Protein 4ZRA (pdb70)

CATH classification: 2.50.20.20

InterPro domains:
  IPR009830 LppX/LprAFG lipoprotein family [PF07161] (40-230)
  IPR009830 LppX/LprAFG lipoprotein family [cd16334] (34-227)
  IPR029046 Lipoprotein localisation LolA/LolB/LppX [SSF89392] (37-231)

Radius of gyration: 22.39 Å; Cα contacts (8 Å, |Δi|>4): 958; chains: 2; bounding box: 60×54×62 Å

Solvent-accessible surface area: 18904 Å² total; per-residue (Å²): 98,128,67,48,96,3,127,67,15,12,92,68,0,16,54,44,4,108,83,25,106,2,0,39,12,52,30,34,18,62,50,148,4,86,80,51,52,31,73,49,36,40,5,17,5,15,20,134,108,39,5,3,17,22,58,15,52,31,35,99,78,82,57,73,54,80,3,74,22,21,6,103,116,45,44,30,68,10,13,60,83,128,142,112,120,42,95,83,19,71,2,75,117,115,78,56,24,20,43,14,8,51,56,104,36,0,9,1,25,4,2,66,55,15,54,102,32,119,19,75,12,54,19,12,1,76,71,70,69,0,0,71,0,32,9,86,0,39,23,126,1,0,46,68,18,19,69,33,4,106,16,133,123,68,8,71,9,29,1,12,0,16,46,100,67,83,43,14,6,1,0,10,46,18,51,98,32,113,54,37,11,17,23,22,6,3,14,98,64,49,40,185,15,116,105,58,205,157,44,129,68,46,97,3,130,73,13,10,97,62,0,15,55,28,4,106,79,21,99,2,0,35,1,52,7,28,47,74,32,106,4,78,54,36,49,20,71,50,9,33,1,56,2,41,22,26,43,23,28,2,64,19,77,17,69,50,27,105,80,88,63,67,45,108,6,73,8,38,3,123,26,29,45,16,67,13,12,92,78,127,138,117,122,43,97,76,20,73,1,87,115,104,48,29,3,3,54,1,8,58,54,83,39,0,4,1,28,4,2,66,55,16,52,99,31,121,19,76,12,56,49,90,22,117,68,76,94,0,0,70,0,32,9,89,0,39,21,126,1,0,46,66,12,10,78,34,3,99,23,117,130,69,10,74,6,26,1,22,0,20,47,98,67,82,46,13,3,1,17,9,38,14,42,98,38,121,60,36,8,14,36,16,18,2,18,121,58,57,48,238

B-factor: mean 34.48, std 14.49, range [13.67, 93.44]

Foldseek 3Di:
DDDDFVPVLLVLQLVVLLPFFKWWKKKAWWDDQPPFFWGIWTWIFGPPPTKIWTWTWGDDPNDTFIWIWIQDPQWIWICSDPPDIDTPGGVVVPPRVCQQSNSCQHVSVQSVQWPPWDFDDWDDFPNAIWTKIKTWGAPVSCCSHPVSLNDPGTWIKIWTFGRDDSRHTQKMKTDSDDRTIMMMGIDPTPDQPPDD/DFDDDDFQPVLLVLQLVVLLPFFKWKKKKAADDHFPQQQWGIWIWIFGVPVTKMWTWTWGDDPNDIAIKIWIQHPQWIWIPSDPPDIDTPGGCVVRHDVNCLSVSCQHVSLQSVQWPPWGFDGWDAQVRAIWTKIKTWGAQRSCCRHPVSLNGPGTWIKIWTFGRDDSGHTQKIWTASDDNDIMMMGIGDGPPD

Secondary structure (DSSP, 8-state):
-PPPPHHHHHHHHHHHHHT--EEEEEEEEES--TT--EEEEEEEEETTTTEEEEEEEEEETTEEEEEEEEEETTEEEEEEETTEEEEEEEGGGT--GGGGG-TTTSHHHHHHTEEEEEEEEEEEETTEEEEEEEEEE-HHHHHHH-GGG--SS-EEEEEEEESSTT--EEEEEEEEETTEEEEEEEESTTPPP---/--SPPPPHHHHHHHHHHHHHT--EEEEEEE--S--SS--EEEEEEEEETTTTEEEEEEEEEETTEEEEEEEEEETTEEEEEEETTEEEEEEEGGGT--GGGGG-TTTSHHHHHHTEEEEEEEEEEEETTEEEEEEEEEE-HHHHHHH-GGG--SS-EEEEEEEESSTT--EEEEEEEEETTEEEEEEEE-TT--

Structure (mmCIF, N/CA/C/O backbone):
data_4ZRA
#
_entry.id   4ZRA
#
_cell.length_a   95.677
_cell.length_b   71.593
_cell.length_c   61.894
_cell.angle_alpha   90.000
_cell.angle_beta   106.550
_cell.angle_gamma   90.000
#
_symmetry.space_group_name_H-M   'C 1 2 1'
#
loop_
_entity.id
_entity.type
_entity.pdbx_description
1 polymer 'Lipoprotein LprG'
2 non-polymer Tripalmitoylglycerol
3 water water
#
loop_
_atom_site.group_PDB
_atom_site.id
_atom_site.type_symbol
_atom_site.label_atom_id
_atom_site.label_alt_id
_atom_site.label_comp_id
_atom_site.label_asym_id
_atom_site.label_entity_id
_atom_site.label_seq_id
_atom_site.pdbx_PDB_ins_code
_atom_site.Cartn_x
_atom_site.Cartn_y
_atom_site.Cartn_z
_atom_site.occupancy
_atom_site.B_iso_or_equiv
_atom_site.auth_seq_id
_atom_site.auth_comp_id
_atom_site.auth_asym_id
_atom_site.auth_atom_id
_atom_site.pdbx_PDB_model_num
ATOM 1 N N . GLY A 1 8 ? -46.540 10.196 -3.569 1.00 61.65 36 GLY A N 1
ATOM 2 C CA . GLY A 1 8 ? -46.744 10.108 -5.060 1.00 56.34 36 GLY A CA 1
ATOM 3 C C . GLY A 1 8 ? -46.022 8.967 -5.751 1.00 50.27 36 GLY A C 1
ATOM 4 O O . GLY A 1 8 ? -45.392 8.129 -5.101 1.00 55.15 36 GLY A O 1
ATOM 5 N N . PRO A 1 9 ? -46.099 8.914 -7.087 1.00 42.89 37 PRO A N 1
ATOM 6 C CA . PRO A 1 9 ? -45.529 7.781 -7.803 1.00 36.96 37 PRO A CA 1
ATOM 7 C C . PRO A 1 9 ? -44.005 7.640 -7.534 1.00 31.48 37 PRO A C 1
ATOM 8 O O . PRO A 1 9 ? -43.290 8.611 -7.258 1.00 29.22 37 PRO A O 1
ATOM 12 N N . LEU A 1 10 ? -43.542 6.424 -7.648 1.00 33.77 38 LEU A N 1
ATOM 13 C CA . LEU A 1 10 ? -42.145 6.140 -7.550 1.00 30.23 38 LEU A CA 1
ATOM 14 C C . LEU A 1 10 ? -41.480 6.172 -8.921 1.00 32.20 38 LEU A C 1
ATOM 15 O O . LEU A 1 10 ? -42.056 5.672 -9.907 1.00 30.49 38 LEU A O 1
ATOM 20 N N . PRO A 1 11 ? -40.230 6.700 -8.996 1.00 27.53 39 PRO A N 1
ATOM 21 C CA . PRO A 1 11 ? -39.495 6.486 -10.230 1.00 26.47 39 PRO A CA 1
ATOM 22 C C . PRO A 1 11 ? -39.263 5.029 -10.506 1.00 24.17 39 PRO A C 1
ATOM 23 O O . PRO A 1 11 ? -39.417 4.174 -9.622 1.00 27.26 39 PRO A O 1
ATOM 27 N N . ASP A 1 12 ? -38.901 4.778 -11.757 1.00 26.22 40 ASP A N 1
ATOM 28 C CA . ASP A 1 12 ? -38.416 3.525 -12.251 1.00 24.65 40 ASP A CA 1
ATOM 29 C C . ASP A 1 12 ? -37.036 3.321 -11.594 1.00 26.16 40 ASP A C 1
ATOM 30 O O . ASP A 1 12 ? -36.145 4.168 -11.690 1.00 25.16 40 ASP A O 1
ATOM 35 N N . ALA A 1 13 ? -36.888 2.190 -10.932 1.00 26.63 41 ALA A N 1
ATOM 36 C CA . ALA A 1 13 ? -35.583 1.847 -10.287 1.00 24.80 41 ALA A CA 1
ATOM 37 C C . ALA A 1 13 ? -34.432 1.728 -11.296 1.00 27.30 41 ALA A C 1
ATOM 38 O O . ALA A 1 13 ? -33.285 1.958 -10.956 1.00 26.54 41 ALA A O 1
ATOM 40 N N . LYS A 1 14 ? -34.681 1.249 -12.506 1.00 25.03 42 LYS A N 1
ATOM 41 C CA . LYS A 1 14 ? -33.554 0.802 -13.331 1.00 33.91 42 LYS A CA 1
ATOM 42 C C . LYS A 1 14 ? -32.633 1.971 -13.728 1.00 29.71 42 LYS A C 1
ATOM 43 O O . LYS A 1 14 ? -31.411 1.889 -13.580 1.00 30.74 42 LYS A O 1
ATOM 49 N N . PRO A 1 15 ? -33.193 3.085 -14.139 1.00 30.54 43 PRO A N 1
ATOM 50 C CA . PRO A 1 15 ? -32.333 4.218 -14.467 1.00 30.35 43 PRO A CA 1
ATOM 51 C C . PRO A 1 15 ? -31.642 4.803 -13.283 1.00 29.05 43 PRO A C 1
ATOM 52 O O . PRO A 1 15 ? -30.538 5.388 -13.395 1.00 29.53 43 PRO A O 1
ATOM 56 N N . LEU A 1 16 ? -32.308 4.722 -12.142 1.00 26.46 44 LEU A N 1
ATOM 57 C CA . LEU A 1 16 ? -31.725 5.160 -10.879 1.00 25.75 44 LEU A CA 1
ATOM 58 C C . LEU A 1 16 ? -30.566 4.286 -10.487 1.00 21.41 44 LEU A C 1
ATOM 59 O O . LEU A 1 16 ? -29.513 4.784 -10.069 1.00 21.50 44 LEU A O 1
ATOM 64 N N . VAL A 1 17 ? -30.706 2.963 -10.596 1.00 22.12 45 VAL A N 1
ATOM 65 C CA . VAL A 1 17 ? -29.562 2.113 -10.328 1.00 21.38 45 VAL A CA 1
ATOM 66 C C . VAL A 1 17 ? -28.400 2.461 -11.322 1.00 19.73 45 VAL A C 1
ATOM 67 O O . VAL A 1 17 ? -27.224 2.485 -10.936 1.00 22.57 45 VAL A O 1
ATOM 71 N N . GLU A 1 18 ? -28.708 2.646 -12.589 1.00 23.20 46 GLU A N 1
ATOM 72 C CA . GLU A 1 18 ? -27.650 2.953 -13.582 1.00 23.39 46 GLU A CA 1
ATOM 73 C C . GLU A 1 18 ? -26.930 4.256 -13.209 1.00 24.61 46 GLU A C 1
ATOM 74 O O . GLU A 1 18 ? -25.689 4.347 -13.189 1.00 24.31 46 GLU A O 1
ATOM 80 N N . GLU A 1 19 ? -27.713 5.239 -12.831 1.00 24.51 47 GLU A N 1
ATOM 81 C CA . GLU A 1 19 ? -27.118 6.517 -12.453 1.00 26.23 47 GLU A CA 1
ATOM 82 C C . GLU A 1 19 ? -26.266 6.430 -11.185 1.00 25.00 47 GLU A C 1
ATOM 83 O O . GLU A 1 19 ? -25.151 6.982 -11.091 1.00 23.10 47 GLU A O 1
ATOM 89 N N . ALA A 1 20 ? -26.788 5.751 -10.177 1.00 20.50 48 ALA A N 1
ATOM 90 C CA . ALA A 1 20 ? -25.993 5.501 -9.017 1.00 19.99 48 ALA A CA 1
ATOM 91 C C . ALA A 1 20 ? -24.720 4.715 -9.274 1.00 17.56 48 ALA A C 1
ATOM 92 O O . ALA A 1 20 ? -23.701 4.925 -8.583 1.00 17.43 48 ALA A O 1
ATOM 94 N N . THR A 1 21 ? -24.775 3.794 -10.237 1.00 19.91 49 THR A N 1
ATOM 95 C CA . THR A 1 21 ? -23.560 3.033 -10.594 1.00 21.29 49 THR A CA 1
ATOM 96 C C . THR A 1 21 ? -22.470 4.008 -11.072 1.00 21.13 49 THR A C 1
ATOM 97 O O . THR A 1 21 ? -21.341 3.963 -10.579 1.00 22.61 49 THR A O 1
ATOM 101 N N . ALA A 1 22 ? -22.834 4.885 -11.956 1.00 23.78 50 ALA A N 1
ATOM 102 C CA . ALA A 1 22 ? -21.887 5.867 -12.546 1.00 22.55 50 ALA A CA 1
ATOM 103 C C . ALA A 1 22 ? -21.357 6.813 -11.504 1.00 24.08 50 ALA A C 1
ATOM 104 O O . ALA A 1 22 ? -20.154 7.019 -11.390 1.00 22.26 50 ALA A O 1
ATOM 106 N N . GLN A 1 23 ? -22.247 7.328 -10.633 1.00 25.61 51 GLN A N 1
ATOM 107 C CA . GLN A 1 23 ? -21.800 8.178 -9.558 1.00 24.75 51 GLN A CA 1
ATOM 108 C C . GLN A 1 23 ? -20.853 7.509 -8.603 1.00 24.59 51 GLN A C 1
ATOM 109 O O . GLN A 1 23 ? -19.865 8.089 -8.178 1.00 21.47 51 GLN A O 1
ATOM 115 N N . THR A 1 24 ? -21.143 6.248 -8.261 1.00 19.65 52 THR A N 1
ATOM 116 C CA . THR A 1 24 ? -20.293 5.551 -7.353 1.00 18.47 52 THR A CA 1
ATOM 117 C C . THR A 1 24 ? -18.918 5.292 -7.956 1.00 19.80 52 THR A C 1
ATOM 118 O O . THR A 1 24 ? -17.947 5.374 -7.237 1.00 19.08 52 THR A O 1
ATOM 122 N N . LYS A 1 25 ? -18.859 4.970 -9.245 1.00 19.61 53 LYS A N 1
ATOM 123 C CA . LYS A 1 25 ? -17.561 4.768 -9.934 1.00 23.25 53 LYS A CA 1
ATOM 124 C C . LYS A 1 25 ? -16.680 5.956 -9.888 1.00 25.31 53 LYS A C 1
ATOM 125 O O . LYS A 1 25 ? -15.456 5.808 -9.835 1.00 23.55 53 LYS A O 1
ATOM 131 N N . ALA A 1 26 ? -17.286 7.133 -9.882 1.00 24.84 54 ALA A N 1
ATOM 132 C CA . ALA A 1 26 ? -16.531 8.387 -9.804 1.00 24.66 54 ALA A CA 1
ATOM 133 C C . ALA A 1 26 ? -16.079 8.773 -8.379 1.00 22.46 54 ALA A C 1
ATOM 134 O O . ALA A 1 26 ? -15.321 9.707 -8.237 1.00 23.72 54 ALA A O 1
ATOM 136 N N . LEU A 1 27 ? -16.504 8.056 -7.323 1.00 18.05 55 LEU A N 1
ATOM 137 C CA . LEU A 1 27 ? -16.191 8.454 -5.956 1.00 19.72 55 LEU A CA 1
ATOM 138 C C . LEU A 1 27 ? -14.751 8.263 -5.593 1.00 21.18 55 LEU A C 1
ATOM 139 O O . LEU A 1 27 ? -14.149 7.215 -5.893 1.00 26.47 55 LEU A O 1
ATOM 144 N N . LYS A 1 28 ? -14.200 9.233 -4.901 1.00 21.19 56 LYS A N 1
ATOM 145 C CA . LYS A 1 28 ? -12.888 9.130 -4.278 1.00 21.03 56 LYS A CA 1
ATOM 146 C C . LYS A 1 28 ? -12.950 8.879 -2.806 1.00 19.57 56 LYS A C 1
ATOM 147 O O . LYS A 1 28 ? -12.111 8.156 -2.276 1.00 18.61 56 LYS A O 1
ATOM 153 N N . SER A 1 29 ? -13.930 9.471 -2.102 1.00 17.44 57 SER A N 1
ATOM 154 C CA . SER A 1 29 ? -14.019 9.378 -0.715 1.00 17.33 57 SER A CA 1
ATOM 155 C C . SER A 1 29 ? -15.470 9.438 -0.181 1.00 15.76 57 SER A C 1
ATOM 156 O O . SER A 1 29 ? -16.339 9.963 -0.852 1.00 17.98 57 SER A O 1
ATOM 159 N N . ALA A 1 30 ? -15.642 8.954 1.018 1.00 17.60 58 ALA A N 1
ATOM 160 C CA . ALA A 1 30 ? -16.918 8.954 1.746 1.00 17.81 58 ALA A CA 1
ATOM 161 C C . ALA A 1 30 ? -16.781 8.623 3.178 1.00 17.10 58 ALA A C 1
ATOM 162 O O . ALA A 1 30 ? -15.829 7.959 3.625 1.00 18.18 58 ALA A O 1
ATOM 164 N N . HIS A 1 31 ? -17.812 8.959 3.980 1.00 16.74 59 HIS A N 1
ATOM 165 C CA . HIS A 1 31 ? -17.989 8.521 5.312 1.00 16.68 59 HIS A CA 1
ATOM 166 C C . HIS A 1 31 ? -18.898 7.243 5.206 1.00 16.15 59 HIS A C 1
ATOM 167 O O . HIS A 1 31 ? -19.872 7.184 4.405 1.00 16.71 59 HIS A O 1
ATOM 174 N N . MET A 1 32 ? -18.548 6.262 5.987 1.00 16.79 60 MET A N 1
ATOM 175 C CA . MET A 1 32 ? -19.275 5.013 5.992 1.00 17.78 60 MET A CA 1
ATOM 176 C C . MET A 1 32 ? -19.624 4.517 7.356 1.00 17.63 60 MET A C 1
ATOM 177 O O . MET A 1 32 ? -18.812 4.571 8.320 1.00 17.68 60 MET A O 1
ATOM 182 N N . VAL A 1 33 ? -20.858 4.005 7.490 1.00 16.85 61 VAL A N 1
ATOM 183 C CA . VAL A 1 33 ? -21.266 3.373 8.669 1.00 17.76 61 VAL A CA 1
ATOM 184 C C . VAL A 1 33 ? -21.734 1.973 8.359 1.00 16.84 61 VAL A C 1
ATOM 185 O O . VAL A 1 33 ? -22.614 1.808 7.531 1.00 16.63 61 VAL A O 1
ATOM 189 N N . LEU A 1 34 ? -21.120 0.974 8.991 1.00 18.83 62 LEU A N 1
ATOM 190 C CA . LEU A 1 34 ? -21.341 -0.404 8.627 1.00 19.52 62 LEU A CA 1
ATOM 191 C C . LEU A 1 34 ? -21.867 -1.096 9.858 1.00 20.55 62 LEU A C 1
ATOM 192 O O . LEU A 1 34 ? -21.313 -0.944 10.980 1.00 21.97 62 LEU A O 1
ATOM 197 N N . THR A 1 35 ? -22.928 -1.899 9.662 1.00 20.27 63 THR A N 1
ATOM 198 C CA . THR A 1 35 ? -23.505 -2.616 10.781 1.00 21.88 63 THR A CA 1
ATOM 199 C C . THR A 1 35 ? -23.738 -4.062 10.376 1.00 22.25 63 THR A C 1
ATOM 200 O O . THR A 1 35 ? -24.217 -4.322 9.289 1.00 20.16 63 THR A O 1
ATOM 204 N N . VAL A 1 36 ? -23.323 -4.982 11.200 1.00 19.74 64 VAL A N 1
ATOM 205 C CA . VAL A 1 36 ? -23.651 -6.394 10.956 1.00 20.14 64 VAL A CA 1
ATOM 206 C C . VAL A 1 36 ? -24.770 -6.807 11.911 1.00 19.81 64 VAL A C 1
ATOM 207 O O . VAL A 1 36 ? -24.617 -6.676 13.163 1.00 22.74 64 VAL A O 1
ATOM 211 N N . ASN A 1 37 ? -25.862 -7.308 11.352 1.00 22.73 65 ASN A N 1
ATOM 212 C CA . ASN A 1 37 ? -27.010 -7.704 12.146 1.00 24.49 65 ASN A CA 1
ATOM 213 C C . ASN A 1 37 ? -26.955 -9.216 12.184 1.00 22.42 65 ASN A C 1
ATOM 214 O O . ASN A 1 37 ? -26.757 -9.82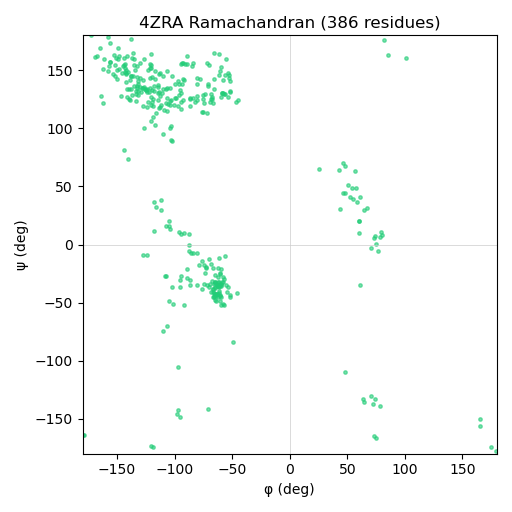9 11.153 1.00 22.76 65 ASN A O 1
ATOM 219 N N . GLY A 1 38 ? -27.155 -9.784 13.362 1.00 24.71 66 GLY A N 1
ATOM 220 C CA . GLY A 1 38 ? -27.074 -11.220 13.544 1.00 27.49 66 GLY A CA 1
ATOM 221 C C . GLY A 1 38 ? -25.654 -11.706 13.471 1.00 25.08 66 GLY A C 1
ATOM 222 O O . GLY A 1 38 ? -24.772 -11.133 14.087 1.00 25.36 66 GLY A O 1
ATOM 223 N N . LYS A 1 39 ? -25.434 -12.823 12.774 1.00 30.21 67 LYS A N 1
ATOM 224 C CA . LYS A 1 39 ? -24.109 -13.424 12.748 1.00 32.50 67 LYS A CA 1
ATOM 225 C C . LYS A 1 39 ? -23.779 -13.898 11.350 1.00 33.02 67 LYS A C 1
ATOM 226 O O . LYS A 1 39 ? -24.519 -14.653 10.761 1.00 32.26 67 LYS A O 1
ATOM 232 N N . ILE A 1 40 ? -22.667 -13.414 10.835 1.00 27.23 68 ILE A N 1
ATOM 233 C CA . ILE A 1 40 ? -22.174 -13.818 9.538 1.00 32.25 68 ILE A CA 1
ATOM 234 C C . ILE A 1 40 ? -20.839 -14.513 9.824 1.00 28.74 68 ILE A C 1
ATOM 235 O O . ILE A 1 40 ? -19.927 -13.936 10.315 1.00 30.03 68 ILE A O 1
ATOM 240 N N . PRO A 1 41 ? -20.780 -15.789 9.581 1.00 34.32 69 PRO A N 1
ATOM 241 C CA . PRO A 1 41 ? -19.588 -16.607 9.866 1.00 36.89 69 PRO A CA 1
ATOM 242 C C . PRO A 1 41 ? -18.330 -16.001 9.270 1.00 36.37 69 PRO A C 1
ATOM 243 O O . PRO A 1 41 ? -18.339 -15.623 8.088 1.00 34.29 69 PRO A O 1
ATOM 247 N N . GLY A 1 42 ? -17.259 -15.898 10.059 1.00 33.04 70 GLY A N 1
ATOM 248 C CA . GLY A 1 42 ? -16.010 -15.330 9.543 1.00 36.09 70 GLY A CA 1
ATOM 249 C C . GLY A 1 42 ? -15.992 -13.813 9.448 1.00 38.39 70 GLY A C 1
ATOM 250 O O . GLY A 1 42 ? -15.051 -13.212 8.902 1.00 39.60 70 GLY A O 1
ATOM 251 N N . LEU A 1 43 ? -17.047 -13.178 9.970 1.00 35.00 71 LEU A N 1
ATOM 252 C CA . LEU A 1 43 ? -17.076 -11.748 10.138 1.00 35.78 71 LEU A CA 1
ATOM 253 C C . LEU A 1 43 ? -17.263 -11.467 11.599 1.00 36.43 71 LEU A C 1
ATOM 254 O O . LEU A 1 43 ? -18.321 -11.738 12.138 1.00 38.93 71 LEU A O 1
ATOM 259 N N . SER A 1 44 ? -16.216 -11.030 12.282 1.00 34.09 72 SER A N 1
ATOM 260 C CA . SER A 1 44 ? -16.368 -10.774 13.684 1.00 38.87 72 SER A CA 1
ATOM 261 C C . SER A 1 44 ? -16.692 -9.291 13.955 1.00 36.91 72 SER A C 1
ATOM 262 O O . SER A 1 44 ? -16.703 -8.826 15.094 1.00 46.34 72 SER A O 1
ATOM 265 N N . LEU A 1 45 ? -16.966 -8.536 12.914 1.00 31.98 73 LEU A N 1
ATOM 266 C CA . LEU A 1 45 ? -17.2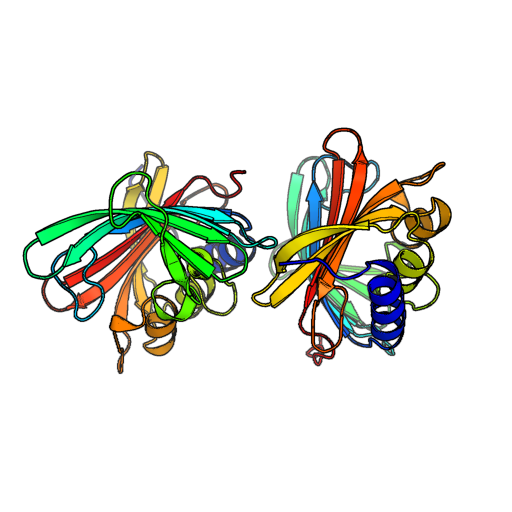58 -7.113 13.110 1.00 27.78 73 LEU A CA 1
ATOM 267 C C . LEU A 1 45 ? -18.711 -6.966 13.546 1.00 23.97 73 LEU A C 1
ATOM 268 O O . LEU A 1 45 ? -19.518 -7.695 13.025 1.00 23.13 73 LEU A O 1
ATOM 273 N N . LYS A 1 46 ? -19.058 -6.025 14.459 1.00 25.40 74 LYS A N 1
ATOM 274 C CA . LYS A 1 46 ? -20.463 -5.685 14.731 1.00 24.66 74 LYS A CA 1
ATOM 275 C C . LYS A 1 46 ? -20.831 -4.380 14.122 1.00 23.02 74 LYS A C 1
ATOM 276 O O . LYS A 1 46 ? -21.846 -4.289 13.473 1.00 22.69 74 LYS A O 1
ATOM 282 N N . THR A 1 47 ? -20.007 -3.346 14.340 1.00 23.70 75 THR A N 1
ATOM 283 C CA . THR A 1 47 ? -20.231 -2.033 13.733 1.00 23.21 75 THR A CA 1
ATOM 284 C C . THR A 1 47 ? -18.906 -1.383 13.365 1.00 22.43 75 THR A C 1
ATOM 285 O O . THR A 1 47 ? -17.863 -1.726 13.958 1.00 23.92 75 THR A O 1
ATOM 289 N N . LEU A 1 48 ? -18.985 -0.422 12.468 1.00 20.86 76 LEU A N 1
ATOM 290 C CA . LEU A 1 48 ? -17.858 0.426 12.153 1.00 19.80 76 LEU A CA 1
ATOM 291 C C . LEU A 1 48 ? -18.345 1.737 11.649 1.00 19.81 76 LEU A C 1
ATOM 292 O O . LEU A 1 48 ? -19.333 1.847 10.922 1.00 20.14 76 LEU A O 1
ATOM 297 N N . SER A 1 49 ? -17.618 2.778 11.952 1.00 19.69 77 SER A N 1
ATOM 298 C CA . SER A 1 49 ? -17.968 4.054 11.407 1.00 19.29 77 SER A CA 1
ATOM 299 C C . SER A 1 49 ? -16.656 4.747 11.079 1.00 20.81 77 SER A C 1
ATOM 300 O O . SER A 1 49 ? -15.684 4.711 11.875 1.00 21.72 77 SER A O 1
ATOM 303 N N . GLY A 1 50 ? -16.578 5.322 9.910 1.00 18.33 78 GLY A N 1
ATOM 304 C CA . GLY A 1 50 ? -15.252 5.826 9.485 1.00 20.67 78 GLY A CA 1
ATOM 305 C C . GLY A 1 50 ? -15.253 6.601 8.248 1.00 19.69 78 GLY A C 1
ATOM 306 O O . GLY A 1 50 ? -16.303 6.841 7.658 1.00 21.29 78 GLY A O 1
ATOM 307 N N . ASP A 1 51 ? -14.050 7.063 7.859 1.00 16.73 79 ASP A N 1
ATOM 308 C CA . ASP A 1 51 ? -13.874 7.848 6.698 1.00 18.21 79 ASP A CA 1
ATOM 309 C C . ASP A 1 51 ? -12.830 7.209 5.816 1.00 16.59 79 ASP A C 1
ATOM 310 O O . ASP A 1 51 ? -11.786 6.842 6.327 1.00 18.90 79 ASP A O 1
ATOM 315 N N . LEU A 1 52 ? -13.146 7.125 4.533 1.00 15.36 80 LEU A N 1
ATOM 316 C CA . LEU A 1 52 ? -12.336 6.443 3.525 1.00 17.88 80 LEU A CA 1
ATOM 317 C C . LEU A 1 52 ? -12.002 7.376 2.415 1.00 17.29 80 LEU A C 1
ATOM 318 O O . LEU A 1 52 ? -12.849 8.025 1.860 1.00 17.86 80 LEU A O 1
ATOM 323 N N . THR A 1 53 ? -10.713 7.430 2.040 1.00 18.32 81 THR A N 1
ATOM 324 C CA . THR A 1 53 ? -10.344 8.056 0.827 1.00 17.27 81 THR A CA 1
ATOM 325 C C . THR A 1 53 ? -9.490 7.065 -0.019 1.00 17.19 81 THR A C 1
ATOM 326 O O . THR A 1 53 ? -8.950 6.084 0.504 1.00 20.08 81 THR A O 1
ATOM 330 N N . THR A 1 54 ? -9.412 7.296 -1.311 1.00 16.84 82 THR A N 1
ATOM 331 C CA . THR A 1 54 ? -8.750 6.343 -2.237 1.00 18.68 82 THR A CA 1
ATOM 332 C C . THR A 1 54 ? -7.833 7.159 -3.211 1.00 21.06 82 THR A C 1
ATOM 333 O O . THR A 1 54 ? -7.981 8.422 -3.366 1.00 19.04 82 THR A O 1
ATOM 337 N N . ASN A 1 55 ? -6.824 6.469 -3.712 1.00 22.08 83 ASN A N 1
ATOM 338 C CA . ASN A 1 55 ? -5.872 7.088 -4.704 1.00 24.51 83 ASN A CA 1
ATOM 339 C C . ASN A 1 55 ? -5.239 8.361 -4.090 1.00 24.06 83 ASN A C 1
ATOM 340 O O . ASN A 1 55 ? -5.363 9.420 -4.638 1.00 29.13 83 ASN A O 1
ATOM 345 N N . PRO A 1 56 ? -4.493 8.217 -3.016 1.00 22.68 84 PRO A N 1
ATOM 346 C CA . PRO A 1 56 ? -4.163 6.993 -2.322 1.00 21.41 84 PRO A CA 1
ATOM 347 C C . PRO A 1 56 ? -5.176 6.596 -1.197 1.00 19.91 84 PRO A C 1
ATOM 348 O O . PRO A 1 56 ? -5.946 7.454 -0.681 1.00 21.11 84 PRO A O 1
ATOM 352 N N . THR A 1 57 ? -5.098 5.329 -0.817 1.00 17.99 85 THR A N 1
ATOM 353 C CA . THR A 1 57 ? -5.943 4.763 0.182 1.00 19.54 85 THR A CA 1
ATOM 354 C C . THR A 1 57 ? -5.577 5.193 1.579 1.00 20.78 85 THR A C 1
ATOM 355 O O . THR A 1 57 ? -4.454 5.032 2.046 1.00 18.88 85 THR A O 1
ATOM 359 N N . ALA A 1 58 ? -6.520 5.807 2.272 1.00 17.19 86 ALA A N 1
ATOM 360 C CA . ALA A 1 58 ? -6.357 6.009 3.712 1.00 18.56 86 ALA A CA 1
ATOM 361 C C . ALA A 1 58 ? -7.753 5.874 4.365 1.00 18.09 86 ALA A C 1
ATOM 362 O O . ALA A 1 58 ? -8.723 6.146 3.717 1.00 20.13 86 ALA A O 1
ATOM 364 N N . ALA A 1 59 ? -7.795 5.493 5.602 1.00 18.82 87 ALA A N 1
ATOM 365 C CA . ALA A 1 59 ? -9.053 5.357 6.316 1.00 18.43 87 ALA A CA 1
ATOM 366 C C . ALA A 1 59 ? -8.824 5.631 7.780 1.00 18.49 87 ALA A C 1
ATOM 367 O O . ALA A 1 59 ? -7.740 5.343 8.330 1.00 19.17 87 ALA A O 1
ATOM 369 N N . THR A 1 60 ? -9.839 6.148 8.482 1.00 20.52 88 THR A N 1
ATOM 370 C CA . THR A 1 60 ? -9.751 6.313 9.916 1.00 19.18 88 THR A CA 1
ATOM 371 C C . THR A 1 60 ? -11.166 6.131 10.456 1.00 19.79 88 THR A C 1
ATOM 372 O O . THR A 1 60 ? -12.149 6.346 9.746 1.00 19.72 88 THR A O 1
ATOM 376 N N . GLY A 1 61 ? -11.241 5.662 11.670 1.00 19.15 89 GLY A N 1
ATOM 377 C CA . GLY A 1 61 ? -12.561 5.499 12.327 1.00 22.01 89 GLY A CA 1
ATOM 378 C C . GLY A 1 61 ? -12.535 4.650 13.555 1.00 19.94 89 GLY A C 1
ATOM 379 O O . GLY A 1 61 ? -11.516 4.535 14.220 1.00 21.23 89 GLY A O 1
ATOM 380 N N . ASN A 1 62 ? -13.687 4.076 13.889 1.00 20.84 90 ASN A N 1
ATOM 381 C CA . ASN A 1 62 ? -13.828 3.262 15.015 1.00 23.42 90 ASN A CA 1
ATOM 382 C C . ASN A 1 62 ? -14.598 1.988 14.661 1.00 21.35 90 ASN A C 1
ATOM 383 O O . ASN A 1 62 ? -15.437 1.982 13.751 1.00 23.85 90 ASN A O 1
ATOM 388 N N . VAL A 1 63 ? -14.273 0.949 15.378 1.00 19.17 91 VAL A N 1
ATOM 389 C CA . VAL A 1 63 ? -14.867 -0.356 15.108 1.00 20.56 91 VAL A CA 1
ATOM 390 C C . VAL A 1 63 ? -15.220 -1.003 16.404 1.00 22.95 91 VAL A C 1
ATOM 391 O O . VAL A 1 63 ? -14.528 -0.843 17.412 1.00 26.01 91 VAL A O 1
ATOM 395 N N . LYS A 1 64 ? -16.333 -1.753 16.397 1.00 24.10 92 LYS A N 1
ATOM 396 C CA . LYS A 1 64 ? -16.652 -2.636 17.497 1.00 24.06 92 LYS A CA 1
ATOM 397 C C . LYS A 1 64 ? -16.525 -4.030 16.953 1.00 23.83 92 LYS A C 1
ATOM 398 O O . LYS A 1 64 ? -17.184 -4.430 16.011 1.00 23.27 92 LYS A O 1
ATOM 404 N N . LEU A 1 65 ? -15.659 -4.830 17.522 1.00 28.70 93 LEU A N 1
ATOM 405 C CA . LEU A 1 65 ? -15.524 -6.177 16.991 1.00 31.63 93 LEU A CA 1
ATOM 406 C C . LEU A 1 65 ? -15.451 -7.188 18.096 1.00 32.31 93 LEU A C 1
ATOM 407 O O . LEU A 1 65 ? -15.229 -6.834 19.244 1.00 31.45 93 LEU A O 1
ATOM 412 N N . THR A 1 66 ? -15.643 -8.441 17.738 1.00 31.89 94 THR A N 1
ATOM 413 C CA . THR A 1 66 ? -15.610 -9.510 18.717 1.00 38.51 94 THR A CA 1
ATOM 414 C C . THR A 1 66 ? -14.255 -10.197 18.518 1.00 37.44 94 THR A C 1
ATOM 415 O O . THR A 1 66 ? -13.896 -10.577 17.394 1.00 40.39 94 THR A O 1
ATOM 419 N N . LEU A 1 67 ? -13.481 -10.257 19.596 1.00 47.17 95 LEU A N 1
ATOM 420 C CA . LEU A 1 67 ? -12.326 -11.163 19.660 1.00 55.75 95 LEU A CA 1
ATOM 421 C C . LEU A 1 67 ? -12.381 -11.990 20.934 1.00 57.49 95 LEU A C 1
ATOM 422 O O . LEU A 1 67 ? -12.563 -11.442 22.029 1.00 58.99 95 LEU A O 1
ATOM 427 N N . GLY A 1 68 ? -12.199 -13.298 20.762 1.00 57.35 96 GLY A N 1
ATOM 428 C CA . GLY A 1 68 ? -12.407 -14.275 21.815 1.00 60.21 96 GLY A CA 1
ATOM 429 C C . GLY A 1 68 ? -13.650 -14.052 22.646 1.00 65.36 96 GLY A C 1
ATOM 430 O O . GLY A 1 68 ? -13.558 -13.779 23.841 1.00 68.59 96 GLY A O 1
ATOM 431 N N . GLY A 1 69 ? -14.821 -14.161 22.022 1.00 72.72 97 GLY A N 1
ATOM 432 C CA . GLY A 1 69 ? -16.085 -14.044 22.749 1.00 68.10 97 GLY A CA 1
ATOM 433 C C . GLY A 1 69 ? -16.326 -12.713 23.464 1.00 68.40 97 GLY A C 1
ATOM 434 O O . GLY A 1 69 ? -17.261 -12.614 24.260 1.00 68.37 97 GLY A O 1
ATOM 435 N N . SER A 1 70 ? -15.493 -11.697 23.211 1.00 59.57 98 SER A N 1
ATOM 436 C CA . SER A 1 70 ? -15.644 -10.396 23.881 1.00 59.38 98 SER A CA 1
ATOM 437 C C . SER A 1 70 ? -15.721 -9.241 22.864 1.00 45.31 98 SER A C 1
ATOM 438 O O . SER A 1 70 ? -14.936 -9.195 21.946 1.00 43.21 98 SER A O 1
ATOM 441 N N . ASP A 1 71 ? -16.636 -8.312 23.047 1.00 44.67 99 ASP A N 1
ATOM 442 C CA . ASP A 1 71 ? -16.691 -7.118 22.191 1.00 45.99 99 ASP A CA 1
ATOM 443 C C . ASP A 1 71 ? -15.674 -6.045 22.599 1.00 46.10 99 ASP A C 1
ATOM 444 O O . ASP A 1 71 ? -15.697 -5.560 23.735 1.00 48.83 99 ASP A O 1
ATOM 449 N N . ILE A 1 72 ? -14.836 -5.637 21.649 1.00 39.85 100 ILE A N 1
ATOM 450 C CA . ILE A 1 72 ? -13.787 -4.623 21.860 1.00 39.34 100 ILE A CA 1
ATOM 451 C C . ILE A 1 72 ? -14.097 -3.367 21.053 1.00 35.26 100 ILE A C 1
ATOM 452 O O . ILE A 1 72 ? -14.416 -3.469 19.879 1.00 30.62 100 ILE A O 1
ATOM 457 N N . ASP A 1 73 ? -14.035 -2.194 21.653 1.00 32.07 101 ASP A N 1
ATOM 458 C CA . ASP A 1 73 ? -14.240 -0.984 20.859 1.00 28.92 101 ASP A CA 1
ATOM 459 C C . ASP A 1 73 ? -12.822 -0.537 20.499 1.00 31.57 101 ASP A C 1
ATOM 460 O O . ASP A 1 73 ? -11.966 -0.513 21.372 1.00 30.54 101 ASP A O 1
ATOM 465 N N . ALA A 1 74 ? -12.543 -0.195 19.252 1.00 26.53 102 ALA A N 1
ATOM 466 C CA . ALA A 1 74 ? -11.138 0.222 18.867 1.00 25.46 102 ALA A CA 1
ATOM 467 C C . ALA A 1 74 ? -11.195 1.355 17.896 1.00 25.57 102 ALA A C 1
ATOM 468 O O . ALA A 1 74 ? -12.161 1.439 17.114 1.00 23.57 102 ALA A O 1
ATOM 470 N N . ASP A 1 75 ? -10.202 2.238 17.922 1.00 21.74 103 ASP A N 1
ATOM 471 C CA . ASP A 1 75 ? -10.024 3.198 16.828 1.00 21.53 103 ASP A CA 1
ATOM 472 C C . ASP A 1 75 ? -9.113 2.478 15.811 1.00 22.44 103 ASP A C 1
ATOM 473 O O . ASP A 1 75 ? -8.363 1.563 16.199 1.00 20.60 103 ASP A O 1
ATOM 478 N N . PHE A 1 76 ? -9.179 2.870 14.532 1.00 19.50 104 PHE A N 1
ATOM 479 C CA . PHE A 1 76 ? -8.325 2.239 13.477 1.00 19.11 104 PHE A CA 1
ATOM 480 C C . PHE A 1 76 ? -7.893 3.335 12.502 1.00 19.28 104 PHE A C 1
ATOM 481 O O . PHE A 1 76 ? -8.574 4.378 12.333 1.00 17.09 104 PHE A O 1
ATOM 489 N N . VAL A 1 77 ? -6.711 3.102 11.939 1.00 17.71 105 VAL A N 1
ATOM 490 C CA . VAL A 1 77 ? -6.179 3.886 10.864 1.00 18.95 105 VAL A CA 1
ATOM 491 C C . VAL A 1 77 ? -5.607 2.941 9.839 1.00 17.79 105 VAL A C 1
ATOM 492 O O . VAL A 1 77 ? -4.975 1.955 10.210 1.00 22.29 105 VAL A O 1
ATOM 496 N N . VAL A 1 78 ? -5.878 3.207 8.562 1.00 18.36 106 VAL A N 1
ATOM 497 C CA . VAL A 1 78 ? -5.164 2.564 7.460 1.00 18.16 106 VAL A CA 1
ATOM 498 C C . VAL A 1 78 ? -4.380 3.624 6.797 1.00 20.96 106 VAL A C 1
ATOM 499 O O . VAL A 1 78 ? -4.956 4.602 6.290 1.00 17.52 106 VAL A O 1
ATOM 503 N N . PHE A 1 79 ? -3.054 3.464 6.797 1.00 20.30 107 PHE A N 1
ATOM 504 C CA . PHE A 1 79 ? -2.190 4.469 6.169 1.00 21.25 107 PHE A CA 1
ATOM 505 C C . PHE A 1 79 ? -0.957 3.814 5.554 1.00 18.22 107 PHE A C 1
ATOM 506 O O . PHE A 1 79 ? -0.414 2.929 6.156 1.00 17.75 107 PHE A O 1
ATOM 514 N N . ASP A 1 80 ? -0.717 4.113 4.289 1.00 18.93 108 ASP A N 1
ATOM 515 C CA . ASP A 1 80 ? 0.461 3.574 3.571 1.00 22.26 108 ASP A CA 1
ATOM 516 C C . ASP A 1 80 ? 0.442 2.048 3.502 1.00 23.00 108 ASP A C 1
ATOM 517 O O . ASP A 1 80 ? 1.459 1.383 3.635 1.00 20.46 108 ASP A O 1
ATOM 522 N N . GLY A 1 81 ? -0.745 1.477 3.260 1.00 21.37 109 GLY A N 1
ATOM 523 C CA . GLY A 1 81 ? -0.960 0.059 3.246 1.00 22.56 109 GLY A CA 1
ATOM 524 C C . GLY A 1 81 ? -1.043 -0.678 4.562 1.00 20.76 109 GLY A C 1
ATOM 525 O O . GLY A 1 81 ? -1.277 -1.873 4.520 1.00 22.61 109 GLY A O 1
ATOM 526 N N . ILE A 1 82 ? -0.811 -0.011 5.701 1.00 20.95 110 ILE A N 1
ATOM 527 C CA . ILE A 1 82 ? -0.694 -0.621 6.982 1.00 19.11 110 ILE A CA 1
ATOM 528 C C . ILE A 1 82 ? -1.950 -0.359 7.863 1.00 18.54 110 ILE A C 1
ATOM 529 O O . ILE A 1 82 ? -2.481 0.768 7.903 1.00 20.12 110 ILE A O 1
ATOM 534 N N . LEU A 1 83 ? -2.414 -1.399 8.494 1.00 18.07 111 LEU A N 1
ATOM 535 C CA . LEU A 1 83 ? -3.542 -1.284 9.472 1.00 20.00 111 LEU A CA 1
ATOM 536 C C . LEU A 1 83 ? -3.033 -1.179 10.880 1.00 21.35 111 LEU A C 1
ATOM 537 O O . LEU A 1 83 ? -2.242 -2.006 11.358 1.00 21.73 111 LEU A O 1
ATOM 542 N N . TYR A 1 84 ? -3.525 -0.162 11.553 1.00 19.88 112 TYR A N 1
ATOM 543 C CA . TYR A 1 84 ? -3.263 0.072 12.970 1.00 20.87 112 TYR A CA 1
ATOM 544 C C . TYR A 1 84 ? -4.595 0.147 13.711 1.00 21.64 112 TYR A C 1
ATOM 545 O O . TYR A 1 84 ? -5.601 0.645 13.156 1.00 19.98 112 TYR A O 1
ATOM 554 N N . ALA A 1 85 ? -4.572 -0.260 14.972 1.00 21.75 113 ALA A N 1
ATOM 555 C CA . ALA A 1 85 ? -5.780 -0.162 15.820 1.00 21.47 113 ALA A CA 1
ATOM 556 C C . ALA A 1 85 ? -5.439 -0.140 17.296 1.00 21.55 113 ALA A C 1
ATOM 557 O O . ALA A 1 85 ? -4.378 -0.644 17.718 1.00 23.43 113 ALA A O 1
ATOM 559 N N . THR A 1 86 ? -6.318 0.467 18.093 1.00 21.12 114 THR A N 1
ATOM 560 C CA . THR A 1 86 ? -6.074 0.603 19.516 1.00 23.41 114 THR A CA 1
ATOM 561 C C . THR A 1 86 ? -6.938 -0.461 20.198 1.00 27.53 114 THR A C 1
ATOM 562 O O . THR A 1 86 ? -8.056 -0.224 20.544 1.00 28.90 114 THR A O 1
ATOM 566 N N . LEU A 1 87 ? -6.392 -1.620 20.366 1.00 27.31 115 LEU A N 1
ATOM 567 C CA . LEU A 1 87 ? -7.083 -2.667 21.053 1.00 30.43 115 LEU A CA 1
ATOM 568 C C . LEU A 1 87 ? -7.159 -2.444 22.563 1.00 34.66 115 LEU A C 1
ATOM 569 O O . LEU A 1 87 ? -8.060 -2.965 23.211 1.00 31.67 115 LEU A O 1
ATOM 574 N N . THR A 1 88 ? -6.221 -1.678 23.120 1.00 33.34 116 THR A N 1
ATOM 575 C CA . THR A 1 88 ? -6.402 -1.097 24.439 1.00 34.88 116 THR A CA 1
ATOM 576 C C . THR A 1 88 ? -6.305 0.413 24.246 1.00 35.68 116 THR A C 1
ATOM 577 O O . THR A 1 88 ? -5.709 0.864 23.284 1.00 31.77 116 THR A O 1
ATOM 581 N N . PRO A 1 89 ? -6.929 1.172 25.138 1.00 33.27 117 PRO A N 1
ATOM 582 C CA . PRO A 1 89 ? -7.110 2.606 24.949 1.00 31.12 117 PRO A CA 1
ATOM 583 C C . PRO A 1 89 ? -5.782 3.358 24.789 1.00 28.30 117 PRO A C 1
ATOM 584 O O . PRO A 1 89 ? -4.825 3.133 25.570 1.00 26.60 117 PRO A O 1
ATOM 588 N N . ASN A 1 90 ? -5.728 4.180 23.743 1.00 29.84 118 ASN A N 1
ATOM 589 C CA . ASN A 1 90 ? -4.573 5.070 23.423 1.00 27.78 118 ASN A CA 1
ATOM 590 C C . ASN A 1 90 ? -3.299 4.312 23.182 1.00 26.24 118 ASN A C 1
ATOM 591 O O . ASN A 1 90 ? -2.208 4.873 23.314 1.00 27.98 118 ASN A O 1
ATOM 596 N N . GLN A 1 91 ? -3.427 3.034 22.865 1.00 26.65 119 GLN A N 1
ATOM 597 C CA . GLN A 1 91 ? -2.287 2.189 22.540 1.00 28.83 119 GLN A CA 1
ATOM 598 C C . GLN A 1 91 ? -2.420 1.658 21.097 1.00 23.77 119 GLN A C 1
ATOM 599 O O . GLN A 1 91 ? -3.213 0.762 20.814 1.00 24.45 119 GLN A O 1
ATOM 605 N N . TRP A 1 92 ? -1.569 2.150 20.217 1.00 23.68 120 TRP A N 1
ATOM 606 C CA . TRP A 1 92 ? -1.676 1.770 18.785 1.00 24.53 120 TRP A CA 1
ATOM 607 C C . TRP A 1 92 ? -0.922 0.499 18.492 1.00 26.97 120 TRP A C 1
ATOM 608 O O . TRP A 1 92 ? 0.284 0.440 18.721 1.00 32.21 120 TRP A O 1
ATOM 619 N N . SER A 1 93 ? -1.582 -0.524 18.036 1.00 27.16 121 SER A N 1
ATOM 620 C CA . SER A 1 93 ? -0.863 -1.694 17.560 1.00 29.53 121 SER A CA 1
ATOM 621 C C . SER A 1 93 ? -0.838 -1.678 16.038 1.00 28.03 121 SER A C 1
ATOM 622 O O . SER A 1 93 ? -1.789 -1.257 15.394 1.00 24.87 121 SER A O 1
ATOM 625 N N . ASP A 1 94 ? 0.264 -2.161 15.496 1.00 27.00 122 ASP A N 1
ATOM 626 C CA . ASP A 1 94 ? 0.485 -2.299 14.031 1.00 26.08 122 ASP A CA 1
ATOM 627 C C . ASP A 1 94 ? 0.167 -3.718 13.624 1.00 26.27 122 ASP A C 1
ATOM 628 O O . ASP A 1 94 ? 0.842 -4.633 14.048 1.00 26.37 122 ASP A O 1
ATOM 633 N N . PHE A 1 95 ? -0.809 -3.908 12.742 1.00 24.86 123 PHE A N 1
ATOM 634 C CA . PHE A 1 95 ? -1.301 -5.235 12.359 1.00 24.22 123 PHE A CA 1
ATOM 635 C C . PHE A 1 95 ? -0.804 -5.691 10.989 1.00 24.23 123 PHE A C 1
ATOM 636 O O . PHE A 1 95 ? -1.297 -6.624 10.421 1.00 26.36 123 PHE A O 1
ATOM 644 N N . GLY A 1 96 ? 0.183 -4.983 10.481 1.00 28.69 124 GLY A N 1
ATOM 645 C CA . GLY A 1 96 ? 0.749 -5.235 9.181 1.00 28.74 124 GLY A CA 1
ATOM 646 C C . GLY A 1 96 ? -0.133 -4.775 8.045 1.00 27.65 124 GLY A C 1
ATOM 647 O O . GLY A 1 96 ? -1.076 -3.969 8.232 1.00 23.93 124 GLY A O 1
ATOM 648 N N . PRO A 1 97 ? 0.193 -5.231 6.827 1.00 26.15 125 PRO A N 1
ATOM 649 C CA . PRO A 1 97 ? -0.515 -4.916 5.632 1.00 24.40 125 PRO A CA 1
ATOM 650 C C . PRO A 1 97 ? -2.049 -5.046 5.760 1.00 26.36 125 PRO A C 1
ATOM 651 O O . PRO A 1 97 ? -2.545 -6.131 6.089 1.00 23.71 125 PRO A O 1
ATOM 655 N N . ALA A 1 98 ? -2.768 -3.962 5.480 1.00 21.92 126 ALA A N 1
ATOM 656 C CA . ALA A 1 98 ? -4.245 -3.968 5.601 1.00 24.06 126 ALA A CA 1
ATOM 657 C C . ALA A 1 98 ? -4.894 -4.978 4.654 1.00 25.11 126 ALA A C 1
ATOM 658 O O . ALA A 1 98 ? -5.895 -5.652 5.007 1.00 23.91 126 ALA A O 1
ATOM 660 N N . ALA A 1 99 ? -4.255 -5.169 3.503 1.00 26.43 127 ALA A N 1
ATOM 661 C CA . ALA A 1 99 ? -4.694 -6.088 2.450 1.00 29.94 127 ALA A CA 1
ATOM 662 C C . ALA A 1 99 ? -4.763 -7.540 2.889 1.00 30.92 127 ALA A C 1
ATOM 663 O O . ALA A 1 99 ? -5.565 -8.288 2.359 1.00 30.89 127 ALA A O 1
ATOM 665 N N . ASP A 1 100 ? -3.981 -7.915 3.898 1.00 29.50 128 ASP A N 1
ATOM 666 C CA . ASP A 1 100 ? -4.059 -9.280 4.464 1.00 35.22 128 ASP A CA 1
ATOM 667 C C . ASP A 1 100 ? -5.228 -9.519 5.353 1.00 36.95 128 ASP A C 1
ATOM 668 O O . ASP A 1 100 ? -5.559 -10.672 5.662 1.00 33.96 128 ASP A O 1
ATOM 673 N N . ILE A 1 101 ? -5.891 -8.442 5.763 1.00 29.68 129 ILE A N 1
ATOM 674 C CA . ILE A 1 101 ? -7.119 -8.531 6.475 1.00 30.93 129 ILE A CA 1
ATOM 675 C C . ILE A 1 101 ? -8.287 -8.119 5.570 1.00 34.41 129 ILE A C 1
ATOM 676 O O . ILE A 1 101 ? -9.109 -8.958 5.204 1.00 30.04 129 ILE A O 1
ATOM 681 N N . TYR A 1 102 ? -8.374 -6.830 5.246 1.00 27.26 130 TYR A N 1
ATOM 682 C CA . TYR A 1 102 ? -9.262 -6.367 4.210 1.00 26.11 130 TYR A CA 1
ATOM 683 C C . TYR A 1 102 ? -8.799 -4.985 3.807 1.00 23.55 130 TYR A C 1
ATOM 684 O O . TYR A 1 102 ? -8.812 -4.109 4.652 1.00 27.44 130 TYR A O 1
ATOM 693 N N . ASP A 1 103 ? -8.466 -4.782 2.544 1.00 24.40 131 ASP A N 1
ATOM 694 C CA . ASP A 1 103 ? -8.117 -3.424 2.096 1.00 25.37 131 ASP A CA 1
ATOM 695 C C . ASP A 1 103 ? -9.381 -2.599 1.954 1.00 22.79 131 ASP A C 1
ATOM 696 O O . ASP A 1 103 ? -10.158 -2.916 1.055 1.00 23.89 131 ASP A O 1
ATOM 701 N N . PRO A 1 104 ? -9.569 -1.543 2.798 1.00 24.90 132 PRO A N 1
ATOM 702 C CA . PRO A 1 104 ? -10.835 -0.814 2.735 1.00 25.54 132 PRO A CA 1
ATOM 703 C C . PRO A 1 104 ? -11.084 -0.133 1.383 1.00 22.87 132 PRO A C 1
ATOM 704 O O . PRO A 1 104 ? -12.224 0.142 1.108 1.00 22.77 132 PRO A O 1
ATOM 708 N N . ALA A 1 105 ? -10.055 0.116 0.539 1.00 22.62 133 ALA A N 1
ATOM 709 C CA . ALA A 1 105 ? -10.300 0.704 -0.776 1.00 22.39 133 ALA A CA 1
ATOM 710 C C . ALA A 1 105 ? -11.204 -0.154 -1.609 1.00 22.92 133 ALA A C 1
ATOM 711 O O . ALA A 1 105 ? -11.784 0.284 -2.582 1.00 23.15 133 ALA A O 1
ATOM 713 N N . GLN A 1 106 ? -11.277 -1.439 -1.262 1.00 25.53 134 GLN A N 1
ATOM 714 C CA . GLN A 1 106 ? -12.075 -2.338 -2.056 1.00 24.40 13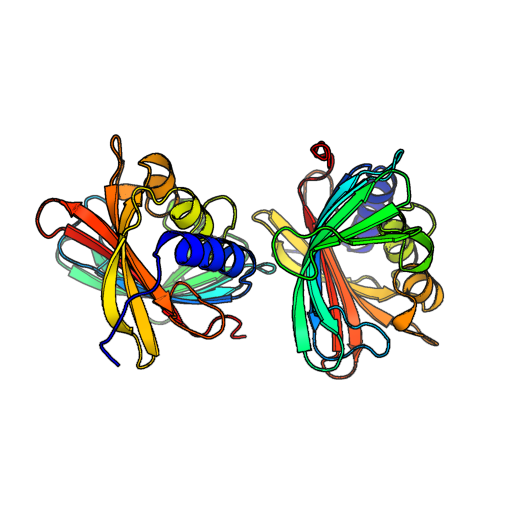4 GLN A CA 1
ATOM 715 C C . GLN A 1 106 ? -13.525 -1.869 -2.125 1.00 22.12 134 GLN A C 1
ATOM 716 O O . GLN A 1 106 ? -14.162 -2.068 -3.160 1.00 22.37 134 GLN A O 1
ATOM 722 N N . VAL A 1 107 ? -14.018 -1.235 -1.063 1.00 19.40 135 VAL A N 1
ATOM 723 C CA . VAL A 1 107 ? -15.440 -0.761 -1.055 1.00 20.06 135 VAL A CA 1
ATOM 724 C C . VAL A 1 107 ? -15.774 0.222 -2.152 1.00 19.42 135 VAL A C 1
ATOM 725 O O . VAL A 1 107 ? -16.817 0.206 -2.764 1.00 18.12 135 VAL A O 1
ATOM 729 N N . LEU A 1 108 ? -14.810 1.066 -2.505 1.00 20.31 136 LEU A N 1
ATOM 730 C CA . LEU A 1 108 ? -14.971 1.993 -3.622 1.00 22.00 136 LEU A CA 1
ATOM 731 C C . LEU A 1 108 ? -14.160 1.649 -4.910 1.00 23.53 136 LEU A C 1
ATOM 732 O O . LEU A 1 108 ? -14.016 2.475 -5.796 1.00 25.61 136 LEU A O 1
ATOM 737 N N . ASN A 1 109 ? -13.657 0.433 -5.025 1.00 24.16 137 ASN A N 1
ATOM 738 C CA . ASN A 1 109 ? -13.078 -0.041 -6.295 1.00 26.11 137 ASN A CA 1
ATOM 739 C C . ASN A 1 109 ? -14.179 -0.145 -7.324 1.00 27.98 137 ASN A C 1
ATOM 740 O O . ASN A 1 109 ? -15.193 -0.841 -7.111 1.00 22.70 137 ASN A O 1
ATOM 745 N N . PRO A 1 110 ? -14.036 0.560 -8.423 1.00 26.89 138 PRO A N 1
ATOM 746 C CA . PRO A 1 110 ? -15.114 0.649 -9.381 1.00 31.17 138 PRO A CA 1
ATOM 747 C C . PRO A 1 110 ? -15.415 -0.671 -10.119 1.00 36.07 138 PRO A C 1
ATOM 748 O O . PRO A 1 110 ? -16.526 -0.840 -10.728 1.00 32.64 138 PRO A O 1
ATOM 752 N N . ASP A 1 111 ? -14.470 -1.592 -10.061 1.00 34.47 139 ASP A N 1
ATOM 753 C CA . ASP A 1 111 ? -14.677 -2.863 -10.699 1.00 36.39 139 ASP A CA 1
ATOM 754 C C . ASP A 1 111 ? -15.195 -3.930 -9.746 1.00 33.62 139 ASP A C 1
ATOM 755 O O . ASP A 1 111 ? -15.896 -4.793 -10.225 1.00 36.17 139 ASP A O 1
ATOM 760 N N . THR A 1 112 ? -14.848 -3.870 -8.456 1.00 30.63 140 THR A N 1
ATOM 761 C CA . THR A 1 112 ? -15.136 -4.908 -7.503 1.00 34.06 140 THR A CA 1
ATOM 762 C C . THR A 1 112 ? -15.913 -4.425 -6.282 1.00 28.21 140 THR A C 1
ATOM 763 O O . THR A 1 112 ? -16.333 -5.238 -5.429 1.00 28.52 140 THR A O 1
ATOM 767 N N . GLY A 1 113 ? -16.069 -3.091 -6.130 1.00 23.06 141 GLY A N 1
ATOM 768 C CA . GLY A 1 113 ? -16.662 -2.533 -4.893 1.00 21.97 141 GLY A CA 1
ATOM 769 C C . GLY A 1 113 ? -18.164 -2.272 -5.042 1.00 19.68 141 GLY A C 1
ATOM 770 O O . GLY A 1 113 ? -18.850 -2.940 -5.787 1.00 16.91 141 GLY A O 1
ATOM 771 N N . LEU A 1 114 ? -18.661 -1.258 -4.361 1.00 18.73 142 LEU A N 1
ATOM 772 C CA . LEU A 1 114 ? -20.123 -0.890 -4.437 1.00 18.25 142 LEU A CA 1
ATOM 773 C C . LEU A 1 114 ? -20.636 -0.676 -5.806 1.00 18.86 142 LEU A C 1
ATOM 774 O O . LEU A 1 114 ? -21.734 -1.085 -6.121 1.00 18.26 142 LEU A O 1
ATOM 779 N N . ALA A 1 115 ? -19.820 -0.088 -6.735 1.00 17.46 143 ALA A N 1
ATOM 780 C CA . ALA A 1 115 ? -20.294 0.071 -8.080 1.00 19.19 143 ALA A CA 1
ATOM 781 C C . ALA A 1 115 ? -20.541 -1.271 -8.827 1.00 16.51 143 ALA A C 1
ATOM 782 O O . ALA A 1 115 ? -21.437 -1.356 -9.580 1.00 20.13 143 ALA A O 1
ATOM 784 N N . ASN A 1 116 ? -19.767 -2.246 -8.504 1.00 20.35 144 ASN A N 1
ATOM 785 C CA . ASN A 1 116 ? -19.917 -3.591 -9.075 1.00 22.00 144 ASN A CA 1
ATOM 786 C C . ASN A 1 116 ? -21.135 -4.332 -8.482 1.00 19.26 144 ASN A C 1
ATOM 787 O O . ASN A 1 116 ? -21.905 -5.004 -9.206 1.00 19.78 144 ASN A O 1
ATOM 792 N N . VAL A 1 117 ? -21.387 -4.047 -7.212 1.00 19.13 145 VAL A N 1
ATOM 793 C CA . VAL A 1 117 ? -22.657 -4.490 -6.583 1.00 19.19 145 VAL A CA 1
ATOM 794 C C . VAL A 1 117 ? -23.800 -3.960 -7.342 1.00 19.80 145 VAL A C 1
ATOM 795 O O . VAL A 1 117 ? -24.755 -4.676 -7.717 1.00 17.53 145 VAL A O 1
ATOM 799 N N . LEU A 1 118 ? -23.826 -2.654 -7.582 1.00 16.87 146 LEU A N 1
ATOM 800 C CA . LEU A 1 118 ? -24.916 -2.047 -8.315 1.00 19.22 146 LEU A CA 1
ATOM 801 C C . LEU A 1 118 ? -25.083 -2.521 -9.749 1.00 18.95 146 LEU A C 1
ATOM 802 O O . LEU A 1 118 ? -26.239 -2.708 -10.231 1.00 21.42 146 LEU A O 1
ATOM 807 N N . ALA A 1 119 ? -23.982 -2.805 -10.427 1.00 21.06 147 ALA A N 1
ATOM 808 C CA . ALA A 1 119 ? -24.026 -3.230 -11.785 1.00 20.25 147 ALA A CA 1
ATOM 809 C C . ALA A 1 119 ? -24.514 -4.688 -11.853 1.00 25.59 147 ALA A C 1
ATOM 810 O O . ALA A 1 119 ? -24.933 -5.156 -12.901 1.00 26.50 147 ALA A O 1
ATOM 812 N N . ASN A 1 120 ? -24.462 -5.386 -10.727 1.00 21.24 148 ASN A N 1
ATOM 813 C CA . ASN A 1 120 ? -24.915 -6.785 -10.663 1.00 23.03 148 ASN A CA 1
ATOM 814 C C . ASN A 1 120 ? -26.114 -6.964 -9.737 1.00 21.56 148 ASN A C 1
ATOM 815 O O . ASN A 1 120 ? -26.312 -8.009 -9.018 1.00 21.96 148 ASN A O 1
ATOM 820 N N . PHE A 1 121 ? -26.923 -5.928 -9.702 1.00 21.96 149 PHE A N 1
ATOM 821 C CA . PHE A 1 121 ? -28.124 -5.842 -8.904 1.00 20.45 149 PHE A CA 1
ATOM 822 C C . PHE A 1 121 ? -29.278 -6.065 -9.817 1.00 23.00 149 PHE A C 1
ATOM 823 O O . PHE A 1 121 ? -29.709 -5.189 -10.533 1.00 23.17 149 PHE A O 1
ATOM 831 N N . ALA A 1 122 ? -29.818 -7.279 -9.762 1.00 23.80 150 ALA A N 1
ATOM 832 C CA . ALA A 1 122 ? -30.878 -7.740 -10.656 1.00 25.59 150 ALA A CA 1
ATOM 833 C C . ALA A 1 122 ? -32.290 -7.518 -10.090 1.00 24.89 150 ALA A C 1
ATOM 834 O O . ALA A 1 122 ? -32.458 -7.520 -8.916 1.00 21.26 150 ALA A O 1
ATOM 836 N N . ASP A 1 123 ? -33.294 -7.440 -10.967 1.00 28.49 151 ASP A N 1
ATOM 837 C CA . ASP A 1 123 ? -34.708 -7.394 -10.589 1.00 31.71 151 ASP A CA 1
ATOM 838 C C . ASP A 1 123 ? -35.037 -6.125 -9.808 1.00 25.43 151 ASP A C 1
ATOM 839 O O . ASP A 1 123 ? -35.918 -6.131 -8.947 1.00 25.80 151 ASP A O 1
ATOM 844 N N . ALA A 1 124 ? -34.317 -5.047 -10.074 1.00 28.08 152 ALA A N 1
ATOM 845 C CA . ALA A 1 124 ? -34.498 -3.829 -9.286 1.00 25.22 152 ALA A CA 1
ATOM 846 C C . ALA A 1 124 ? -35.931 -3.338 -9.330 1.00 24.17 152 ALA A C 1
ATOM 847 O O . ALA A 1 124 ? -36.511 -3.246 -10.416 1.00 28.35 152 ALA A O 1
ATOM 849 N N . LYS A 1 125 ? -36.501 -3.073 -8.184 1.00 24.33 153 LYS A N 1
ATOM 850 C CA . LYS A 1 125 ? -37.862 -2.561 -8.094 1.00 27.45 153 LYS A CA 1
ATOM 851 C C . LYS A 1 125 ? -37.969 -1.543 -7.020 1.00 23.25 153 LYS A C 1
ATOM 852 O O . LYS A 1 125 ? -37.672 -1.850 -5.867 1.00 25.33 153 LYS A O 1
ATOM 858 N N . ALA A 1 126 ? -38.491 -0.349 -7.354 1.00 23.16 154 ALA A N 1
ATOM 859 C CA . ALA A 1 126 ? -38.738 0.638 -6.370 1.00 24.40 154 ALA A CA 1
ATOM 860 C C . ALA A 1 126 ? -39.845 0.235 -5.408 1.00 27.74 154 ALA A C 1
ATOM 861 O O . ALA A 1 126 ? -40.989 -0.039 -5.835 1.00 29.23 154 ALA A O 1
ATOM 863 N N . GLU A 1 127 ? -39.563 0.278 -4.116 1.00 25.33 155 GLU A N 1
ATOM 864 C CA . GLU A 1 127 ? -40.524 -0.148 -3.080 1.00 26.40 155 GLU A CA 1
ATOM 865 C C . GLU A 1 127 ? -41.127 0.947 -2.250 1.00 27.83 155 GLU A C 1
ATOM 866 O O . GLU A 1 127 ? -42.229 0.793 -1.739 1.00 27.30 155 GLU A O 1
ATOM 872 N N . GLY A 1 128 ? -40.420 2.066 -2.098 1.00 24.62 156 GLY A N 1
ATOM 873 C CA . GLY A 1 128 ? -40.834 3.116 -1.213 1.00 24.01 156 GLY A CA 1
ATOM 874 C C . GLY A 1 128 ? -39.878 4.258 -1.180 1.00 22.87 156 GLY A C 1
ATOM 875 O O . GLY A 1 128 ? -38.857 4.236 -1.921 1.00 22.52 156 GLY A O 1
ATOM 876 N N . ARG A 1 129 ? -40.182 5.226 -0.346 1.00 24.95 157 ARG A N 1
ATOM 877 C CA . ARG A 1 129 ? -39.325 6.351 -0.065 1.00 29.88 157 ARG A CA 1
ATOM 878 C C . ARG A 1 129 ? -38.932 6.327 1.427 1.00 29.73 157 ARG A C 1
ATOM 879 O O . ARG A 1 129 ? -39.747 6.022 2.278 1.00 34.93 157 ARG A O 1
ATOM 887 N N . ASP A 1 130 ? -37.688 6.692 1.736 1.00 24.00 158 ASP A N 1
ATOM 888 C CA . ASP A 1 130 ? -37.188 6.754 3.111 1.00 22.42 158 ASP A CA 1
ATOM 889 C C . ASP A 1 130 ? -36.249 7.937 3.248 1.00 21.76 158 ASP A C 1
ATOM 890 O O . ASP A 1 130 ? -35.499 8.247 2.275 1.00 22.32 158 ASP A O 1
ATOM 895 N N . THR A 1 131 ? -36.196 8.558 4.430 1.00 21.40 159 THR A N 1
ATOM 896 C CA . THR A 1 131 ? -35.143 9.526 4.758 1.00 21.99 159 THR A CA 1
ATOM 897 C C . THR A 1 131 ? -33.895 8.761 5.168 1.00 19.68 159 THR A C 1
ATOM 898 O O . THR A 1 131 ? -33.946 7.910 6.057 1.00 20.43 159 THR A O 1
ATOM 902 N N . ILE A 1 132 ? -32.774 9.105 4.528 1.00 20.14 160 ILE A N 1
ATOM 903 C CA . ILE A 1 132 ? -31.436 8.635 5.012 1.00 19.85 160 ILE A CA 1
ATOM 904 C C . ILE A 1 132 ? -30.550 9.897 5.156 1.00 17.46 160 ILE A C 1
ATOM 905 O O . ILE A 1 132 ? -30.350 10.636 4.169 1.00 21.33 160 ILE A O 1
ATOM 910 N N . ASN A 1 133 ? -30.091 10.151 6.381 1.00 21.07 161 ASN A N 1
ATOM 911 C CA . ASN A 1 133 ? -29.263 11.330 6.712 1.00 23.70 161 ASN A CA 1
ATOM 912 C C . ASN A 1 133 ? -29.836 12.636 6.166 1.00 21.56 161 ASN A C 1
ATOM 913 O O . ASN A 1 133 ? -29.194 13.366 5.471 1.00 22.24 161 ASN A O 1
ATOM 918 N N . GLY A 1 134 ? -31.138 12.769 6.345 1.00 26.71 162 GLY A N 1
ATOM 919 C CA . GLY A 1 134 ? -31.846 13.999 5.991 1.00 30.69 162 GLY A CA 1
ATOM 920 C C . GLY A 1 134 ? -32.184 14.214 4.544 1.00 30.88 162 GLY A C 1
ATOM 921 O O . GLY A 1 134 ? -32.585 15.320 4.131 1.00 31.11 162 GLY A O 1
ATOM 922 N N . GLN A 1 135 ? -31.997 13.162 3.744 1.00 26.52 163 GLN A N 1
ATOM 923 C CA . GLN A 1 135 ? -32.243 13.218 2.359 1.00 26.09 163 GLN A CA 1
ATOM 924 C C . GLN A 1 135 ? -33.292 12.219 1.970 1.00 25.13 163 GLN A C 1
ATOM 925 O O . GLN A 1 135 ? -33.336 11.129 2.507 1.00 22.89 163 GLN A O 1
ATOM 931 N N . ASN A 1 136 ? -34.137 12.582 0.990 1.00 24.71 164 ASN A N 1
ATOM 932 C CA . ASN A 1 136 ? -35.109 11.669 0.422 1.00 22.86 164 ASN A CA 1
ATOM 933 C C . ASN A 1 136 ? -34.436 10.660 -0.530 1.00 22.71 164 ASN A C 1
ATOM 934 O O . ASN A 1 136 ? -33.682 11.038 -1.444 1.00 21.33 164 ASN A O 1
ATOM 939 N N . THR A 1 137 ? -34.709 9.399 -0.307 1.00 18.00 165 THR A N 1
ATOM 940 C CA . THR A 1 137 ? -34.139 8.335 -1.075 1.00 21.28 165 THR A CA 1
ATOM 941 C C . THR A 1 137 ? -35.258 7.405 -1.532 1.00 19.55 165 THR A C 1
ATOM 942 O O . THR A 1 137 ? -36.320 7.326 -0.916 1.00 19.09 165 THR A O 1
ATOM 946 N N . ILE A 1 138 ? -35.005 6.691 -2.611 1.00 18.02 166 ILE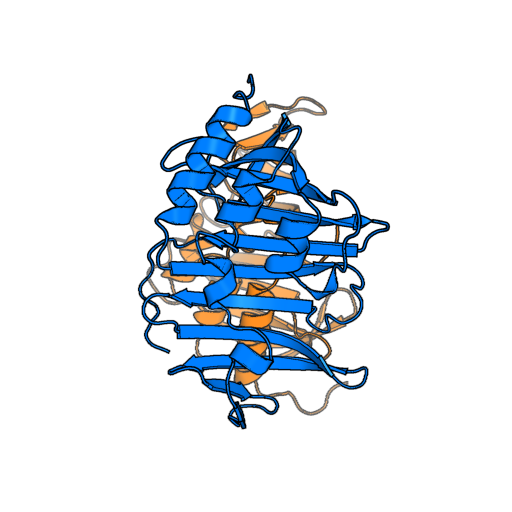 A N 1
ATOM 947 C CA . ILE A 1 138 ? -35.873 5.641 -3.071 1.00 18.63 166 ILE A CA 1
ATOM 948 C C . ILE A 1 138 ? -35.299 4.322 -2.594 1.00 20.17 166 ILE A C 1
ATOM 949 O O . ILE A 1 138 ? -34.102 4.001 -2.908 1.00 19.72 166 ILE A O 1
ATOM 954 N N . ARG A 1 139 ? -36.139 3.544 -1.904 1.00 20.24 167 ARG A N 1
ATOM 955 C CA . ARG A 1 139 ? -35.810 2.189 -1.436 1.00 20.97 167 ARG A CA 1
ATOM 956 C C . ARG A 1 139 ? -36.123 1.189 -2.520 1.00 21.04 167 ARG A C 1
ATOM 957 O O . ARG A 1 139 ? -37.259 1.159 -3.043 1.00 21.15 167 ARG A O 1
ATOM 965 N N . ILE A 1 140 ? -35.140 0.357 -2.900 1.00 18.56 168 ILE A N 1
ATOM 966 C CA . ILE A 1 140 ? -35.208 -0.467 -4.048 1.00 19.59 168 ILE A CA 1
ATOM 967 C C . ILE A 1 140 ? -34.807 -1.857 -3.673 1.00 21.79 168 ILE A C 1
ATOM 968 O O . ILE A 1 140 ? -33.718 -2.059 -3.110 1.00 19.17 168 ILE A O 1
ATOM 973 N N . SER A 1 141 ? -35.648 -2.839 -4.023 1.00 19.88 169 SER A N 1
ATOM 974 C CA . SER A 1 141 ? -35.271 -4.245 -3.794 1.00 19.98 169 SER A CA 1
ATOM 975 C C . SER A 1 141 ? -34.653 -4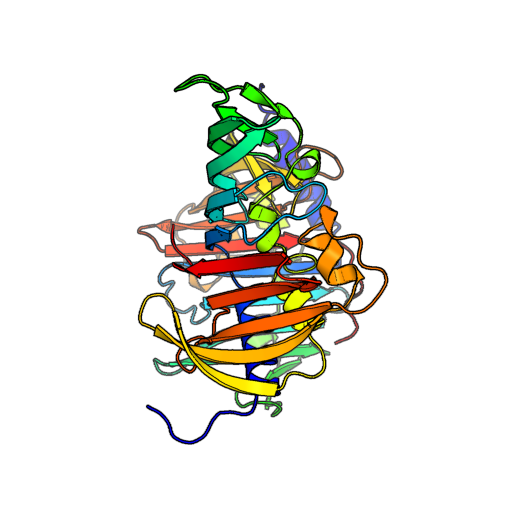.862 -5.001 1.00 17.78 169 SER A C 1
ATOM 976 O O . SER A 1 141 ? -34.903 -4.448 -6.151 1.00 23.62 169 SER A O 1
ATOM 979 N N . GLY A 1 142 ? -33.851 -5.885 -4.763 1.00 22.73 170 GLY A N 1
ATOM 980 C CA . GLY A 1 142 ? -33.315 -6.669 -5.828 1.00 21.85 170 GLY A CA 1
ATOM 981 C C . GLY A 1 142 ? -32.428 -7.816 -5.330 1.00 20.16 170 GLY A C 1
ATOM 982 O O . GLY A 1 142 ? -32.465 -8.171 -4.162 1.00 22.20 170 GLY A O 1
ATOM 983 N N . LYS A 1 143 ? -31.647 -8.374 -6.232 1.00 23.21 171 LYS A N 1
ATOM 984 C CA . LYS A 1 143 ? -30.753 -9.462 -5.909 1.00 24.13 171 LYS A CA 1
ATOM 985 C C . LYS A 1 143 ? -29.402 -9.232 -6.473 1.00 21.00 171 LYS A C 1
ATOM 986 O O . LYS A 1 143 ? -29.272 -9.018 -7.690 1.00 25.73 171 LYS A O 1
ATOM 992 N N . VAL A 1 144 ? -28.386 -9.367 -5.627 1.00 20.14 172 VAL A N 1
ATOM 993 C CA . VAL A 1 144 ? -27.033 -9.203 -6.111 1.00 21.74 172 VAL A CA 1
ATOM 994 C C . VAL A 1 144 ? -26.378 -10.515 -6.451 1.00 19.99 172 VAL A C 1
ATOM 995 O O . VAL A 1 144 ? -26.527 -11.501 -5.704 1.00 22.37 172 VAL A O 1
ATOM 999 N N . SER A 1 145 ? -25.650 -10.563 -7.570 1.00 21.77 173 SER A N 1
ATOM 1000 C CA . SER A 1 145 ? -24.971 -11.802 -7.928 1.00 23.15 173 SER A CA 1
ATOM 1001 C C . SER A 1 145 ? -24.099 -12.341 -6.798 1.00 21.99 173 SER A C 1
ATOM 1002 O O . SER A 1 145 ? -23.450 -11.602 -6.040 1.00 20.53 173 SER A O 1
ATOM 1005 N N . ALA A 1 146 ? -24.001 -13.671 -6.684 1.00 21.31 174 ALA A N 1
ATOM 1006 C CA . ALA A 1 146 ? -23.048 -14.260 -5.774 1.00 19.00 174 ALA A CA 1
ATOM 1007 C C . ALA A 1 146 ? -21.623 -13.735 -5.963 1.00 19.70 174 ALA A C 1
ATOM 1008 O O . ALA A 1 146 ? -20.929 -13.445 -4.998 1.00 20.72 174 ALA A O 1
ATOM 1010 N N . GLN A 1 147 ? -21.184 -13.604 -7.209 1.00 19.68 175 GLN A N 1
ATOM 1011 C CA . GLN A 1 147 ? -19.824 -13.249 -7.424 1.00 25.79 175 GLN A CA 1
ATOM 1012 C C . GLN A 1 147 ? -19.572 -11.786 -6.966 1.00 19.96 175 GLN A C 1
ATOM 1013 O O . GLN A 1 147 ? -18.549 -11.516 -6.367 1.00 21.79 175 GLN A O 1
ATOM 1019 N N . ALA A 1 148 ? -20.480 -10.908 -7.252 1.00 20.86 176 ALA A N 1
ATOM 1020 C CA . ALA A 1 148 ? -20.305 -9.503 -6.760 1.00 20.21 176 ALA A CA 1
ATOM 1021 C C . ALA A 1 148 ? -20.359 -9.437 -5.247 1.00 23.17 176 ALA A C 1
ATOM 1022 O O . ALA A 1 148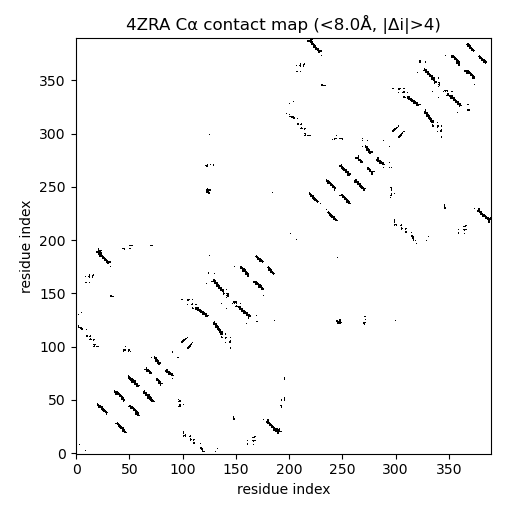 ? -19.613 -8.665 -4.631 1.00 22.10 176 ALA A O 1
ATOM 1024 N N . VAL A 1 149 ? -21.220 -10.247 -4.584 1.00 21.17 177 VAL A N 1
ATOM 1025 C CA . VAL A 1 149 ? -21.248 -10.220 -3.166 1.00 20.61 177 VAL A CA 1
ATOM 1026 C C . VAL A 1 149 ? -19.906 -10.713 -2.577 1.00 18.98 177 VAL A C 1
ATOM 1027 O O . VAL A 1 149 ? -19.356 -10.148 -1.643 1.00 18.45 177 VAL A O 1
ATOM 1031 N N . ASN A 1 150 ? -19.418 -11.845 -3.094 1.00 18.11 178 ASN A N 1
ATOM 1032 C CA . ASN A 1 150 ? -18.237 -12.428 -2.556 1.00 20.35 178 ASN A CA 1
ATOM 1033 C C . ASN A 1 150 ? -16.967 -11.564 -2.735 1.00 20.28 178 ASN A C 1
ATOM 1034 O O . ASN A 1 150 ? -16.011 -11.629 -1.911 1.00 20.44 178 ASN A O 1
ATOM 1039 N N . GLN A 1 151 ? -17.002 -10.739 -3.760 1.00 22.26 179 GLN A N 1
ATOM 1040 C CA . GLN A 1 151 ? -15.834 -9.900 -4.103 1.00 25.67 179 GLN A CA 1
ATOM 1041 C C . GLN A 1 151 ? -15.768 -8.746 -3.115 1.00 26.15 179 GLN A C 1
ATOM 1042 O O . GLN A 1 151 ? -14.708 -8.408 -2.685 1.00 25.46 179 GLN A O 1
ATOM 1048 N N . ILE A 1 152 ? -16.924 -8.185 -2.724 1.00 21.69 180 ILE A N 1
ATOM 1049 C CA . ILE A 1 152 ? -16.940 -7.068 -1.744 1.00 20.53 180 ILE A CA 1
ATOM 1050 C C . ILE A 1 152 ? -16.948 -7.558 -0.299 1.00 21.07 180 ILE A C 1
ATOM 1051 O O . ILE A 1 152 ? -16.419 -6.897 0.633 1.00 22.21 180 ILE A O 1
ATOM 1056 N N . ALA A 1 153 ? -17.549 -8.736 -0.056 1.00 21.13 181 ALA A N 1
ATOM 1057 C CA . ALA A 1 153 ? -17.739 -9.246 1.282 1.00 20.05 181 ALA A CA 1
ATOM 1058 C C . ALA A 1 153 ? -17.484 -10.770 1.303 1.00 20.49 181 ALA A C 1
ATOM 1059 O O . ALA A 1 153 ? -18.441 -11.562 1.368 1.00 23.06 181 ALA A O 1
ATOM 1061 N N . PRO A 1 154 ? -16.200 -11.181 1.202 1.00 23.23 182 PRO A N 1
ATOM 1062 C CA . PRO A 1 154 ? -15.886 -12.628 1.137 1.00 26.09 182 PRO A CA 1
ATOM 1063 C C . PRO A 1 154 ? -16.598 -13.546 2.146 1.00 27.21 182 PRO A C 1
ATOM 1064 O O . PRO A 1 154 ? -17.070 -14.624 1.752 1.00 27.27 182 PRO A O 1
ATOM 1068 N N . PRO A 1 155 ? -16.741 -13.147 3.416 1.00 27.17 183 PRO A N 1
ATOM 1069 C CA . PRO A 1 155 ? -17.401 -14.111 4.329 1.00 28.24 183 PRO A CA 1
ATOM 1070 C C . PRO A 1 155 ? -18.827 -14.513 4.021 1.00 28.17 183 PRO A C 1
ATOM 1071 O O . PRO A 1 155 ? -19.286 -15.501 4.599 1.00 29.10 183 PRO A O 1
ATOM 1075 N N . PHE A 1 156 ? -19.517 -13.849 3.107 1.00 25.37 184 PHE A N 1
ATOM 1076 C CA . PHE A 1 156 ? -20.837 -14.291 2.715 1.00 25.48 184 PHE A CA 1
ATOM 1077 C C . PHE A 1 156 ? -20.818 -15.696 2.109 1.00 27.77 184 PHE A C 1
ATOM 1078 O O . PHE A 1 156 ? -21.759 -16.456 2.248 1.00 28.63 184 PHE A O 1
ATOM 1086 N N . ASN A 1 157 ? -19.778 -15.993 1.362 1.00 27.00 185 ASN A N 1
ATOM 1087 C CA . ASN A 1 157 ? -19.625 -17.313 0.726 1.00 31.08 185 ASN A CA 1
ATOM 1088 C C . ASN A 1 157 ? -20.902 -17.684 -0.043 1.00 31.50 185 ASN A C 1
ATOM 1089 O O . ASN A 1 157 ? -21.420 -18.775 0.103 1.00 29.59 185 ASN A O 1
ATOM 1094 N N . ALA A 1 158 ? -21.358 -16.782 -0.881 1.00 26.55 186 ALA A N 1
ATOM 1095 C CA . ALA A 1 158 ? -22.579 -16.968 -1.647 1.00 27.98 186 ALA A CA 1
ATOM 1096 C C . ALA A 1 158 ? -22.420 -18.020 -2.743 1.00 25.46 186 ALA A C 1
ATOM 1097 O O . ALA A 1 158 ? -21.412 -18.034 -3.425 1.00 22.56 186 ALA A O 1
ATOM 1099 N N . THR A 1 159 ? -23.408 -18.925 -2.918 1.00 23.40 187 THR A N 1
ATOM 1100 C CA . THR A 1 159 ? -23.483 -19.718 -4.135 1.00 23.46 187 THR A CA 1
ATOM 1101 C C . THR A 1 159 ? -24.759 -19.471 -4.937 1.00 22.52 187 THR A C 1
ATOM 1102 O O . THR A 1 159 ? -25.087 -20.194 -5.921 1.00 23.62 187 THR A O 1
ATOM 1106 N N . GLN A 1 160 ? -25.482 -18.423 -4.568 1.00 24.61 188 GLN A N 1
ATOM 1107 C CA . GLN A 1 160 ? -26.645 -18.002 -5.246 1.00 23.80 188 GLN A CA 1
ATOM 1108 C C . GLN A 1 160 ? -26.829 -16.462 -5.128 1.00 23.79 188 GLN A C 1
ATOM 1109 O O . GLN A 1 160 ? -26.214 -15.865 -4.252 1.00 23.53 188 GLN A O 1
ATOM 1115 N N . PRO A 1 161 ? -27.751 -15.904 -5.895 1.00 25.47 189 PRO A N 1
ATOM 1116 C CA . PRO A 1 161 ? -27.971 -14.442 -5.745 1.00 27.25 189 PRO A CA 1
ATOM 1117 C C . PRO A 1 161 ? -28.435 -14.083 -4.363 1.00 28.03 189 PRO A C 1
ATOM 1118 O O . PRO A 1 161 ? -29.227 -14.788 -3.762 1.00 26.27 189 PRO A O 1
ATOM 1122 N N . VAL A 1 162 ? -28.026 -12.909 -3.861 1.00 21.39 190 VAL A N 1
ATOM 1123 C CA . VAL A 1 162 ? -28.297 -12.528 -2.540 1.00 22.06 190 VAL A CA 1
ATOM 1124 C C . VAL A 1 162 ? -29.354 -11.421 -2.501 1.00 21.97 190 VAL A C 1
ATOM 1125 O O . VAL A 1 162 ? -29.180 -10.400 -3.144 1.00 20.00 190 VAL A O 1
ATOM 1129 N N . PRO A 1 163 ? -30.495 -11.626 -1.804 1.00 21.94 191 PRO A N 1
ATOM 1130 C CA . PRO A 1 163 ? -31.464 -10.530 -1.697 1.00 20.52 191 PRO A CA 1
ATOM 1131 C C . PRO A 1 163 ? -30.833 -9.298 -1.074 1.00 18.91 191 PRO A C 1
ATOM 1132 O O . PRO A 1 163 ? -30.116 -9.412 -0.086 1.00 19.76 191 PRO A O 1
ATOM 1136 N N . ALA A 1 164 ? -31.207 -8.119 -1.592 1.00 20.27 192 ALA A N 1
ATOM 1137 C CA . ALA A 1 164 ? -30.569 -6.887 -1.194 1.00 17.55 192 ALA A CA 1
ATOM 1138 C C . ALA A 1 164 ? -31.595 -5.757 -1.271 1.00 18.97 192 ALA A C 1
ATOM 1139 O O . ALA A 1 164 ? -32.660 -5.883 -1.923 1.00 19.12 192 ALA A O 1
ATOM 1141 N N . THR A 1 165 ? -31.273 -4.661 -0.592 1.00 17.36 193 THR A N 1
ATOM 1142 C CA . THR A 1 165 ? -32.023 -3.411 -0.662 1.00 17.78 193 THR A CA 1
ATOM 1143 C C . THR A 1 165 ? -30.986 -2.308 -0.849 1.00 19.07 193 THR A C 1
ATOM 1144 O O . THR A 1 165 ? -29.970 -2.346 -0.135 1.00 16.80 193 THR A O 1
ATOM 1148 N N . VAL A 1 166 ? -31.267 -1.400 -1.776 1.00 17.91 194 VAL A N 1
ATOM 1149 C CA . VAL A 1 166 ? -30.472 -0.153 -1.902 1.00 18.62 194 VAL A CA 1
ATOM 1150 C C . VAL A 1 166 ? -31.332 1.053 -1.716 1.00 18.44 194 VAL A C 1
ATOM 1151 O O . VAL A 1 166 ? -32.548 1.018 -1.959 1.00 18.54 194 VAL A O 1
ATOM 1155 N N . TRP A 1 167 ? -30.745 2.148 -1.234 1.00 17.16 195 TRP A N 1
ATOM 1156 C CA . TRP A 1 167 ? -31.456 3.396 -1.106 1.00 14.58 195 TRP A CA 1
ATOM 1157 C C . TRP A 1 167 ? -30.619 4.414 -1.898 1.00 15.98 195 TRP A C 1
ATOM 1158 O O . TRP A 1 167 ? -29.401 4.563 -1.613 1.00 15.60 195 TRP A O 1
ATOM 1169 N N . ILE A 1 168 ? -31.216 4.963 -2.917 1.00 15.37 196 ILE A N 1
ATOM 1170 C CA . ILE A 1 168 ? -30.579 5.916 -3.854 1.00 16.77 196 ILE A CA 1
ATOM 1171 C C . ILE A 1 168 ? -31.234 7.264 -3.726 1.00 18.93 196 ILE A C 1
ATOM 1172 O O . ILE A 1 168 ? -32.451 7.376 -3.647 1.00 17.60 196 ILE A O 1
ATOM 1177 N N . GLN A 1 169 ? -30.423 8.302 -3.685 1.00 17.68 197 GLN A N 1
ATOM 1178 C CA . GLN A 1 169 ? -30.970 9.694 -3.616 1.00 18.22 197 GLN A CA 1
ATOM 1179 C C . GLN A 1 169 ? -31.952 9.914 -4.731 1.00 16.32 197 GLN A C 1
ATOM 1180 O O . GLN A 1 169 ? -31.696 9.639 -5.879 1.00 17.51 197 GLN A O 1
ATOM 1186 N N . GLU A 1 170 ? -33.158 10.374 -4.393 1.00 20.87 198 GLU A N 1
ATOM 1187 C CA . GLU A 1 170 ? -34.220 10.564 -5.391 1.00 22.14 198 GLU A CA 1
ATOM 1188 C C . GLU A 1 170 ? -33.869 11.671 -6.373 1.00 22.09 198 GLU A C 1
ATOM 1189 O O . GLU A 1 170 ? -34.200 11.571 -7.543 1.00 24.20 198 GLU A O 1
ATOM 1195 N N . THR A 1 171 ? -33.249 12.743 -5.854 1.00 23.91 199 THR A N 1
ATOM 1196 C CA . THR A 1 171 ? -32.837 13.892 -6.667 1.00 27.24 199 THR A CA 1
ATOM 1197 C C . THR A 1 171 ? -31.350 14.075 -6.601 1.00 27.34 199 THR A C 1
ATOM 1198 O O . THR A 1 171 ? -30.630 13.261 -5.997 1.00 25.33 199 THR A O 1
ATOM 1202 N N . GLY A 1 172 ? -30.856 15.179 -7.205 1.00 28.01 200 GLY A N 1
ATOM 1203 C CA . GLY A 1 172 ? -29.469 15.582 -6.953 1.00 27.47 200 GLY A CA 1
ATOM 1204 C C . GLY A 1 172 ? -28.568 14.627 -7.691 1.00 25.00 200 GLY A C 1
ATOM 1205 O O . GLY A 1 172 ? -28.791 14.308 -8.853 1.00 21.61 200 GLY A O 1
ATOM 1206 N N . ASP A 1 173 ? -27.543 14.132 -7.021 1.00 24.53 201 ASP A N 1
ATOM 1207 C CA . ASP A 1 173 ? -26.562 13.372 -7.715 1.00 21.57 201 ASP A CA 1
ATOM 1208 C C . ASP A 1 173 ? -26.941 11.864 -7.854 1.00 21.19 201 ASP A C 1
ATOM 1209 O O . ASP A 1 173 ? -26.230 11.085 -8.550 1.00 25.88 201 ASP A O 1
ATOM 1214 N N . HIS A 1 174 ? -28.014 11.478 -7.202 1.00 21.60 202 HIS A N 1
ATOM 1215 C CA . HIS A 1 174 ? -28.415 10.076 -7.143 1.00 19.08 202 HIS A CA 1
ATOM 1216 C C . HIS A 1 174 ? -27.265 9.172 -6.627 1.00 15.73 202 HIS A C 1
ATOM 1217 O O . HIS A 1 174 ? -27.016 8.053 -7.154 1.00 19.93 202 HIS A O 1
ATOM 1224 N N . GLN A 1 175 ? -26.652 9.576 -5.528 1.00 16.85 203 GLN A N 1
ATOM 1225 C CA . GLN A 1 175 ? -25.663 8.713 -4.862 1.00 19.03 203 GLN A CA 1
ATOM 1226 C C . GLN A 1 175 ? -26.378 7.496 -4.213 1.00 16.94 203 GLN A C 1
ATOM 1227 O O . GLN A 1 175 ? -27.566 7.559 -3.801 1.00 16.25 203 GLN A O 1
ATOM 1233 N N . LEU A 1 176 ? -25.604 6.425 -4.057 1.00 15.34 204 LEU A N 1
ATOM 1234 C CA . LEU A 1 176 ? -26.029 5.344 -3.141 1.00 15.96 204 LEU A CA 1
ATOM 1235 C C . LEU A 1 176 ? -25.912 5.765 -1.734 1.00 15.70 204 LEU A C 1
ATOM 1236 O O . LEU A 1 176 ? -24.759 5.893 -1.171 1.00 20.19 204 LEU A O 1
ATOM 1241 N N . ALA A 1 177 ? -27.046 5.912 -1.026 1.00 13.67 205 ALA A N 1
ATOM 1242 C CA . ALA A 1 177 ? -27.028 6.311 0.365 1.00 16.63 205 ALA A CA 1
ATOM 1243 C C . ALA A 1 177 ? -26.864 5.147 1.320 1.00 14.99 205 ALA A C 1
ATOM 1244 O O . ALA A 1 177 ? -26.321 5.295 2.386 1.00 16.83 205 ALA A O 1
ATOM 1246 N N . GLN A 1 178 ? -27.440 3.979 0.968 1.00 15.88 206 GLN A N 1
ATOM 1247 C CA . GLN A 1 178 ? -27.410 2.842 1.855 1.00 15.65 206 GLN A CA 1
ATOM 1248 C C . GLN A 1 178 ? -27.623 1.574 1.039 1.00 14.04 206 GLN A C 1
ATOM 1249 O O . GLN A 1 178 ? -28.291 1.577 -0.010 1.00 14.61 206 GLN A O 1
ATOM 1255 N N . ALA A 1 179 ? -27.012 0.507 1.542 1.00 16.55 207 ALA A N 1
ATOM 1256 C CA . ALA A 1 179 ? -27.202 -0.802 0.917 1.00 16.33 207 ALA A CA 1
ATOM 1257 C C . ALA A 1 179 ? -27.184 -1.851 1.980 1.00 15.41 207 ALA A C 1
ATOM 1258 O O . ALA A 1 179 ? -26.451 -1.750 2.982 1.00 17.06 207 ALA A O 1
ATOM 1260 N N . GLN A 1 180 ? -27.970 -2.911 1.741 1.00 17.09 208 GLN A N 1
ATOM 1261 C CA . GLN A 1 180 ? -28.054 -4.015 2.675 1.00 18.19 208 GLN A CA 1
ATOM 1262 C C . GLN A 1 180 ? -28.055 -5.333 1.921 1.00 17.80 208 GLN A C 1
ATOM 1263 O O . GLN A 1 180 ? -28.765 -5.444 0.914 1.00 17.80 208 GLN A O 1
ATOM 1269 N N . LEU A 1 181 ? -27.246 -6.281 2.386 1.00 17.64 209 LEU A N 1
ATOM 1270 C CA . LEU A 1 181 ? -27.177 -7.638 1.839 1.00 17.95 209 LEU A CA 1
ATOM 1271 C C . LEU A 1 181 ? -27.678 -8.609 2.896 1.00 19.47 209 LEU A C 1
ATOM 1272 O O . LEU A 1 181 ? -27.167 -8.632 3.991 1.00 18.91 209 LEU A O 1
ATOM 1277 N N . ASP A 1 182 ? -28.694 -9.408 2.538 1.00 22.83 210 ASP A N 1
ATOM 1278 C CA . ASP A 1 182 ? -29.450 -10.224 3.521 1.00 24.79 210 ASP A CA 1
ATOM 1279 C C . ASP A 1 182 ? -29.031 -11.689 3.331 1.00 24.02 210 ASP A C 1
ATOM 1280 O O . ASP A 1 182 ? -29.262 -12.234 2.284 1.00 26.45 210 ASP A O 1
ATOM 1285 N N . ARG A 1 183 ? -28.391 -12.258 4.322 1.00 23.62 211 ARG A N 1
ATOM 1286 C CA . ARG A 1 183 ? -27.925 -13.639 4.221 1.00 26.34 211 ARG A CA 1
ATOM 1287 C C . ARG A 1 183 ? -29.031 -14.542 4.782 1.00 32.96 211 ARG A C 1
ATOM 1288 O O . ARG A 1 183 ? -28.830 -15.733 4.959 1.00 37.28 211 ARG A O 1
ATOM 1296 N N . GLY A 1 184 ? -30.219 -14.000 5.043 1.00 34.69 212 GLY A N 1
ATOM 1297 C CA . GLY A 1 184 ? -31.340 -14.873 5.453 1.00 39.96 212 GLY A CA 1
ATOM 1298 C C . GLY A 1 184 ? -31.318 -15.118 6.938 1.00 39.55 212 GLY A C 1
ATOM 1299 O O . GLY A 1 184 ? -30.275 -14.951 7.594 1.00 35.44 212 GLY A O 1
ATOM 1300 N N . SER A 1 185 ? -32.456 -15.593 7.458 1.00 41.93 213 SER A N 1
ATOM 1301 C CA . SER A 1 185 ? -32.718 -15.553 8.870 1.00 46.36 213 SER A CA 1
ATOM 1302 C C . SER A 1 185 ? -32.774 -14.061 9.226 1.00 51.23 213 SER A C 1
ATOM 1303 O O . SER A 1 185 ? -33.467 -13.294 8.539 1.00 69.86 213 SER A O 1
ATOM 1306 N N . GLY A 1 186 ? -32.099 -13.639 10.277 1.00 44.49 214 GLY A N 1
ATOM 1307 C CA . GLY A 1 186 ? -31.981 -12.194 10.586 1.00 39.92 214 GLY A CA 1
ATOM 1308 C C . GLY A 1 186 ? -30.518 -11.780 10.524 1.00 33.10 214 GLY A C 1
ATOM 1309 O O . GLY A 1 186 ? -30.038 -10.933 11.336 1.00 32.25 214 GLY A O 1
ATOM 1310 N N . ASN A 1 187 ? -29.797 -12.382 9.582 1.00 31.23 215 ASN A N 1
ATOM 1311 C CA . ASN A 1 187 ? -28.352 -12.101 9.396 1.00 27.22 215 ASN A CA 1
ATOM 1312 C C . ASN A 1 187 ? -28.094 -11.222 8.107 1.00 24.97 215 ASN A C 1
ATOM 1313 O O . ASN A 1 187 ? -28.484 -11.572 6.997 1.00 26.70 215 ASN A O 1
ATOM 1318 N N . SER A 1 188 ? -27.489 -10.063 8.301 1.00 24.17 216 SER A N 1
ATOM 1319 C CA . SER A 1 188 ? -27.368 -9.134 7.183 1.00 18.98 216 SER A CA 1
ATOM 1320 C C . SER A 1 188 ? -26.240 -8.087 7.479 1.00 18.56 216 SER A C 1
ATOM 1321 O O . SER A 1 188 ? -25.747 -7.989 8.617 1.00 19.56 216 SER A O 1
ATOM 1324 N N . VAL A 1 189 ? -25.762 -7.479 6.417 1.00 18.66 217 VAL A N 1
ATOM 1325 C CA . VAL A 1 189 ? -24.730 -6.442 6.527 1.00 18.35 217 VAL A CA 1
ATOM 1326 C C . VAL A 1 189 ? -25.321 -5.222 5.842 1.00 19.09 217 VAL A C 1
ATOM 1327 O O . VAL A 1 189 ? -25.783 -5.337 4.717 1.00 20.10 217 VAL A O 1
ATOM 1331 N N . GLN A 1 190 ? -25.205 -4.080 6.485 1.00 20.54 218 GLN A N 1
ATOM 1332 C CA . GLN A 1 190 ? -25.655 -2.845 5.851 1.00 19.25 218 GLN A CA 1
ATOM 1333 C C . GLN A 1 190 ? -24.600 -1.732 5.916 1.00 17.49 218 GLN A C 1
ATOM 1334 O O . GLN A 1 190 ? -23.908 -1.639 6.883 1.00 19.24 218 GLN A O 1
ATOM 1340 N N . MET A 1 191 ? -24.513 -0.959 4.879 1.00 17.32 219 MET A N 1
ATOM 1341 C CA . MET A 1 191 ? -23.586 0.206 4.892 1.00 16.87 219 MET A CA 1
ATOM 1342 C C . MET A 1 191 ? -24.381 1.415 4.508 1.00 14.50 219 MET A C 1
ATOM 1343 O O . MET A 1 191 ? -25.112 1.357 3.526 1.00 15.86 219 MET A O 1
ATOM 1348 N N . THR A 1 192 ? -24.169 2.483 5.256 1.00 15.10 220 THR A N 1
ATOM 1349 C CA . THR A 1 192 ? -24.689 3.824 4.914 1.00 18.58 220 THR A CA 1
ATOM 1350 C C . THR A 1 192 ? -23.521 4.729 4.524 1.00 15.84 220 THR A C 1
ATOM 1351 O O . THR A 1 192 ? -22.519 4.778 5.230 1.00 16.22 220 THR A O 1
ATOM 1355 N N . LEU A 1 193 ? -23.638 5.411 3.402 1.00 16.30 221 LEU A N 1
ATOM 1356 C CA . LEU A 1 193 ? -22.580 6.254 2.888 1.00 15.59 221 LEU A CA 1
ATOM 1357 C C . LEU A 1 193 ? -23.071 7.708 2.944 1.00 17.40 221 LEU A C 1
ATOM 1358 O O . LEU A 1 193 ? -24.256 7.993 2.782 1.00 16.55 221 LEU A O 1
ATOM 1363 N N . SER A 1 194 ? -22.147 8.584 3.186 1.00 16.08 222 SER A N 1
ATOM 1364 C CA . SER A 1 194 ? -22.458 10.046 3.251 1.00 18.17 222 SER A CA 1
ATOM 1365 C C . SER A 1 194 ? -21.168 10.830 2.991 1.00 20.11 222 SER A C 1
ATOM 1366 O O . SER A 1 194 ? -20.085 10.247 2.946 1.00 17.70 222 SER A O 1
ATOM 1369 N N . LYS A 1 195 ? -21.277 12.170 2.993 1.00 20.48 223 LYS A N 1
ATOM 1370 C CA . LYS A 1 195 ? -20.105 13.022 2.907 1.00 19.17 223 LYS A CA 1
ATOM 1371 C C . LYS A 1 195 ? -19.156 12.714 1.755 1.00 19.20 223 LYS A C 1
ATOM 1372 O O . LYS A 1 195 ? -17.935 12.814 1.860 1.00 22.26 223 LYS A O 1
ATOM 1378 N N . TRP A 1 196 ? -19.748 12.429 0.617 1.00 22.24 224 TRP A N 1
ATOM 1379 C CA . TRP A 1 196 ? -19.075 12.036 -0.583 1.00 21.09 224 TRP A CA 1
ATOM 1380 C C . TRP A 1 196 ? -18.122 13.129 -1.010 1.00 26.76 224 TRP A C 1
ATOM 1381 O O . TRP A 1 196 ? -18.496 14.311 -1.069 1.00 24.58 224 TRP A O 1
ATOM 1392 N N . GLY A 1 197 ? -16.884 12.740 -1.211 1.00 23.04 225 GLY A N 1
ATOM 1393 C CA . GLY A 1 197 ? -15.804 13.687 -1.571 1.00 25.53 225 GLY A CA 1
ATOM 1394 C C . GLY A 1 197 ? -15.207 14.458 -0.439 1.00 28.29 225 GLY A C 1
ATOM 1395 O O . GLY A 1 197 ? -14.345 15.328 -0.698 1.00 30.42 225 GLY A O 1
ATOM 1396 N N . GLU A 1 198 ? -15.554 14.136 0.805 1.00 23.87 226 GLU A N 1
ATOM 1397 C CA . GLU A 1 198 ? -14.872 14.706 1.929 1.00 24.03 226 GLU A CA 1
ATOM 1398 C C . GLU A 1 198 ? -13.322 14.504 1.863 1.00 27.66 226 GLU A C 1
ATOM 1399 O O . GLU A 1 198 ? -12.844 13.530 1.352 1.00 24.27 226 GLU A O 1
ATOM 1405 N N . LYS A 1 199 ? -12.553 15.481 2.397 1.00 30.68 227 LYS A N 1
ATOM 1406 C CA . LYS A 1 199 ? -11.117 15.324 2.628 1.00 35.26 227 LYS A CA 1
ATOM 1407 C C . LYS A 1 199 ? -10.903 14.439 3.843 1.00 33.69 227 LYS A C 1
ATOM 1408 O O . LYS A 1 199 ? -11.475 14.671 4.903 1.00 44.73 227 LYS A O 1
ATOM 1414 N N . VAL A 1 200 ? -10.140 13.369 3.685 1.00 29.17 228 VAL A N 1
ATOM 1415 C CA . VAL A 1 200 ? -9.878 12.486 4.784 1.00 30.43 228 VAL A CA 1
ATOM 1416 C C . VAL A 1 200 ? -8.511 12.807 5.360 1.00 40.47 228 VAL A C 1
ATOM 1417 O O . VAL A 1 200 ? -7.505 12.619 4.672 1.00 39.99 228 VAL A O 1
ATOM 1421 N N . GLN A 1 201 ? -8.555 13.039 6.672 1.00 48.54 229 GLN A N 1
ATOM 1422 C CA . GLN A 1 201 ? -8.532 14.402 7.255 1.00 64.58 229 GLN A CA 1
ATOM 1423 C C . GLN A 1 201 ? -7.284 15.006 7.932 1.00 65.21 229 GLN A C 1
ATOM 1424 O O . GLN A 1 201 ? -7.438 15.936 8.727 1.00 77.68 229 GLN A O 1
ATOM 1430 N N . VAL A 1 202 ? -6.069 14.530 7.693 1.00 64.25 230 VAL A N 1
ATOM 1431 C CA . VAL A 1 202 ? -5.738 13.292 7.006 1.00 63.22 230 VAL A CA 1
ATOM 1432 C C . VAL A 1 202 ? -6.119 12.127 7.948 1.00 48.66 230 VAL A C 1
ATOM 1433 O O . VAL A 1 202 ? -7.128 12.189 8.653 1.00 50.23 230 VAL A O 1
ATOM 1437 N N . THR A 1 203 ? -5.317 11.087 7.990 1.00 49.97 231 THR A N 1
ATOM 1438 C CA . THR A 1 203 ? -5.401 10.106 9.071 1.00 53.46 231 THR A CA 1
ATOM 1439 C C . THR A 1 203 ? -4.821 10.716 10.365 1.00 57.34 231 THR A C 1
ATOM 1440 O O . THR A 1 203 ? -4.629 10.002 11.375 1.00 50.07 231 THR A O 1
ATOM 1444 N N . HIS B 1 6 ? -23.190 1.760 45.496 1.00 66.76 34 HIS C N 1
ATOM 1445 C CA . HIS B 1 6 ? -24.524 2.218 45.938 1.00 69.67 34 HIS C CA 1
ATOM 1446 C C . HIS B 1 6 ? -24.500 3.714 46.188 1.00 66.24 34 HIS C C 1
ATOM 1447 O O . HIS B 1 6 ? -25.101 4.461 45.432 1.00 60.26 34 HIS C O 1
ATOM 1454 N N . HIS B 1 7 ? -23.883 4.131 47.295 1.00 61.29 35 HIS C N 1
ATOM 1455 C CA . HIS B 1 7 ? -23.213 5.433 47.413 1.00 52.84 35 HIS C CA 1
ATOM 1456 C C . HIS B 1 7 ? -21.710 5.147 47.142 1.00 43.38 35 HIS C C 1
ATOM 1457 O O . HIS B 1 7 ? -21.340 4.293 46.310 1.00 41.06 35 HIS C O 1
ATOM 1464 N N . GLY B 1 8 ? -20.818 5.802 47.841 1.00 40.20 36 GLY C N 1
ATOM 1465 C CA . GLY B 1 8 ? -19.439 5.487 47.540 1.00 36.66 36 GLY C CA 1
ATOM 1466 C C . GLY B 1 8 ? -18.988 6.240 46.324 1.00 32.97 36 GLY C C 1
ATOM 1467 O O . GLY B 1 8 ? -19.744 7.009 45.721 1.00 33.79 36 GLY C O 1
ATOM 1468 N N . PRO B 1 9 ? -17.712 6.106 45.987 1.00 26.10 37 PRO C N 1
ATOM 1469 C CA . PRO B 1 9 ? -17.090 7.117 45.163 1.00 23.52 37 PRO C CA 1
ATOM 1470 C C . PRO B 1 9 ? -17.747 7.283 43.801 1.00 19.92 37 PRO C C 1
ATOM 1471 O O . PRO B 1 9 ? -18.220 6.313 43.199 1.00 23.16 37 PRO C O 1
ATOM 1475 N N . LEU B 1 10 ? -17.695 8.503 43.289 1.00 21.76 38 LEU C N 1
ATOM 1476 C CA . LEU B 1 10 ? -18.186 8.810 41.920 1.00 22.38 38 LEU C CA 1
ATOM 1477 C C . LEU B 1 10 ? -17.085 8.716 40.908 1.00 23.49 38 LEU C C 1
ATOM 1478 O O . LEU B 1 10 ? -15.941 9.098 41.176 1.00 24.51 38 LEU C O 1
ATOM 1483 N N . PRO B 1 11 ? -17.401 8.216 39.718 1.00 23.80 39 PRO C N 1
ATOM 1484 C CA . PRO B 1 11 ? -16.389 8.302 38.635 1.00 26.16 39 PRO C CA 1
ATOM 1485 C C . PRO B 1 11 ? -16.156 9.756 38.260 1.00 26.38 39 PRO C C 1
ATOM 1486 O O . PRO B 1 11 ? -16.925 10.644 38.602 1.00 25.09 39 PRO C O 1
ATOM 1490 N N . ASP B 1 12 ? -15.077 9.980 37.552 1.00 28.59 40 ASP C N 1
ATOM 1491 C CA . ASP B 1 12 ? -14.727 11.240 36.927 1.00 29.24 40 ASP C CA 1
ATOM 1492 C C . ASP B 1 12 ? -15.733 11.449 35.805 1.00 29.77 40 ASP C C 1
ATOM 1493 O O . ASP B 1 12 ? -15.936 10.554 34.994 1.00 24.98 40 ASP C O 1
ATOM 1498 N N . ALA B 1 13 ? -16.355 12.636 35.766 1.00 26.86 41 ALA C N 1
ATOM 1499 C CA . ALA B 1 13 ? -17.332 12.947 34.731 1.00 28.02 41 ALA C CA 1
ATOM 1500 C C . ALA B 1 13 ? -16.752 13.000 33.304 1.00 27.87 41 ALA C C 1
ATOM 1501 O O . ALA B 1 13 ? -17.405 12.633 32.343 1.00 25.64 41 ALA C O 1
ATOM 1503 N N . LYS B 1 14 ? -15.514 13.436 33.154 1.00 27.57 42 LYS C N 1
ATOM 1504 C CA . LYS B 1 14 ? -15.039 13.724 31.820 1.00 31.40 42 LYS C CA 1
ATOM 1505 C C . LYS B 1 14 ? -14.977 12.465 30.928 1.00 30.26 42 LYS C C 1
ATOM 1506 O O . LYS B 1 14 ? -15.472 12.486 29.801 1.00 29.25 42 LYS C O 1
ATOM 1512 N N . PRO B 1 15 ? -14.397 11.377 31.398 1.00 29.86 43 PRO C N 1
ATOM 1513 C CA . PRO B 1 15 ? -14.361 10.202 30.551 1.00 32.80 43 PRO C CA 1
ATOM 1514 C C . PRO B 1 15 ? -15.735 9.633 30.270 1.00 31.37 43 PRO C C 1
ATOM 1515 O O . PRO B 1 15 ? -15.966 9.032 29.223 1.00 31.74 43 PRO C O 1
ATOM 1519 N N . LEU B 1 16 ? -16.641 9.771 31.254 1.00 28.64 44 LEU C N 1
ATOM 1520 C CA . LEU B 1 16 ? -18.026 9.346 31.083 1.00 28.93 44 LEU C CA 1
ATOM 1521 C C . LEU B 1 16 ? -18.727 10.136 30.057 1.00 24.55 44 LEU C C 1
ATOM 1522 O O . LEU B 1 16 ? -19.467 9.609 29.229 1.00 25.97 44 LEU C O 1
ATOM 1527 N N . VAL B 1 17 ? -18.531 11.458 30.052 1.00 24.25 45 VAL C N 1
ATOM 1528 C CA . VAL B 1 17 ? -19.155 12.244 29.002 1.00 25.80 45 VAL C CA 1
ATOM 1529 C C . VAL B 1 17 ? -18.601 11.840 27.640 1.00 26.99 45 VAL C C 1
ATOM 1530 O O . VAL B 1 17 ? -19.344 11.723 26.654 1.00 28.03 45 VAL C O 1
ATOM 1534 N N . GLU B 1 18 ? -17.276 11.651 27.583 1.00 29.13 46 GLU C N 1
ATOM 1535 C CA . GLU B 1 18 ? -16.659 11.258 26.335 1.00 31.02 46 GLU C CA 1
ATOM 1536 C C . GLU B 1 18 ? -17.252 9.920 25.863 1.00 27.09 46 GLU C C 1
ATOM 1537 O O . GLU B 1 18 ? -17.614 9.759 24.694 1.00 28.24 46 GLU C O 1
ATOM 1543 N N . GLU B 1 19 ? -17.390 8.966 26.767 1.00 29.68 47 GLU C N 1
ATOM 1544 C CA . GLU B 1 19 ? -17.939 7.647 26.368 1.00 28.67 47 GLU C CA 1
ATOM 1545 C C . GLU B 1 19 ? -19.384 7.753 25.916 1.00 29.69 47 GLU C C 1
ATOM 1546 O O . GLU B 1 19 ? -19.793 7.134 24.896 1.00 26.09 47 GLU C O 1
ATOM 1552 N N . ALA B 1 20 ? -20.188 8.536 26.644 1.00 25.83 48 ALA C N 1
ATOM 1553 C CA . ALA B 1 20 ? -21.571 8.734 26.236 1.00 24.55 48 ALA C CA 1
ATOM 1554 C C . ALA B 1 20 ? -21.686 9.419 24.872 1.00 23.98 48 ALA C C 1
ATOM 1555 O O . ALA B 1 20 ? -22.588 9.187 24.139 1.00 25.88 48 ALA C O 1
ATOM 1557 N N . THR B 1 21 ? -20.764 10.334 24.566 1.00 26.87 49 THR C N 1
ATOM 1558 C CA . THR B 1 21 ? -20.748 11.021 23.295 1.00 26.96 49 THR C CA 1
ATOM 1559 C C . THR B 1 21 ? -20.599 9.997 22.187 1.00 26.60 49 THR C C 1
ATOM 1560 O O . THR B 1 21 ? -21.415 9.976 21.249 1.00 27.60 49 THR C O 1
ATOM 1564 N N . ALA B 1 22 ? -19.582 9.145 22.315 1.00 30.20 50 ALA C N 1
ATOM 1565 C CA . ALA B 1 22 ? -19.300 8.121 21.307 1.00 30.14 50 ALA C CA 1
ATOM 1566 C C . ALA B 1 22 ? -20.502 7.148 21.204 1.00 29.70 50 ALA C C 1
ATOM 1567 O O . ALA B 1 22 ? -20.950 6.850 20.104 1.00 26.66 50 ALA C O 1
ATOM 1569 N N . GLN B 1 23 ? -21.059 6.693 22.339 1.00 29.28 51 GLN C N 1
ATOM 1570 C CA . GLN B 1 23 ? -22.245 5.830 22.306 1.00 26.44 51 GLN C CA 1
ATOM 1571 C C . GLN B 1 23 ? -23.424 6.467 21.685 1.00 26.02 51 GLN C C 1
ATOM 1572 O O . GLN B 1 23 ? -24.150 5.807 20.916 1.00 25.26 51 GLN C O 1
ATOM 1578 N N . THR B 1 24 ? -23.642 7.748 21.954 1.00 22.62 52 THR C N 1
ATOM 1579 C CA . THR B 1 24 ? -24.784 8.423 21.384 1.00 24.71 52 THR C CA 1
ATOM 1580 C C . THR B 1 24 ? -24.634 8.624 19.848 1.00 27.38 52 THR C C 1
ATOM 1581 O O . THR B 1 24 ? -25.628 8.528 19.123 1.00 28.48 52 THR C O 1
ATOM 1585 N N . LYS B 1 25 ? -23.400 8.844 19.384 1.00 29.34 53 LYS C N 1
ATOM 1586 C CA . LYS B 1 25 ? -23.122 8.897 17.927 1.00 30.90 53 LYS C CA 1
ATOM 1587 C C . LYS B 1 25 ? -23.452 7.609 17.241 1.00 30.61 53 LYS C C 1
ATOM 1588 O O . LYS B 1 25 ? -23.902 7.622 16.122 1.00 38.46 53 LYS C O 1
ATOM 1594 N N . ALA B 1 26 ? -23.300 6.495 17.928 1.00 29.09 54 ALA C N 1
ATOM 1595 C CA . ALA B 1 26 ? -23.582 5.217 17.340 1.00 32.65 54 ALA C CA 1
ATOM 1596 C C . ALA B 1 26 ? -25.046 4.796 17.387 1.00 29.13 54 ALA C C 1
ATOM 1597 O O . ALA B 1 26 ? -25.400 3.820 16.782 1.00 26.34 54 ALA C O 1
ATOM 1599 N N . LEU B 1 27 ? -25.914 5.535 18.082 1.00 31.76 55 LEU C N 1
ATOM 1600 C CA . LEU B 1 27 ? -27.311 5.122 18.223 1.00 27.49 55 LEU C CA 1
ATOM 1601 C C . LEU B 1 27 ? -28.112 5.126 16.915 1.00 25.92 55 LEU C C 1
ATOM 1602 O O . LEU B 1 27 ? -28.079 6.087 16.172 1.00 32.77 55 LEU C O 1
ATOM 1607 N N . LYS B 1 28 ? -28.846 4.077 16.668 1.00 26.02 56 LYS C N 1
ATOM 1608 C CA . LYS B 1 28 ? -29.767 4.022 15.548 1.00 25.51 56 LYS C CA 1
ATOM 1609 C C . LYS B 1 28 ? -31.168 4.422 16.026 1.00 26.31 56 LYS C C 1
ATOM 1610 O O . LYS B 1 28 ? -31.897 5.020 15.264 1.00 25.22 56 LYS C O 1
ATOM 1616 N N . SER B 1 29 ? -31.535 4.036 17.244 1.00 24.44 57 SER C N 1
ATOM 1617 C CA . SER B 1 29 ? -32.905 4.147 17.696 1.00 23.54 57 SER C CA 1
ATOM 1618 C C . SER B 1 29 ? -32.995 4.321 19.215 1.00 23.48 57 SER C C 1
ATOM 1619 O O . SER B 1 29 ? -32.124 3.878 19.961 1.00 26.64 57 SER C O 1
ATOM 1622 N N . ALA B 1 30 ? -34.083 4.937 19.653 1.00 26.25 58 ALA C N 1
ATOM 1623 C CA . ALA B 1 30 ? -34.369 5.125 21.071 1.00 25.79 58 ALA C CA 1
ATOM 1624 C C . ALA B 1 30 ? -35.771 5.613 21.304 1.00 24.42 58 ALA C C 1
ATOM 1625 O O . ALA B 1 30 ? -36.414 6.142 20.416 1.00 22.98 58 ALA C O 1
ATOM 1627 N N . HIS B 1 31 ? -36.219 5.437 22.557 1.00 25.45 59 HIS C N 1
ATOM 1628 C CA . HIS B 1 31 ? -37.496 6.032 23.051 1.00 23.86 59 HIS C CA 1
ATOM 1629 C C . HIS B 1 31 ? -37.130 7.289 23.767 1.00 24.49 59 HIS C C 1
ATOM 1630 O O . HIS B 1 31 ? -36.089 7.368 24.463 1.00 23.67 59 HIS C O 1
ATOM 1637 N N . MET B 1 32 ? -37.940 8.319 23.595 1.00 24.45 60 MET C N 1
ATOM 1638 C CA . MET B 1 32 ? -37.713 9.556 24.268 1.00 24.01 60 MET C CA 1
ATOM 1639 C C . MET B 1 32 ? -38.969 10.134 24.960 1.00 26.92 60 MET C C 1
ATOM 1640 O O . MET B 1 32 ? -40.055 10.108 24.420 1.00 29.76 60 MET C O 1
ATOM 1645 N N . VAL B 1 33 ? -38.755 10.694 26.156 1.00 26.78 61 VAL C N 1
ATOM 1646 C CA . VAL B 1 33 ? -39.785 11.516 26.813 1.00 28.91 61 VAL C CA 1
ATOM 1647 C C . VAL B 1 33 ? -39.227 12.899 26.998 1.00 33.65 61 VAL C C 1
ATOM 1648 O O . VAL B 1 33 ? -38.189 13.098 27.639 1.00 30.60 61 VAL C O 1
ATOM 1652 N N . LEU B 1 34 ? -39.943 13.888 26.494 1.00 31.20 62 LEU C N 1
ATOM 1653 C CA . LEU B 1 34 ? -39.531 15.260 26.620 1.00 35.60 62 LEU C CA 1
ATOM 1654 C C . LEU B 1 34 ? -40.555 15.960 27.502 1.00 46.00 62 LEU C C 1
ATOM 1655 O O . LEU B 1 34 ? -41.778 15.714 27.363 1.00 39.71 62 LEU C O 1
ATOM 1660 N N . THR B 1 35 ? -40.077 16.794 28.427 1.00 47.08 63 THR C N 1
ATOM 1661 C CA . THR B 1 35 ? -40.995 17.435 29.392 1.00 51.13 63 THR C CA 1
ATOM 1662 C C . THR B 1 35 ? -40.806 18.923 29.731 1.00 60.23 63 THR C C 1
ATOM 1663 O O . THR B 1 35 ? -39.765 19.530 29.390 1.00 58.71 63 THR C O 1
ATOM 1667 N N . VAL B 1 36 ? -41.758 19.408 30.569 1.00 67.70 64 VAL C N 1
ATOM 1668 C CA . VAL B 1 36 ? -42.341 20.786 30.575 1.00 69.15 64 VAL C CA 1
ATOM 1669 C C . VAL B 1 36 ? -41.241 21.831 30.540 1.00 67.61 64 VAL C C 1
ATOM 1670 O O . VAL B 1 36 ? -40.905 22.239 29.423 1.00 71.06 64 VAL C O 1
ATOM 1674 N N . ASN B 1 37 ? -40.612 22.251 31.654 1.00 65.19 65 ASN C N 1
ATOM 1675 C CA . ASN B 1 37 ? -40.997 22.043 33.083 1.00 66.31 65 ASN C CA 1
ATOM 1676 C C . ASN B 1 37 ? -41.873 23.200 33.625 1.00 67.85 65 ASN C C 1
ATOM 1677 O O . ASN B 1 37 ? -42.955 22.986 34.205 1.00 65.78 65 ASN C O 1
ATOM 1682 N N . GLY B 1 38 ? -41.391 24.426 33.440 1.00 62.78 66 GLY C N 1
ATOM 1683 C CA . GLY B 1 38 ? -42.191 25.634 33.741 1.00 61.70 66 GLY C CA 1
ATOM 1684 C C . GLY B 1 38 ? -42.857 26.175 32.478 1.00 58.35 66 GLY C C 1
ATOM 1685 O O . GLY B 1 38 ? -43.823 25.594 31.965 1.00 57.54 66 GLY C O 1
ATOM 1686 N N . LYS B 1 39 ? -42.327 27.272 31.945 1.00 55.10 67 LYS C N 1
ATOM 1687 C CA . LYS B 1 39 ? -42.722 27.727 30.624 1.00 59.44 67 LYS C CA 1
ATOM 1688 C C . LYS B 1 39 ? -41.527 28.291 29.881 1.00 63.94 67 LYS C C 1
ATOM 1689 O O . LYS B 1 39 ? -40.683 28.940 30.481 1.00 69.62 67 LYS C O 1
ATOM 1695 N N . ILE B 1 40 ? -41.439 27.998 28.580 1.00 64.70 68 ILE C N 1
ATOM 1696 C CA . ILE B 1 40 ? -40.389 28.544 27.694 1.00 67.65 68 ILE C CA 1
ATOM 1697 C C . ILE B 1 40 ? -41.017 29.172 26.440 1.00 78.89 68 ILE C C 1
ATOM 1698 O O . ILE B 1 40 ? -41.913 28.573 25.839 1.00 86.60 68 ILE C O 1
ATOM 1703 N N . PRO B 1 41 ? -40.555 30.384 26.040 1.00 88.71 69 PRO C N 1
ATOM 1704 C CA . PRO B 1 41 ? -41.025 30.987 24.781 1.00 87.45 69 PRO C CA 1
ATOM 1705 C C . PRO B 1 41 ? -40.883 30.045 23.597 1.00 89.08 69 PRO C C 1
ATOM 1706 O O . PRO B 1 41 ? -39.871 29.370 23.474 1.00 88.21 69 PRO C O 1
ATOM 1710 N N . GLY B 1 42 ? -41.872 30.058 22.711 1.00 92.62 70 GLY C N 1
ATOM 1711 C CA . GLY B 1 42 ? -41.990 29.068 21.648 1.00 93.20 70 GLY C CA 1
ATOM 1712 C C . GLY B 1 42 ? -42.550 27.831 22.316 1.00 93.03 70 GLY C C 1
ATOM 1713 O O . GLY B 1 42 ? -43.450 27.955 23.149 1.00 92.09 70 GLY C O 1
ATOM 1714 N N . LEU B 1 43 ? -42.037 26.653 21.952 1.00 86.95 71 LEU C N 1
ATOM 1715 C CA . LEU B 1 43 ? -42.185 25.432 22.763 1.00 79.83 71 LEU C CA 1
ATOM 1716 C C . LEU B 1 43 ? -43.401 25.390 23.688 1.00 70.94 71 LEU C C 1
ATOM 1717 O O . LEU B 1 43 ? -43.263 25.362 24.908 1.00 74.43 71 LEU C O 1
ATOM 1722 N N . SER B 1 44 ? -44.599 25.386 23.122 1.00 72.51 72 SER C N 1
ATOM 1723 C CA . SER B 1 44 ? -45.830 25.521 23.930 1.00 67.52 72 SER C CA 1
ATOM 1724 C C . SER B 1 44 ? -46.294 24.136 24.422 1.00 65.99 72 SER C C 1
ATOM 1725 O O . SER B 1 44 ? -47.363 23.983 25.016 1.00 63.56 72 SER C O 1
ATOM 1728 N N . LEU B 1 45 ? -45.446 23.134 24.204 1.00 58.82 73 LEU C N 1
ATOM 1729 C CA . LEU B 1 45 ? -45.765 21.781 24.563 1.00 52.76 73 LEU C CA 1
ATOM 1730 C C . LEU B 1 45 ? -45.435 21.510 26.029 1.00 45.48 73 LEU C C 1
ATOM 1731 O O . LEU B 1 45 ? -44.581 22.127 26.627 1.00 46.02 73 LEU C O 1
ATOM 1736 N N . LYS B 1 46 ? -46.139 20.572 26.604 1.00 46.77 74 LYS C N 1
ATOM 1737 C CA . LYS B 1 46 ? -45.925 20.206 27.993 1.00 47.98 74 LYS C CA 1
ATOM 1738 C C . LYS B 1 46 ? -45.105 18.927 28.045 1.00 47.20 74 LYS C C 1
ATOM 1739 O O . LYS B 1 46 ? -44.102 18.873 28.734 1.00 44.98 74 LYS C O 1
ATOM 1745 N N . THR B 1 47 ? -45.528 17.912 27.310 1.00 41.97 75 THR C N 1
ATOM 1746 C CA . THR B 1 47 ? -44.778 16.674 27.228 1.00 38.29 75 THR C CA 1
ATOM 1747 C C . THR B 1 47 ? -44.840 16.123 25.806 1.00 34.66 75 THR C C 1
ATOM 1748 O O . THR B 1 47 ? -45.783 16.414 25.016 1.00 31.79 75 THR C O 1
ATOM 1752 N N . LEU B 1 48 ? -43.898 15.221 25.529 1.00 32.93 76 LEU C N 1
ATOM 1753 C CA . LEU B 1 48 ? -43.927 14.440 24.301 1.00 30.40 76 LEU C CA 1
ATOM 1754 C C . LEU B 1 48 ? -43.281 13.091 24.576 1.00 31.49 76 LEU C C 1
ATOM 1755 O O . LEU B 1 48 ? -42.327 13.000 25.325 1.00 32.15 76 LEU C O 1
ATOM 1760 N N . SER B 1 49 ? -43.819 12.060 23.994 1.00 30.98 77 SER C N 1
ATOM 1761 C CA . SER B 1 49 ? -43.267 10.769 24.132 1.00 29.59 77 SER C CA 1
ATOM 1762 C C . SER B 1 49 ? -43.181 10.146 22.743 1.00 32.98 77 SER C C 1
ATOM 1763 O O . SER B 1 49 ? -44.071 10.327 21.923 1.00 30.83 77 SER C O 1
ATOM 1766 N N . GLY B 1 50 ? -42.063 9.491 22.422 1.00 31.81 78 GLY C N 1
ATOM 1767 C CA . GLY B 1 50 ? -41.967 8.971 21.081 1.00 32.20 78 GLY C CA 1
ATOM 1768 C C . GLY B 1 50 ? -40.876 7.971 20.890 1.00 28.81 78 GLY C C 1
ATOM 1769 O O . GLY B 1 50 ? -40.020 7.815 21.782 1.00 27.12 78 GLY C O 1
ATOM 1770 N N . ASP B 1 51 ? -40.925 7.328 19.732 1.00 26.03 79 ASP C N 1
ATOM 1771 C CA . ASP B 1 51 ? -39.934 6.358 19.312 1.00 26.99 79 ASP C CA 1
ATOM 1772 C C . ASP B 1 51 ? -39.292 6.852 18.036 1.00 25.55 79 ASP C C 1
ATOM 1773 O O . ASP B 1 51 ? -39.999 7.286 17.100 1.00 24.80 79 ASP C O 1
ATOM 1778 N N . LEU B 1 52 ? -37.965 6.794 18.020 1.00 22.75 80 LEU C N 1
ATOM 1779 C CA . LEU B 1 52 ? -37.144 7.418 17.022 1.00 23.65 80 LEU C CA 1
ATOM 1780 C C . LEU B 1 52 ? -36.244 6.374 16.395 1.00 20.52 80 LEU C C 1
ATOM 1781 O O . LEU B 1 52 ? -35.614 5.626 17.106 1.00 22.31 80 LEU C O 1
ATOM 1786 N N . THR B 1 53 ? -36.158 6.349 15.075 1.00 21.83 81 THR C N 1
ATOM 1787 C CA . THR B 1 53 ? -35.163 5.480 14.416 1.00 23.27 81 THR C CA 1
ATOM 1788 C C . THR B 1 53 ? -34.543 6.284 13.323 1.00 23.29 81 THR C C 1
ATOM 1789 O O . THR B 1 53 ? -35.052 7.360 12.938 1.00 24.17 81 THR C O 1
ATOM 1793 N N . THR B 1 54 ? -33.372 5.840 12.873 1.00 23.47 82 THR C N 1
ATOM 1794 C CA . THR B 1 54 ? -32.595 6.609 11.888 1.00 25.39 82 THR C CA 1
ATOM 1795 C C . THR B 1 54 ? -32.126 5.660 10.773 1.00 23.14 82 THR C C 1
ATOM 1796 O O . THR B 1 54 ? -31.844 4.477 11.017 1.00 22.89 82 THR C O 1
ATOM 1800 N N . ASN B 1 55 ? -32.110 6.207 9.561 1.00 25.09 83 ASN C N 1
ATOM 1801 C CA . ASN B 1 55 ? -31.616 5.493 8.374 1.00 26.61 83 ASN C CA 1
ATOM 1802 C C . ASN B 1 55 ? -32.092 4.099 8.203 1.00 24.07 83 ASN C C 1
ATOM 1803 O O . ASN B 1 55 ? -31.308 3.148 8.263 1.00 22.78 83 ASN C O 1
ATOM 1808 N N . PRO B 1 56 ? -33.386 3.934 7.888 1.00 22.38 84 PRO C N 1
ATOM 1809 C CA . PRO B 1 56 ? -34.367 5.009 7.593 1.00 24.02 84 PRO C CA 1
ATOM 1810 C C . PRO B 1 56 ? -34.923 5.751 8.809 1.00 24.25 84 PRO C C 1
ATOM 1811 O O . PRO B 1 56 ? -35.131 5.167 9.901 1.00 26.36 84 PRO C O 1
ATOM 1815 N N . THR B 1 57 ? -35.109 7.065 8.635 1.00 27.51 85 THR C N 1
ATOM 1816 C CA . THR B 1 57 ? -35.326 7.968 9.740 1.00 26.18 85 THR C CA 1
ATOM 1817 C C . THR B 1 57 ? -36.799 8.304 9.899 1.00 31.02 85 THR C C 1
ATOM 1818 O O . THR B 1 57 ? -37.428 8.852 8.977 1.00 28.67 85 THR C O 1
ATOM 1822 N N . ALA B 1 58 ? -37.338 7.970 11.070 1.00 26.28 86 ALA C N 1
ATOM 1823 C CA . ALA B 1 58 ? -38.745 8.121 11.317 1.00 26.51 86 ALA C CA 1
ATOM 1824 C C . ALA B 1 58 ? -38.991 8.339 12.796 1.00 27.50 86 ALA C C 1
ATOM 1825 O O . ALA B 1 58 ? -38.150 8.018 13.631 1.00 25.31 86 ALA C O 1
ATOM 1827 N N . ALA B 1 59 ? -40.184 8.831 13.118 1.00 24.07 87 ALA C N 1
ATOM 1828 C CA . ALA B 1 59 ? -40.553 9.025 14.533 1.00 22.84 87 ALA C CA 1
ATOM 1829 C C . ALA B 1 59 ? -42.066 8.919 14.706 1.00 22.84 87 ALA C C 1
ATOM 1830 O O . ALA B 1 59 ? -42.808 9.204 13.778 1.00 23.19 87 ALA C O 1
ATOM 1832 N N . THR B 1 60 ? -42.487 8.368 15.824 1.00 24.46 88 THR C N 1
ATOM 1833 C CA . THR B 1 60 ? -43.916 8.245 16.091 1.00 24.03 88 THR C CA 1
ATOM 1834 C C . THR B 1 60 ? -44.076 8.487 17.545 1.00 22.26 88 THR C C 1
ATOM 1835 O O . THR B 1 60 ? -43.172 8.297 18.316 1.00 22.35 88 THR C O 1
ATOM 1839 N N . GLY B 1 61 ? -45.235 8.992 17.927 1.00 25.95 89 GLY C N 1
ATOM 1840 C CA . GLY B 1 61 ? -45.537 9.155 19.337 1.00 23.02 89 GLY C CA 1
ATOM 1841 C C . GLY B 1 61 ? -46.721 10.042 19.584 1.00 26.57 89 GLY C C 1
ATOM 1842 O O . GLY B 1 61 ? -47.583 10.169 18.726 1.00 25.63 89 GLY C O 1
ATOM 1843 N N . ASN B 1 62 ? -46.688 10.714 20.729 1.00 28.11 90 ASN C N 1
ATOM 1844 C CA . ASN B 1 62 ? -47.758 11.631 21.108 1.00 29.49 90 ASN C CA 1
ATOM 1845 C C . ASN B 1 62 ? -47.261 12.835 21.810 1.00 29.83 90 ASN C C 1
ATOM 1846 O O . ASN B 1 62 ? -46.152 12.888 22.374 1.00 29.35 90 ASN C O 1
ATOM 1851 N N . VAL B 1 63 ? -48.048 13.886 21.724 1.00 27.37 91 VAL C N 1
ATOM 1852 C CA . VAL B 1 63 ? -47.622 15.138 22.249 1.00 27.60 91 VAL C CA 1
ATOM 1853 C C . VAL B 1 63 ? -48.826 15.766 22.966 1.00 32.82 91 VAL C C 1
ATOM 1854 O O . VAL B 1 63 ? -49.963 15.573 22.524 1.00 31.90 91 VAL C O 1
ATOM 1858 N N . LYS B 1 64 ? -48.549 16.471 24.049 1.00 34.16 92 LYS C N 1
ATOM 1859 C CA . LYS B 1 64 ? -49.531 17.333 24.690 1.00 39.22 92 LYS C CA 1
ATOM 1860 C C . LYS B 1 64 ? -49.056 18.740 24.532 1.00 43.08 92 LYS C C 1
ATOM 1861 O O . LYS B 1 64 ? -47.991 19.100 25.005 1.00 38.83 92 LYS C O 1
ATOM 1867 N N . LEU B 1 65 ? -49.836 19.553 23.838 1.00 44.87 93 LEU C N 1
ATOM 1868 C CA . LEU B 1 65 ? -49.411 20.899 23.541 1.00 49.36 93 LEU C CA 1
ATOM 1869 C C . LEU B 1 65 ? -50.408 21.828 24.132 1.00 45.63 93 LEU C C 1
ATOM 1870 O O . LEU B 1 65 ? -51.508 21.417 24.432 1.00 46.47 93 LEU C O 1
ATOM 1875 N N . THR B 1 66 ? -50.016 23.096 24.241 1.00 60.56 94 THR C N 1
ATOM 1876 C CA . THR B 1 66 ? -50.899 24.152 24.682 1.00 61.00 94 THR C CA 1
ATOM 1877 C C . THR B 1 66 ? -51.176 25.143 23.515 1.00 53.14 94 THR C C 1
ATOM 1878 O O . THR B 1 66 ? -50.271 25.599 22.839 1.00 50.49 94 THR C O 1
ATOM 1882 N N . LEU B 1 67 ? -52.449 25.412 23.248 1.00 51.79 95 LEU C N 1
ATOM 1883 C CA . LEU B 1 67 ? -52.855 26.338 22.197 1.00 56.46 95 LEU C CA 1
ATOM 1884 C C . LEU B 1 67 ? -53.761 27.309 22.914 1.00 52.90 95 LEU C C 1
ATOM 1885 O O . LEU B 1 67 ? -54.907 26.967 23.200 1.00 54.67 95 LEU C O 1
ATOM 1890 N N . GLY B 1 68 ? -53.213 28.473 23.260 1.00 56.79 96 GLY C N 1
ATOM 1891 C CA . GLY B 1 68 ? -53.965 29.550 23.902 1.00 58.51 96 GLY C CA 1
ATOM 1892 C C . GLY B 1 68 ? -54.831 29.162 25.090 1.00 57.21 96 GLY C C 1
ATOM 1893 O O . GLY B 1 68 ? -56.063 29.207 25.003 1.00 59.48 96 GLY C O 1
ATOM 1894 N N . GLY B 1 69 ? -54.191 28.763 26.181 1.00 58.41 97 GLY C N 1
ATOM 1895 C CA . GLY B 1 69 ? -54.886 28.369 27.408 1.00 60.96 97 GLY C CA 1
ATOM 1896 C C . GLY B 1 69 ? -55.649 27.048 27.362 1.00 60.93 97 GLY C C 1
ATOM 1897 O O . GLY B 1 69 ? -56.217 26.633 28.378 1.00 72.68 97 GLY C O 1
ATOM 1898 N N . SER B 1 70 ? -55.683 26.393 26.198 1.00 60.07 98 SER C N 1
ATOM 1899 C CA . SER B 1 70 ? -56.230 25.039 26.076 1.00 62.25 98 SER C CA 1
ATOM 1900 C C . SER B 1 70 ? -55.057 24.061 25.807 1.00 61.06 98 SER C C 1
ATOM 1901 O O . SER B 1 70 ? -54.195 24.346 24.981 1.00 53.38 98 SER C O 1
ATOM 1904 N N . ASP B 1 71 ? -55.033 22.938 26.525 1.00 62.27 99 ASP C N 1
ATOM 1905 C CA . ASP B 1 71 ? -54.204 21.771 26.171 1.00 63.17 99 ASP C CA 1
ATOM 1906 C C . ASP B 1 71 ? -54.856 20.876 25.050 1.00 58.89 99 ASP C C 1
ATOM 1907 O O . ASP B 1 71 ? -56.074 20.678 25.047 1.00 59.92 99 ASP C O 1
ATOM 1912 N N . ILE B 1 72 ? -54.055 20.399 24.081 1.00 54.07 100 ILE C N 1
ATOM 1913 C CA . ILE B 1 72 ? -54.497 19.404 23.051 1.00 48.82 100 ILE C CA 1
ATOM 1914 C C . ILE B 1 72 ? -53.607 18.162 23.100 1.00 41.66 100 ILE C C 1
ATOM 1915 O O . ILE B 1 72 ? -52.390 18.288 23.089 1.00 41.96 100 ILE C O 1
ATOM 1920 N N . ASP B 1 73 ? -54.185 16.969 23.128 1.00 45.60 101 ASP C N 1
ATOM 1921 C CA . ASP B 1 73 ? -53.383 15.746 23.021 1.00 45.54 101 ASP C CA 1
ATOM 1922 C C . ASP B 1 73 ? -53.392 15.356 21.543 1.00 44.29 101 ASP C C 1
ATOM 1923 O O . ASP B 1 73 ? -54.458 15.298 20.936 1.00 45.40 101 ASP C O 1
ATOM 1928 N N . ALA B 1 74 ? -52.226 15.090 20.947 1.00 32.93 102 ALA C N 1
ATOM 1929 C CA . ALA B 1 74 ? -52.191 14.693 19.554 1.00 28.68 102 ALA C CA 1
ATOM 1930 C C . ALA B 1 74 ? -51.228 13.526 19.359 1.00 27.90 102 ALA C C 1
ATOM 1931 O O . ALA B 1 74 ? -50.227 13.466 20.040 1.00 32.17 102 ALA C O 1
ATOM 1933 N N . ASP B 1 75 ? -51.526 12.604 18.449 1.00 28.05 103 ASP C N 1
ATOM 1934 C CA . ASP B 1 75 ? -50.529 11.641 17.968 1.00 27.92 103 ASP C CA 1
ATOM 1935 C C . ASP B 1 75 ? -49.729 12.294 16.853 1.00 25.95 103 ASP C C 1
ATOM 1936 O O . ASP B 1 75 ? -50.239 13.176 16.151 1.00 26.96 103 ASP C O 1
ATOM 1941 N N . PHE B 1 76 ? -48.496 11.809 16.603 1.00 26.55 104 PHE C N 1
ATOM 1942 C CA . PHE B 1 76 ? -47.704 12.359 15.517 1.00 23.46 104 PHE C CA 1
ATOM 1943 C C . PHE B 1 76 ? -46.885 11.286 14.852 1.00 23.63 104 PHE C C 1
ATOM 1944 O O . PHE B 1 76 ? -46.619 10.222 15.468 1.00 22.00 104 PHE C O 1
ATOM 1952 N N . VAL B 1 77 ? -46.551 11.541 13.568 1.00 23.10 105 VAL C N 1
ATOM 1953 C CA . VAL B 1 77 ? -45.622 10.711 12.814 1.00 28.04 105 VAL C CA 1
ATOM 1954 C C . VAL B 1 77 ? -44.730 11.609 12.013 1.00 28.13 105 VAL C C 1
ATOM 1955 O O . VAL B 1 77 ? -45.219 12.588 11.456 1.00 26.47 105 VAL C O 1
ATOM 1959 N N . VAL B 1 78 ? -43.444 11.253 11.916 1.00 26.53 106 VAL C N 1
ATOM 1960 C CA . VAL B 1 78 ? -42.552 11.864 10.961 1.00 26.19 106 VAL C CA 1
ATOM 1961 C C . VAL B 1 78 ? -42.093 10.739 10.059 1.00 30.21 106 VAL C C 1
ATOM 1962 O O . VAL B 1 78 ? -41.426 9.826 10.517 1.00 26.43 106 VAL C O 1
ATOM 1966 N N . PHE B 1 79 ? -42.397 10.872 8.781 1.00 29.63 107 PHE C N 1
ATOM 1967 C CA . PHE B 1 79 ? -42.065 9.864 7.743 1.00 37.76 107 PHE C CA 1
ATOM 1968 C C . PHE B 1 79 ? -41.551 10.697 6.569 1.00 34.34 107 PHE C C 1
ATOM 1969 O O . PHE B 1 79 ? -42.197 11.693 6.175 1.00 28.12 107 PHE C O 1
ATOM 1977 N N . ASP B 1 80 ? -40.371 10.352 6.038 1.00 34.78 108 ASP C N 1
ATOM 1978 C CA . ASP B 1 80 ? -39.845 11.041 4.858 1.00 37.08 108 ASP C CA 1
ATOM 1979 C C . ASP B 1 80 ? -39.671 12.527 5.055 1.00 35.80 108 ASP C C 1
ATOM 1980 O O . ASP B 1 80 ? -39.949 13.296 4.132 1.00 39.53 108 ASP C O 1
ATOM 1985 N N . GLY B 1 81 ? -39.274 12.958 6.240 1.00 33.29 109 GLY C N 1
ATOM 1986 C CA . GLY B 1 81 ? -39.127 14.366 6.514 1.00 34.12 109 GLY C CA 1
ATOM 1987 C C . GLY B 1 81 ? -40.367 15.220 6.721 1.00 33.33 109 GLY C C 1
ATOM 1988 O O . GLY B 1 81 ? -40.241 16.430 6.999 1.00 35.29 109 GLY C O 1
ATO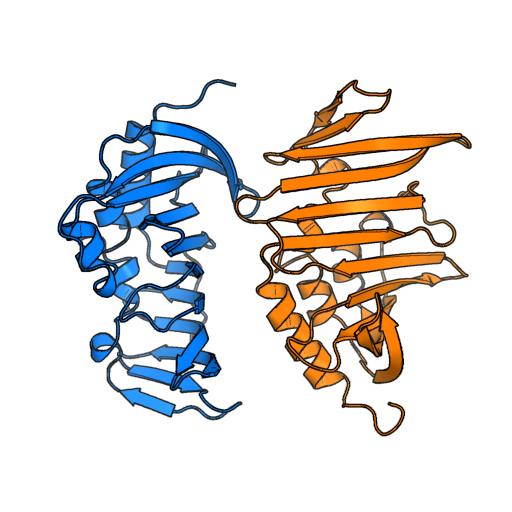M 1989 N N . ILE B 1 82 ? -41.552 14.604 6.651 1.00 32.47 110 ILE C N 1
ATOM 1990 C CA . ILE B 1 82 ? -42.830 15.300 6.775 1.00 30.78 110 ILE C CA 1
ATOM 1991 C C . ILE B 1 82 ? -43.522 14.993 8.141 1.00 29.82 110 ILE C C 1
ATOM 1992 O O . ILE B 1 82 ? -43.542 13.855 8.574 1.00 29.39 110 ILE C O 1
ATOM 1997 N N . LEU B 1 83 ? -44.010 16.044 8.793 1.00 26.57 111 LEU C N 1
ATOM 1998 C CA . LEU B 1 83 ? -44.703 15.901 10.043 1.00 30.33 111 LEU C CA 1
ATOM 1999 C C . LEU B 1 83 ? -46.204 15.776 9.825 1.00 27.33 111 LEU C C 1
ATOM 2000 O O . LEU B 1 83 ? -46.802 16.586 9.129 1.00 27.52 111 LEU C O 1
ATOM 2005 N N . TYR B 1 84 ? -46.770 14.701 10.350 1.00 25.92 112 TYR C N 1
ATOM 2006 C CA . TYR B 1 84 ? -48.259 14.536 10.397 1.00 25.79 112 TYR C CA 1
ATOM 2007 C C . TYR B 1 84 ? -48.693 14.472 11.872 1.00 27.90 112 TYR C C 1
ATOM 2008 O O . TYR B 1 84 ? -47.974 13.946 12.726 1.00 25.18 112 TYR C O 1
ATOM 2017 N N . ALA B 1 85 ? -49.906 14.953 12.159 1.00 24.94 113 ALA C N 1
ATOM 2018 C CA . ALA B 1 85 ? -50.417 14.884 13.509 1.00 25.35 113 ALA C CA 1
ATOM 2019 C C . ALA B 1 85 ? -51.937 14.912 13.532 1.00 24.41 113 ALA C C 1
ATOM 2020 O O . ALA B 1 85 ? -52.545 15.398 12.579 1.00 27.64 113 ALA C O 1
ATOM 2022 N N . THR B 1 86 ? -52.500 14.403 14.610 1.00 25.08 114 THR C N 1
ATOM 2023 C CA . THR B 1 86 ? -53.965 14.360 14.750 1.00 30.15 114 THR C CA 1
ATOM 2024 C C . THR B 1 86 ? -54.441 15.456 15.692 1.00 31.15 114 THR C C 1
ATOM 2025 O O . THR B 1 86 ? -54.542 15.228 16.893 1.00 35.70 114 THR C O 1
ATOM 2029 N N . LEU B 1 87 ? -54.728 16.594 15.111 1.00 35.80 115 LEU C N 1
ATOM 2030 C CA . LEU B 1 87 ? -55.314 17.778 15.751 1.00 41.76 115 LEU C CA 1
ATOM 2031 C C . LEU B 1 87 ? -56.722 17.497 16.301 1.00 41.84 115 LEU C C 1
ATOM 2032 O O . LEU B 1 87 ? -57.103 18.002 17.354 1.00 46.07 115 LEU C O 1
ATOM 2037 N N . THR B 1 88 ? -57.465 16.670 15.591 1.00 40.63 116 THR C N 1
ATOM 2038 C CA . THR B 1 88 ? -58.661 16.032 16.156 1.00 44.95 116 THR C CA 1
ATOM 2039 C C . THR B 1 88 ? -58.488 14.505 16.067 1.00 42.46 116 THR C C 1
ATOM 2040 O O . THR B 1 88 ? -57.733 14.015 15.239 1.00 35.84 116 THR C O 1
ATOM 2044 N N . PRO B 1 89 ? -59.165 13.751 16.931 1.00 43.40 117 PRO C N 1
ATOM 2045 C CA . PRO B 1 89 ? -58.913 12.318 17.065 1.00 39.96 117 PRO C CA 1
ATOM 2046 C C . PRO B 1 89 ? -59.090 11.514 15.754 1.00 39.50 117 PRO C C 1
ATOM 2047 O O . PRO B 1 89 ? -60.086 11.688 15.044 1.00 37.15 117 PRO C O 1
ATOM 2051 N N . ASN B 1 90 ? -58.086 10.696 15.445 1.00 33.29 118 ASN C N 1
ATOM 2052 C CA . ASN B 1 90 ? -58.023 9.770 14.279 1.00 30.38 118 ASN C CA 1
ATOM 2053 C C . ASN B 1 90 ? -58.120 10.498 12.963 1.00 29.49 118 ASN C C 1
ATOM 2054 O O . ASN B 1 90 ? -58.525 9.935 11.974 1.00 28.92 118 ASN C O 1
ATOM 2059 N N . GLN B 1 91 ? -57.827 11.803 12.996 1.00 30.41 119 GLN C N 1
ATOM 2060 C CA . GLN B 1 91 ? -57.839 12.633 11.814 1.00 33.94 119 GLN C CA 1
ATOM 2061 C C . GLN B 1 91 ? -56.427 13.170 11.546 1.00 35.91 119 GLN C C 1
ATOM 2062 O O . GLN B 1 91 ? -55.954 14.083 12.254 1.00 31.72 119 GLN C O 1
ATOM 2068 N N . TRP B 1 92 ? -55.752 12.573 10.568 1.00 31.31 120 TRP C N 1
ATOM 2069 C CA . TRP B 1 92 ? -54.345 12.923 10.299 1.00 33.79 120 TRP C CA 1
ATOM 2070 C C . TRP B 1 92 ? -54.261 14.165 9.456 1.00 33.17 120 TRP C C 1
ATOM 2071 O O . TRP B 1 92 ? -54.835 14.198 8.382 1.00 33.69 120 TRP C O 1
ATOM 2082 N N . SER B 1 93 ? -53.569 15.201 9.926 1.00 32.15 121 SER C N 1
ATOM 2083 C CA . SER B 1 93 ? -53.205 16.326 9.057 1.00 34.38 121 SER C CA 1
ATOM 2084 C C . SER B 1 93 ? -51.698 16.349 8.687 1.00 37.17 121 SER C C 1
ATOM 2085 O O . SER B 1 93 ? -50.869 15.928 9.478 1.00 31.57 121 SER C O 1
ATOM 2088 N N . ASP B 1 94 ? -51.394 16.850 7.514 1.00 32.58 122 ASP C N 1
ATOM 2089 C CA . ASP B 1 94 ? -50.011 16.989 6.987 1.00 35.48 122 ASP C CA 1
ATOM 2090 C C . ASP B 1 94 ? -49.499 18.399 7.301 1.00 36.63 122 ASP C C 1
ATOM 2091 O O . ASP B 1 94 ? -50.026 19.373 6.770 1.00 37.72 122 ASP C O 1
ATOM 2096 N N . PHE B 1 95 ? -48.434 18.521 8.114 1.00 32.44 123 PHE C N 1
ATOM 2097 C CA . PHE B 1 95 ? -47.951 19.852 8.564 1.00 33.47 123 PHE C CA 1
ATOM 2098 C C . PHE B 1 95 ? -46.673 20.295 7.836 1.00 34.53 123 PHE C C 1
ATOM 2099 O O . PHE B 1 95 ? -45.990 21.253 8.264 1.00 37.05 123 PHE C O 1
ATOM 2107 N N . GLY B 1 96 ? -46.384 19.622 6.734 1.00 37.34 124 GLY C N 1
ATOM 2108 C CA . GLY B 1 96 ? -45.196 19.907 5.932 1.00 41.33 124 GLY C CA 1
ATOM 2109 C C . GLY B 1 96 ? -43.913 19.424 6.602 1.00 41.28 124 GLY C C 1
ATOM 2110 O O . GLY B 1 96 ? -43.924 18.608 7.523 1.00 35.23 124 GLY C O 1
ATOM 2111 N N . PRO B 1 97 ? -42.782 19.907 6.113 1.00 42.24 125 PRO C N 1
ATOM 2112 C CA . PRO B 1 97 ? -41.456 19.570 6.647 1.00 36.72 125 PRO C CA 1
ATOM 2113 C C . PRO B 1 97 ? -41.387 19.621 8.161 1.00 32.46 125 PRO C C 1
ATOM 2114 O O . PRO B 1 97 ? -41.669 20.662 8.780 1.00 33.83 125 PRO C O 1
ATOM 2118 N N . ALA B 1 98 ? -40.966 18.509 8.762 1.00 36.18 126 ALA C N 1
ATOM 2119 C CA . ALA B 1 98 ? -40.908 18.393 10.223 1.00 34.59 126 ALA C CA 1
ATOM 2120 C C . ALA B 1 98 ? -39.991 19.430 10.869 1.00 38.72 126 ALA C C 1
ATOM 2121 O O . ALA B 1 98 ? -40.287 19.961 11.953 1.00 39.45 126 ALA C O 1
ATOM 2123 N N . ALA B 1 99 ? -38.912 19.715 10.152 1.00 36.96 127 ALA C N 1
ATOM 2124 C CA . ALA B 1 99 ? -37.890 20.668 10.607 1.00 46.29 127 ALA C CA 1
ATOM 2125 C C . ALA B 1 99 ? -38.459 22.052 10.880 1.00 48.36 127 ALA C C 1
ATOM 2126 O O . ALA B 1 99 ? -37.930 22.777 11.718 1.00 48.07 127 ALA C O 1
ATOM 2128 N N . ASP B 1 100 ? -39.530 22.422 10.192 1.00 47.48 128 ASP C N 1
ATOM 2129 C CA . ASP B 1 100 ? -40.090 23.749 10.367 1.00 49.37 128 ASP C CA 1
ATOM 2130 C C . ASP B 1 100 ? -40.930 23.865 11.623 1.00 55.37 128 ASP C C 1
ATOM 2131 O O . ASP B 1 100 ? -41.185 24.971 12.067 1.00 57.50 128 ASP C O 1
ATOM 2136 N N . ILE B 1 101 ? -41.364 22.739 12.197 1.00 53.90 129 ILE C N 1
ATOM 2137 C CA . ILE B 1 101 ? -42.097 22.770 13.456 1.00 48.70 129 ILE C CA 1
ATOM 2138 C C . ILE B 1 101 ? -41.252 22.187 14.587 1.00 45.47 129 ILE C C 1
ATOM 2139 O O . ILE B 1 101 ? -40.777 22.911 15.456 1.00 43.28 129 ILE C O 1
ATOM 2144 N N . TYR B 1 102 ? -41.096 20.860 14.603 1.00 38.99 130 TYR C N 1
ATOM 2145 C CA . TYR B 1 102 ? -40.161 20.208 15.505 1.00 39.59 130 TYR C CA 1
ATOM 2146 C C . TYR B 1 102 ? -39.990 18.800 14.953 1.00 38.67 130 TYR C C 1
ATOM 2147 O O . TYR B 1 102 ? -41.003 18.128 14.657 1.00 36.31 130 TYR C O 1
ATOM 2156 N N . ASP B 1 103 ? -38.755 18.377 14.747 1.00 36.67 131 ASP C N 1
ATOM 2157 C CA . ASP B 1 103 ? -38.492 17.052 14.221 1.00 38.70 131 ASP C CA 1
ATOM 2158 C C . ASP B 1 103 ? -37.863 16.185 15.322 1.00 37.48 131 ASP C C 1
ATOM 2159 O O . ASP B 1 103 ? -36.646 16.195 15.495 1.00 31.65 131 ASP C O 1
ATOM 2164 N N . PRO B 1 104 ? -38.679 15.397 16.039 1.00 33.63 132 PRO C N 1
ATOM 2165 C CA . PRO B 1 104 ? -38.120 14.698 17.181 1.00 33.97 132 PRO C CA 1
ATOM 2166 C C . PRO B 1 104 ? -36.972 13.732 16.819 1.00 33.40 132 PRO C C 1
ATOM 2167 O O . PRO B 1 104 ? -36.064 13.541 17.621 1.00 30.97 132 PRO C O 1
ATOM 2171 N N . ALA B 1 105 ? -36.920 13.238 15.577 1.00 37.35 133 ALA C N 1
ATOM 2172 C CA . ALA B 1 105 ? -35.825 12.310 15.225 1.00 40.23 133 ALA C CA 1
ATOM 2173 C C . ALA B 1 105 ? -34.474 12.989 15.232 1.00 39.38 133 ALA C C 1
ATOM 2174 O O . ALA B 1 105 ? -33.434 12.319 15.276 1.00 32.01 133 ALA C O 1
ATOM 2176 N N . GLN B 1 106 ? -34.473 14.302 15.137 1.00 35.21 134 GLN C N 1
ATOM 2177 C CA . GLN B 1 106 ? -33.197 15.032 14.930 1.00 37.73 134 GLN C CA 1
ATOM 2178 C C . GLN B 1 106 ? -32.311 14.970 16.216 1.00 29.89 134 GLN C C 1
ATOM 2179 O O . GLN B 1 106 ? -31.128 15.250 16.207 1.00 36.40 134 GLN C O 1
ATOM 2185 N N . VAL B 1 107 ? -32.905 14.542 17.313 1.00 37.38 135 VAL C N 1
ATOM 2186 C CA . VAL B 1 107 ? -32.174 14.288 18.539 1.00 35.97 135 VAL C CA 1
ATOM 2187 C C . VAL B 1 107 ? -31.039 13.271 18.345 1.00 32.47 135 VAL C C 1
ATOM 2188 O O . VAL B 1 107 ? -29.984 13.340 18.991 1.00 28.96 135 VAL C O 1
ATOM 2192 N N . LEU B 1 108 ? -31.229 12.346 17.395 1.00 33.37 136 LEU C N 1
ATOM 2193 C CA . LEU B 1 108 ? -30.168 11.397 17.060 1.00 32.39 136 LEU C CA 1
ATOM 2194 C C . LEU B 1 108 ? -29.276 11.765 15.862 1.00 30.80 136 LEU C C 1
ATOM 2195 O O . LEU B 1 108 ? -28.483 10.942 15.448 1.00 34.38 136 LEU C O 1
ATOM 2200 N N . ASN B 1 109 ? -29.362 12.974 15.349 1.00 33.84 137 ASN C N 1
ATOM 2201 C CA . ASN B 1 109 ? -28.377 13.424 14.373 1.00 37.64 137 ASN C CA 1
ATOM 2202 C C . ASN B 1 109 ? -27.012 13.608 15.059 1.00 39.22 137 ASN C C 1
ATOM 2203 O O . ASN B 1 109 ? -26.900 14.348 16.035 1.00 34.02 137 ASN C O 1
ATOM 2208 N N . PRO B 1 110 ? -25.964 12.915 14.582 1.00 43.17 138 PRO C N 1
ATOM 2209 C CA . PRO B 1 110 ? -24.719 12.886 15.360 1.00 47.04 138 PRO C CA 1
ATOM 2210 C C . PRO B 1 110 ? -23.961 14.201 15.323 1.00 54.24 138 PRO C C 1
ATOM 2211 O O . PRO B 1 110 ? -23.064 14.445 16.166 1.00 58.86 138 PRO C O 1
ATOM 2215 N N . ASP B 1 111 ? -24.274 15.021 14.334 1.00 53.49 139 ASP C N 1
ATOM 2216 C CA . ASP B 1 111 ? -23.541 16.258 14.140 1.00 49.80 139 ASP C CA 1
ATOM 2217 C C . ASP B 1 111 ? -24.262 17.382 14.844 1.00 40.88 139 ASP C C 1
ATOM 2218 O O . ASP B 1 111 ? -23.595 18.280 15.316 1.00 43.93 139 ASP C O 1
ATOM 2223 N N . THR B 1 112 ? -25.586 17.294 15.027 1.00 37.08 140 THR C N 1
ATOM 2224 C CA . THR B 1 112 ? -26.429 18.381 15.572 1.00 37.53 140 THR C CA 1
ATOM 2225 C C . THR B 1 112 ? -27.349 18.018 16.795 1.00 42.79 140 THR C C 1
ATOM 2226 O O . THR B 1 112 ? -28.018 18.907 17.409 1.00 42.39 140 THR C O 1
ATOM 2230 N N . GLY B 1 113 ? -27.430 16.726 17.111 1.00 33.91 141 GLY C N 1
ATOM 2231 C CA . GLY B 1 113 ? -28.410 16.268 18.127 1.00 34.57 141 GLY C CA 1
ATOM 2232 C C . GLY B 1 113 ? -27.744 16.098 19.494 1.00 32.86 141 GLY C C 1
ATOM 2233 O O . GLY B 1 113 ? -26.800 16.829 19.826 1.00 29.84 141 GLY C O 1
ATOM 2234 N N . LEU B 1 114 ? -28.206 15.105 20.271 1.00 31.37 142 LEU C N 1
ATOM 2235 C CA . LEU B 1 114 ? -27.622 14.851 21.594 1.00 26.02 142 LEU C CA 1
ATOM 2236 C C . LEU B 1 114 ? -26.156 14.627 21.620 1.00 25.77 142 LEU C C 1
ATOM 2237 O O . LEU B 1 114 ? -25.483 15.075 22.571 1.00 25.87 142 LEU C O 1
ATOM 2242 N N . ALA B 1 115 ? -25.566 13.988 20.594 1.00 24.14 143 ALA C N 1
ATOM 2243 C CA . ALA B 1 115 ? -24.135 13.791 20.620 1.00 25.88 143 ALA C CA 1
ATOM 2244 C C . ALA B 1 115 ? -23.372 15.105 20.539 1.00 27.05 143 ALA C C 1
ATOM 2245 O O . ALA B 1 115 ? -22.335 15.246 21.162 1.00 26.69 143 ALA C O 1
ATOM 2247 N N . ASN B 1 116 ? -23.916 16.047 19.817 1.00 27.49 144 ASN C N 1
ATOM 2248 C CA . ASN B 1 116 ? -23.325 17.371 19.733 1.00 30.05 144 ASN C CA 1
ATOM 2249 C C . ASN B 1 116 ? -23.429 18.183 21.015 1.00 29.29 144 ASN C C 1
ATOM 2250 O O . ASN B 1 116 ? -22.507 18.932 21.381 1.00 28.53 144 ASN C O 1
ATOM 2255 N N . VAL B 1 117 ? -24.546 18.020 21.693 1.00 28.01 145 VAL C N 1
ATOM 2256 C CA . VAL B 1 117 ? -24.737 18.594 23.035 1.00 26.50 145 VAL C CA 1
ATOM 2257 C C . VAL B 1 117 ? -23.661 18.082 23.936 1.00 25.23 145 VAL C C 1
ATOM 2258 O O . VAL B 1 117 ? -22.986 18.846 24.636 1.00 24.21 145 VAL C O 1
ATOM 2262 N N . LEU B 1 118 ? -23.474 16.769 23.970 1.00 26.26 146 LEU C N 1
ATOM 2263 C CA . LEU B 1 118 ? -22.437 16.194 24.801 1.00 27.93 146 LEU C CA 1
ATOM 2264 C C . LEU B 1 118 ? -21.019 16.615 24.464 1.00 26.00 146 LEU C C 1
ATOM 2265 O O . LEU B 1 118 ? -20.211 16.781 25.351 1.00 27.06 146 LEU C O 1
ATOM 2270 N N . ALA B 1 119 ? -20.717 16.799 23.188 1.00 27.93 147 ALA C N 1
ATOM 2271 C CA . ALA B 1 119 ? -19.389 17.184 22.761 1.00 27.71 147 ALA C CA 1
ATOM 2272 C C . ALA B 1 119 ? -19.140 18.674 23.139 1.00 30.12 147 ALA C C 1
ATOM 2273 O O . ALA B 1 119 ? -18.004 19.119 23.190 1.00 28.77 147 ALA C O 1
ATOM 2275 N N . ASN B 1 120 ? -20.204 19.398 23.354 1.00 29.29 148 ASN C N 1
ATOM 2276 C CA . ASN B 1 120 ? -20.134 20.835 23.718 1.00 31.63 148 ASN C CA 1
ATOM 2277 C C . ASN B 1 120 ? -20.590 21.108 25.155 1.00 31.32 148 ASN C C 1
ATOM 2278 O O . ASN B 1 120 ? -21.158 22.180 25.497 1.00 27.67 148 ASN C O 1
ATOM 2283 N N . PHE B 1 121 ? -20.376 20.103 25.983 1.00 29.78 149 PHE C N 1
ATOM 2284 C CA . PHE B 1 121 ? -20.770 20.117 27.406 1.00 29.25 149 PHE C CA 1
ATOM 2285 C C . PHE B 1 121 ? -19.537 20.335 28.235 1.00 28.68 149 PHE C C 1
ATOM 2286 O O . PHE B 1 121 ? -18.709 19.446 28.418 1.00 33.17 149 PHE C O 1
ATOM 2294 N N . ALA B 1 122 ? -19.366 21.586 28.668 1.00 31.86 150 ALA C N 1
ATOM 2295 C CA . ALA B 1 122 ? -18.177 22.037 29.297 1.00 31.80 150 ALA C CA 1
ATOM 2296 C C . ALA B 1 122 ? -18.273 21.926 30.810 1.00 27.54 150 ALA C C 1
ATOM 2297 O O . ALA B 1 122 ? -19.337 21.987 31.355 1.00 28.67 150 ALA C O 1
ATOM 2299 N N . ASP B 1 123 ? -17.126 21.835 31.477 1.00 32.43 151 ASP C N 1
ATOM 2300 C CA . ASP B 1 123 ? -16.999 21.952 32.945 1.00 32.10 151 ASP C CA 1
ATOM 2301 C C . ASP B 1 123 ? -17.668 20.789 33.657 1.00 32.12 151 ASP C C 1
ATOM 2302 O O . ASP B 1 123 ? -18.202 20.945 34.732 1.00 32.84 151 ASP C O 1
ATOM 2307 N N . ALA B 1 124 ? -17.668 19.634 33.014 1.00 33.15 152 ALA C N 1
ATOM 2308 C CA . ALA B 1 124 ? -18.392 18.518 33.519 1.00 31.30 152 ALA C CA 1
ATOM 2309 C C . ALA B 1 124 ? -17.889 18.179 34.922 1.00 31.16 152 ALA C C 1
ATOM 2310 O O . ALA B 1 124 ? -16.678 18.017 35.109 1.00 29.48 152 ALA C O 1
ATOM 2312 N N . LYS B 1 125 ? -18.826 18.028 35.868 1.00 27.80 153 LYS C N 1
ATOM 2313 C CA . LYS B 1 125 ? -18.525 17.556 37.219 1.00 28.69 153 LYS C CA 1
ATOM 2314 C C . LYS B 1 125 ? -19.546 16.589 37.772 1.00 23.90 153 LYS C C 1
ATOM 2315 O O . LYS B 1 125 ? -20.744 16.894 37.768 1.00 27.16 153 LYS C O 1
ATOM 2321 N N . ALA B 1 126 ? -19.114 15.400 38.214 1.00 28.03 154 ALA C N 1
ATOM 2322 C CA . ALA B 1 126 ? -20.048 14.434 38.801 1.00 24.61 154 ALA C CA 1
ATOM 2323 C C . ALA B 1 126 ? -20.611 14.903 40.133 1.00 26.97 154 ALA C C 1
ATOM 2324 O O . ALA B 1 126 ? -19.858 15.176 41.057 1.00 26.23 154 ALA C O 1
ATOM 2326 N N . GLU B 1 127 ? -21.916 14.950 40.252 1.00 25.50 155 GLU C N 1
ATOM 2327 C CA . GLU B 1 127 ? -22.531 15.548 41.442 1.00 28.24 155 GLU C CA 1
ATOM 2328 C C . GLU B 1 127 ? -23.121 14.516 42.331 1.00 28.72 155 GLU C C 1
ATOM 2329 O O . GLU B 1 127 ? -23.246 14.723 43.540 1.00 31.87 155 GLU C O 1
ATOM 2335 N N . GLY B 1 128 ? -23.524 13.392 41.789 1.00 27.84 156 GLY C N 1
ATOM 2336 C CA . GLY B 1 128 ? -24.309 12.433 42.544 1.00 28.05 156 GLY C CA 1
ATOM 2337 C C . GLY B 1 128 ? -24.760 11.303 41.685 1.00 26.38 156 GLY C C 1
ATOM 2338 O O . GLY B 1 128 ? -24.334 11.174 40.523 1.00 26.60 156 GLY C O 1
ATOM 2339 N N . ARG B 1 129 ? -25.584 10.439 42.272 1.00 28.63 157 ARG C N 1
ATOM 2340 C CA . ARG B 1 129 ? -26.199 9.289 41.594 1.00 33.38 157 ARG C CA 1
ATOM 2341 C C . ARG B 1 129 ? -27.693 9.383 41.677 1.00 36.83 157 ARG C C 1
ATOM 2342 O O . ARG B 1 129 ? -28.244 9.803 42.708 1.00 38.03 157 ARG C O 1
ATOM 2350 N N . ASP B 1 130 ? -28.360 8.969 40.607 1.00 31.91 158 ASP C N 1
ATOM 2351 C CA . ASP B 1 130 ? -29.792 8.963 40.571 1.00 34.60 158 ASP C CA 1
ATOM 2352 C C . ASP B 1 130 ? -30.211 7.738 39.816 1.00 33.86 158 ASP C C 1
ATOM 2353 O O . ASP B 1 130 ? -29.538 7.297 38.879 1.00 27.72 158 ASP C O 1
ATOM 2358 N N . THR B 1 131 ? -31.350 7.196 40.232 1.00 33.93 159 THR C N 1
ATOM 2359 C CA . THR B 1 131 ? -31.989 6.137 39.494 1.00 41.01 159 THR C CA 1
ATOM 2360 C C . THR B 1 131 ? -32.894 6.763 38.425 1.00 36.93 159 THR C C 1
ATOM 2361 O O . THR B 1 131 ? -33.651 7.699 38.686 1.00 40.08 159 THR C O 1
ATOM 2365 N N . ILE B 1 132 ? -32.665 6.351 37.177 1.00 45.36 160 ILE C N 1
ATOM 2366 C CA . ILE B 1 132 ? -33.493 6.780 36.032 1.00 42.07 160 ILE C CA 1
ATOM 2367 C C . ILE B 1 132 ? -34.082 5.483 35.441 1.00 36.10 160 ILE C C 1
ATOM 2368 O O . ILE B 1 132 ? -33.329 4.594 35.012 1.00 32.99 160 ILE C O 1
ATOM 2373 N N . ASN B 1 133 ? -35.418 5.389 35.427 1.00 42.70 161 ASN C N 1
ATOM 2374 C CA . ASN B 1 133 ? -36.134 4.188 34.995 1.00 42.72 161 ASN C CA 1
ATOM 2375 C C . ASN B 1 133 ? -35.497 2.967 35.628 1.00 42.88 161 ASN C C 1
ATOM 2376 O O . ASN B 1 133 ? -35.204 1.966 34.968 1.00 43.76 161 ASN C O 1
ATOM 2381 N N . GLY B 1 134 ? -35.196 3.058 36.923 1.00 49.96 162 GLY C N 1
ATOM 2382 C CA . GLY B 1 134 ? -34.573 1.940 37.632 1.00 44.61 162 GLY C CA 1
ATOM 2383 C C . GLY B 1 134 ? -33.122 1.588 37.395 1.00 42.14 162 GLY C C 1
ATOM 2384 O O . GLY B 1 134 ? -32.643 0.600 37.920 1.00 40.34 162 GLY C O 1
ATOM 2385 N N . GLN B 1 135 ? -32.390 2.390 36.620 1.00 38.46 163 GLN C N 1
ATOM 2386 C CA . GLN B 1 135 ? -30.977 2.126 36.327 1.00 36.73 163 GLN C CA 1
ATOM 2387 C C . GLN B 1 135 ? -30.166 3.176 37.059 1.00 32.64 163 GLN C C 1
ATOM 2388 O O . GLN B 1 135 ? -30.588 4.330 37.130 1.00 37.63 163 GLN C O 1
ATOM 2394 N N . ASN B 1 136 ? -28.998 2.794 37.536 1.00 34.88 164 ASN C N 1
ATOM 2395 C CA . ASN B 1 136 ? -28.059 3.701 38.162 1.00 33.68 164 ASN C CA 1
ATOM 2396 C C . ASN B 1 136 ? -27.378 4.594 37.125 1.00 30.42 164 ASN C C 1
ATOM 2397 O O . ASN B 1 136 ? -26.713 4.085 36.187 1.00 33.35 164 ASN C O 1
ATOM 2402 N N . THR B 1 137 ? -27.415 5.890 37.408 1.00 27.91 165 THR C N 1
ATOM 2403 C CA . THR B 1 137 ? -26.799 6.881 36.550 1.00 24.98 165 THR C CA 1
ATOM 2404 C C . THR B 1 137 ? -25.983 7.843 37.376 1.00 22.21 165 THR C C 1
ATOM 2405 O O . THR B 1 137 ? -26.231 8.021 38.586 1.00 26.77 165 THR C O 1
ATOM 2409 N N . ILE B 1 138 ? -24.981 8.425 36.755 1.00 21.64 166 ILE C N 1
ATOM 2410 C CA . ILE B 1 138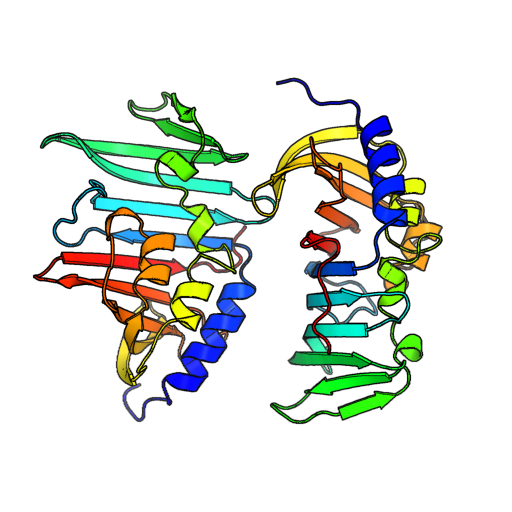 ? -24.211 9.498 37.365 1.00 21.84 166 ILE C CA 1
ATOM 2411 C C . ILE B 1 138 ? -24.803 10.809 36.916 1.00 24.20 166 ILE C C 1
ATOM 2412 O O . ILE B 1 138 ? -24.891 11.055 35.694 1.00 22.42 166 ILE C O 1
ATOM 2417 N N . ARG B 1 139 ? -25.212 11.633 37.884 1.00 24.12 167 ARG C N 1
ATOM 2418 C CA . ARG B 1 139 ? -25.695 13.005 37.627 1.00 23.29 167 ARG C CA 1
ATOM 2419 C C . ARG B 1 139 ? -24.539 13.988 37.528 1.00 24.18 167 ARG C C 1
ATOM 2420 O O . ARG B 1 139 ? -23.694 14.049 38.444 1.00 25.86 167 ARG C O 1
ATOM 2428 N N . ILE B 1 140 ? -24.469 14.750 36.414 1.00 23.80 168 ILE C N 1
ATOM 2429 C CA . ILE B 1 140 ? -23.294 15.499 36.039 1.00 24.93 168 ILE C CA 1
ATOM 2430 C C . ILE B 1 140 ? -23.702 16.880 35.645 1.00 25.23 168 ILE C C 1
ATOM 2431 O O . ILE B 1 140 ? -24.565 17.059 34.781 1.00 24.48 168 ILE C O 1
ATOM 2436 N N . SER B 1 141 ? -23.119 17.872 36.305 1.00 27.18 169 SER C N 1
ATOM 2437 C CA . SER B 1 141 ? -23.369 19.246 35.934 1.00 27.36 169 SER C CA 1
ATOM 2438 C C . SER B 1 141 ? -22.382 19.743 34.916 1.00 25.90 169 SER C C 1
ATOM 2439 O O . SER B 1 141 ? -21.235 19.290 34.855 1.00 27.92 169 SER C O 1
ATOM 2442 N N . GLY B 1 142 ? -22.807 20.765 34.157 1.00 27.61 170 GLY C N 1
ATOM 2443 C CA . GLY B 1 142 ? -21.939 21.444 33.263 1.00 26.78 170 GLY C CA 1
ATOM 2444 C C . GLY B 1 142 ? -22.655 22.585 32.507 1.00 28.68 170 GLY C C 1
ATOM 2445 O O . GLY B 1 142 ? -23.733 22.989 32.865 1.00 32.89 170 GLY C O 1
ATOM 2446 N N . LYS B 1 143 ? -22.022 23.049 31.432 1.00 28.16 171 LYS C N 1
ATOM 2447 C CA . LYS B 1 143 ? -22.572 24.106 30.589 1.00 33.05 171 LYS C CA 1
ATOM 2448 C C . LYS B 1 143 ? -22.479 23.705 29.160 1.00 26.30 171 LYS C C 1
ATOM 2449 O O . LYS B 1 143 ? -21.426 23.321 28.705 1.00 34.22 171 LYS C O 1
ATOM 2455 N N . VAL B 1 144 ? -23.577 23.864 28.450 1.00 31.98 172 VAL C N 1
ATOM 2456 C CA . VAL B 1 144 ? -23.601 23.557 27.030 1.00 30.68 172 VAL C CA 1
ATOM 2457 C C . VAL B 1 144 ? -23.458 24.847 26.229 1.00 37.13 172 VAL C C 1
ATOM 2458 O O . VAL B 1 144 ? -24.086 25.850 26.557 1.00 31.92 172 VAL C O 1
ATOM 2462 N N . SER B 1 145 ? -22.659 24.798 25.162 1.00 38.91 173 SER C N 1
ATOM 2463 C CA . SER B 1 145 ? -22.555 25.962 24.266 1.00 42.67 173 SER C CA 1
ATOM 2464 C C . SER B 1 145 ? -23.917 26.481 23.754 1.00 43.19 173 SER C C 1
ATOM 2465 O O . SER B 1 145 ? -24.880 25.740 23.554 1.00 38.90 173 SER C O 1
ATOM 2468 N N . ALA B 1 146 ? -24.029 27.809 23.619 1.00 43.40 174 ALA C N 1
ATOM 2469 C CA . ALA B 1 146 ? -25.268 28.403 23.097 1.00 41.43 174 ALA C CA 1
ATOM 2470 C C . ALA B 1 146 ? -25.711 27.759 21.773 1.00 42.83 174 ALA C C 1
ATOM 2471 O O . ALA B 1 146 ? -26.879 27.436 21.575 1.00 47.23 174 ALA C O 1
ATOM 2473 N N . GLN B 1 147 ? -24.759 27.568 20.880 1.00 44.41 175 GLN C N 1
ATOM 2474 C CA . GLN B 1 147 ? -25.073 27.071 19.570 1.00 47.25 175 GLN C CA 1
ATOM 2475 C C . GLN B 1 147 ? -25.593 25.621 19.608 1.00 47.92 175 GLN C C 1
ATOM 2476 O O . GLN B 1 147 ? -26.511 25.270 18.895 1.00 36.57 175 GLN C O 1
ATOM 2482 N N . ALA B 1 148 ? -24.986 24.776 20.431 1.00 40.47 176 ALA C N 1
ATOM 2483 C CA . ALA B 1 148 ? -25.457 23.405 20.530 1.00 38.88 176 ALA C CA 1
ATOM 2484 C C . ALA B 1 148 ? -26.849 23.352 21.108 1.00 40.26 176 ALA C C 1
ATOM 2485 O O . ALA B 1 148 ? -27.681 22.517 20.710 1.00 37.29 176 ALA C O 1
ATOM 2487 N N . VAL B 1 149 ? -27.140 24.242 22.065 1.00 36.08 177 VAL C N 1
ATOM 2488 C CA . VAL B 1 149 ? -28.456 24.254 22.606 1.00 41.43 177 VAL C CA 1
ATOM 2489 C C . VAL B 1 149 ? -29.496 24.605 21.534 1.00 44.93 177 VAL C C 1
ATOM 2490 O O . VAL B 1 149 ? -30.573 24.017 21.458 1.00 40.70 177 VAL C O 1
ATOM 2494 N N . ASN B 1 150 ? -29.165 25.589 20.720 1.00 47.20 178 ASN C N 1
ATOM 2495 C CA . ASN B 1 150 ? -30.102 26.081 19.712 1.00 49.80 178 ASN C CA 1
ATOM 2496 C C . ASN B 1 150 ? -30.496 25.024 18.682 1.00 46.99 178 ASN C C 1
ATOM 2497 O O . ASN B 1 150 ? -31.590 25.039 18.103 1.00 50.62 178 ASN C O 1
ATOM 2502 N N . GLN B 1 151 ? -29.595 24.090 18.463 1.00 49.24 179 GLN C N 1
ATOM 2503 C CA . GLN B 1 151 ? -29.791 23.110 17.422 1.00 46.14 179 GLN C CA 1
ATOM 2504 C C . GLN B 1 151 ? -30.697 22.036 17.878 1.00 49.67 179 GLN C C 1
ATOM 2505 O O . GLN B 1 151 ? -31.503 21.528 17.122 1.00 49.10 179 GLN C O 1
ATOM 2511 N N . ILE B 1 152 ? -30.609 21.694 19.137 1.00 45.64 180 ILE C N 1
ATOM 2512 C CA . ILE B 1 152 ? -31.535 20.734 19.646 1.00 48.87 180 ILE C CA 1
ATOM 2513 C C . ILE B 1 152 ? -32.842 21.346 20.199 1.00 52.09 180 ILE C C 1
ATOM 2514 O O . ILE B 1 152 ? -33.878 20.668 20.299 1.00 55.19 180 ILE C O 1
ATOM 2519 N N . ALA B 1 153 ? -32.794 22.630 20.540 1.00 56.68 181 ALA C N 1
ATOM 2520 C CA . ALA B 1 153 ? -33.981 23.310 21.035 1.00 61.24 181 ALA C CA 1
ATOM 2521 C C . ALA B 1 153 ? -34.012 24.760 20.540 1.00 64.75 181 ALA C C 1
ATOM 2522 O O . ALA B 1 153 ? -33.637 25.670 21.300 1.00 65.89 181 ALA C O 1
ATOM 2524 N N . PRO B 1 154 ? -34.460 24.991 19.278 1.00 67.92 182 PRO C N 1
ATOM 2525 C CA . PRO B 1 154 ? -34.384 26.369 18.693 1.00 67.25 182 PRO C CA 1
ATOM 2526 C C . PRO B 1 154 ? -35.053 27.502 19.522 1.00 63.45 182 PRO C C 1
ATOM 2527 O O . PRO B 1 154 ? -34.441 28.558 19.688 1.00 60.34 182 PRO C O 1
ATOM 2531 N N . PRO B 1 155 ? -36.242 27.256 20.121 1.00 61.31 183 PRO C N 1
ATOM 2532 C CA . PRO B 1 155 ? -36.819 28.311 20.994 1.00 64.75 183 PRO C CA 1
ATOM 2533 C C . PRO B 1 155 ? -35.977 28.848 22.176 1.00 66.39 183 PRO C C 1
ATOM 2534 O O . PRO B 1 155 ? -36.378 29.825 22.803 1.00 62.05 183 PRO C O 1
ATOM 2538 N N . PHE B 1 156 ? -34.853 28.223 22.500 1.00 61.62 184 PHE C N 1
ATOM 2539 C CA . PHE B 1 156 ? -33.961 28.775 23.511 1.00 61.92 184 PHE C CA 1
ATOM 2540 C C . PHE B 1 156 ? -33.311 30.086 23.122 1.00 57.32 184 PHE C C 1
ATOM 2541 O O . PHE B 1 156 ? -33.157 30.978 23.937 1.00 57.54 184 PHE C O 1
ATOM 2549 N N . ASN B 1 157 ? -32.883 30.180 21.883 1.00 58.31 185 ASN C N 1
ATOM 2550 C CA . ASN B 1 157 ? -32.111 31.341 21.463 1.00 59.60 185 ASN C CA 1
ATOM 2551 C C . ASN B 1 157 ? -31.006 31.814 22.442 1.00 53.89 185 ASN C C 1
ATOM 2552 O O . ASN B 1 157 ? -30.819 32.999 22.570 1.00 45.00 185 ASN C O 1
ATOM 2557 N N . ALA B 1 158 ? -30.391 30.917 23.210 1.00 57.02 186 ALA C N 1
ATOM 2558 C CA . ALA B 1 158 ? -28.969 30.990 23.512 1.00 60.77 186 ALA C CA 1
ATOM 2559 C C . ALA B 1 158 ? -28.232 32.264 23.998 1.00 57.54 186 ALA C C 1
ATOM 2560 O O . ALA B 1 158 ? -28.314 32.650 25.162 1.00 66.95 186 ALA C O 1
ATOM 2562 N N . THR B 1 159 ? -27.400 32.796 23.098 1.00 59.79 187 THR C N 1
ATOM 2563 C CA . THR B 1 159 ? -26.350 33.836 23.284 1.00 56.86 187 THR C CA 1
ATOM 2564 C C . THR B 1 159 ? -25.177 33.573 24.250 1.00 51.72 187 THR C C 1
ATOM 2565 O O . THR B 1 159 ? -24.082 34.021 23.955 1.00 49.89 187 THR C O 1
ATOM 2569 N N . GLN B 1 160 ? -25.399 32.854 25.363 1.00 52.70 188 GLN C N 1
ATOM 2570 C CA . GLN B 1 160 ? -24.341 32.495 26.328 1.00 47.61 188 GLN C CA 1
ATOM 2571 C C . GLN B 1 160 ? -24.452 30.995 26.756 1.00 47.84 188 GLN C C 1
ATOM 2572 O O . GLN B 1 160 ? -25.514 30.387 26.625 1.00 34.87 188 GLN C O 1
ATOM 2578 N N . PRO B 1 161 ? -23.360 30.410 27.271 1.00 44.92 189 PRO C N 1
ATOM 2579 C CA . PRO B 1 161 ? -23.452 28.969 27.598 1.00 46.58 189 PRO C CA 1
ATOM 2580 C C . PRO B 1 161 ? -24.586 28.703 28.543 1.00 43.87 189 PRO C C 1
ATOM 2581 O O . PRO B 1 161 ? -24.880 29.530 29.416 1.00 45.78 189 PRO C O 1
ATOM 2585 N N . VAL B 1 162 ? -25.227 27.554 28.397 1.00 38.36 190 VAL C N 1
ATOM 2586 C CA . VAL B 1 162 ? -26.413 27.232 29.149 1.00 37.91 190 VAL C CA 1
ATOM 2587 C C . VAL B 1 162 ? -26.133 26.210 30.220 1.00 37.63 190 VAL C C 1
ATOM 2588 O O . VAL B 1 162 ? -25.616 25.126 29.933 1.00 40.40 190 VAL C O 1
ATOM 2592 N N . PRO B 1 163 ? -26.482 26.517 31.475 1.00 36.87 191 PRO C N 1
ATOM 2593 C CA . PRO B 1 163 ? -26.253 25.503 32.505 1.00 32.59 191 PRO C CA 1
ATOM 2594 C C . PRO B 1 163 ? -27.131 24.262 32.276 1.00 31.00 191 PRO C C 1
ATOM 2595 O O . PRO B 1 163 ? -28.297 24.387 31.933 1.00 32.41 191 PRO C O 1
ATOM 2599 N N . ALA B 1 164 ? -26.583 23.079 32.539 1.00 31.60 192 ALA C N 1
ATOM 2600 C CA . ALA B 1 164 ? -27.220 21.825 32.156 1.00 28.70 192 ALA C CA 1
ATOM 2601 C C . ALA B 1 164 ? -26.816 20.718 33.140 1.00 28.56 192 ALA C C 1
ATOM 2602 O O . ALA B 1 164 ? -25.894 20.880 33.937 1.00 26.98 192 ALA C O 1
ATOM 2604 N N . THR B 1 165 ? -27.611 19.665 33.145 1.00 24.80 193 THR C N 1
ATOM 2605 C CA . THR B 1 165 ? -27.352 18.475 33.856 1.00 27.24 193 THR C CA 1
ATOM 2606 C C . THR B 1 165 ? -27.533 17.315 32.890 1.00 25.94 193 THR C C 1
ATOM 2607 O O . THR B 1 165 ? -28.507 17.310 32.144 1.00 24.44 193 THR C O 1
ATOM 2611 N N . VAL B 1 166 ? -26.592 16.355 32.914 1.00 27.34 194 VAL C N 1
ATOM 2612 C CA . VAL B 1 166 ? -26.824 15.068 32.218 1.00 26.65 194 VAL C CA 1
ATOM 2613 C C . VAL B 1 166 ? -26.725 13.911 33.225 1.00 25.97 194 VAL C C 1
ATOM 2614 O O . VAL B 1 166 ? -26.094 14.026 34.271 1.00 24.34 194 VAL C O 1
ATOM 2618 N N . TRP B 1 167 ? -27.433 12.839 32.922 1.00 23.60 195 TRP C N 1
ATOM 2619 C CA . TRP B 1 167 ? -27.345 11.638 33.658 1.00 23.30 195 TRP C CA 1
ATOM 2620 C C . TRP B 1 167 ? -26.870 10.565 32.700 1.00 23.37 195 TRP C C 1
ATOM 2621 O O . TRP B 1 167 ? -27.551 10.299 31.665 1.00 21.58 195 TRP C O 1
ATOM 2632 N N . ILE B 1 168 ? -25.749 9.929 33.025 1.00 22.45 196 ILE C N 1
ATOM 2633 C CA . ILE B 1 168 ? -25.139 8.891 32.195 1.00 21.12 196 ILE C CA 1
ATOM 2634 C C . ILE B 1 168 ? -25.108 7.587 32.948 1.00 24.83 196 ILE C C 1
ATOM 2635 O O . ILE B 1 168 ? -24.792 7.553 34.132 1.00 22.21 196 ILE C O 1
ATOM 2640 N N . GLN B 1 169 ? -25.463 6.493 32.254 1.00 22.24 197 GLN C N 1
ATOM 2641 C CA . GLN B 1 169 ? -25.398 5.161 32.869 1.00 25.42 197 GLN C CA 1
ATOM 2642 C C . GLN B 1 169 ? -24.008 4.896 33.497 1.00 22.80 197 GLN C C 1
ATOM 2643 O O . GLN B 1 169 ? -22.973 5.094 32.835 1.00 22.69 197 GLN C O 1
ATOM 2649 N N . GLU B 1 170 ? -24.007 4.431 34.749 1.00 22.75 198 GLU C N 1
ATOM 2650 C CA . GLU B 1 170 ? -22.728 4.265 35.466 1.00 22.60 198 GLU C CA 1
ATOM 2651 C C . GLU B 1 170 ? -21.944 3.102 34.911 1.00 26.29 198 GLU C C 1
ATOM 2652 O O . GLU B 1 170 ? -20.720 3.175 34.836 1.00 23.38 198 GLU C O 1
ATOM 2658 N N . THR B 1 171 ? -22.671 2.063 34.503 1.00 24.95 199 THR C N 1
ATOM 2659 C CA . THR B 1 171 ? -22.064 0.849 33.968 1.00 30.71 199 THR C CA 1
ATOM 2660 C C . THR B 1 171 ? -22.532 0.573 32.542 1.00 34.05 199 THR C C 1
ATOM 2661 O O . THR B 1 171 ? -23.228 1.389 31.942 1.00 29.66 199 THR C O 1
ATOM 2665 N N . GLY B 1 172 ? -22.150 -0.579 32.005 1.00 37.55 200 GLY C N 1
ATOM 2666 C CA . GLY B 1 172 ? -22.730 -1.057 30.739 1.00 34.91 200 GLY C CA 1
ATOM 2667 C C . GLY B 1 172 ? -22.241 -0.187 29.598 1.00 35.07 200 GLY C C 1
ATOM 2668 O O . GLY B 1 172 ? -21.058 0.095 29.501 1.00 36.40 200 GLY C O 1
ATOM 2669 N N . ASP B 1 173 ? -23.164 0.288 28.757 1.00 32.26 201 ASP C N 1
ATOM 2670 C CA . ASP B 1 173 ? -22.762 1.027 27.594 1.00 32.81 201 ASP C CA 1
ATOM 2671 C C . ASP B 1 173 ? -22.589 2.534 27.852 1.00 31.81 201 ASP C C 1
ATOM 2672 O O . ASP B 1 173 ? -22.056 3.258 26.962 1.00 32.35 201 ASP C O 1
ATOM 2677 N N . HIS B 1 174 ? -22.934 2.989 29.067 1.00 26.31 202 HIS C N 1
ATOM 2678 C CA . HIS B 1 174 ? -22.797 4.400 29.403 1.00 24.39 202 HIS C CA 1
ATOM 2679 C C . HIS B 1 174 ? -23.598 5.256 28.432 1.00 23.20 202 HIS C C 1
ATOM 2680 O O . HIS B 1 174 ? -23.112 6.310 27.937 1.00 25.02 202 HIS C O 1
ATOM 2687 N N . GLN B 1 175 ? -24.846 4.874 28.214 1.00 26.05 203 GLN C N 1
ATOM 2688 C CA . GLN B 1 175 ? -25.732 5.725 27.443 1.00 24.97 203 GLN C CA 1
ATOM 2689 C C . GLN B 1 175 ? -26.151 6.994 28.203 1.00 23.76 203 GLN C C 1
ATOM 2690 O O . GLN B 1 175 ? -26.149 7.054 29.455 1.00 24.26 203 GLN C O 1
ATOM 2696 N N . LEU B 1 176 ? -26.524 8.003 27.435 1.00 22.78 204 LEU C N 1
ATOM 2697 C CA . LEU B 1 176 ? -27.158 9.183 28.041 1.00 21.97 204 LEU C CA 1
ATOM 2698 C C . LEU B 1 176 ? -28.568 8.845 28.405 1.00 23.43 204 LEU C C 1
ATOM 2699 O O . LEU B 1 176 ? -29.376 8.609 27.525 1.00 23.56 204 LEU C O 1
ATOM 2704 N N . ALA B 1 177 ? -28.890 8.828 29.686 1.00 20.06 205 ALA C N 1
ATOM 2705 C CA . ALA B 1 177 ? -30.244 8.507 30.155 1.00 21.65 205 ALA C CA 1
ATOM 2706 C C . ALA B 1 177 ? -31.145 9.735 30.262 1.00 21.60 205 ALA C C 1
ATOM 2707 O O . ALA B 1 177 ? -32.360 9.606 30.068 1.00 24.73 205 ALA C O 1
ATOM 2709 N N . GLN B 1 178 ? -30.571 10.907 30.512 1.00 24.65 206 GLN C N 1
ATOM 2710 C CA . GLN B 1 178 ? -31.365 12.099 30.654 1.00 25.70 206 GLN C CA 1
ATOM 2711 C C . GLN B 1 178 ? -30.523 13.313 30.509 1.00 24.34 206 GLN C C 1
ATOM 2712 O O . GLN B 1 178 ? -29.319 13.323 30.844 1.00 22.08 206 GLN C O 1
ATOM 2718 N N . ALA B 1 179 ? -31.144 14.378 30.024 1.00 24.58 207 ALA C N 1
ATOM 2719 C CA . ALA B 1 179 ? -30.484 15.646 29.943 1.00 25.87 207 ALA C CA 1
ATOM 2720 C C . ALA B 1 179 ? -31.502 16.748 30.292 1.00 29.63 207 ALA C C 1
ATOM 2721 O O . ALA B 1 179 ? -32.726 16.563 30.088 1.00 27.15 207 ALA C O 1
ATOM 2723 N N . GLN B 1 180 ? -30.991 17.814 30.896 1.00 26.82 208 GLN C N 1
ATOM 2724 C CA . GLN B 1 180 ? -31.828 18.964 31.269 1.00 31.52 208 GLN C CA 1
ATOM 2725 C C . GLN B 1 180 ? -31.091 20.235 30.993 1.00 32.67 208 GLN C C 1
ATOM 2726 O O . GLN B 1 180 ? -29.909 20.341 31.271 1.00 31.80 208 GLN C O 1
ATOM 2732 N N . LEU B 1 181 ? -31.771 21.204 30.356 1.00 34.71 209 LEU C N 1
ATOM 2733 C CA . LEU B 1 181 ? -31.170 22.491 29.988 1.00 40.26 209 LEU C CA 1
ATOM 2734 C C . LEU B 1 181 ? -31.977 23.560 30.690 1.00 46.97 209 LEU C C 1
ATOM 2735 O O . LEU B 1 181 ? -33.204 23.559 30.580 1.00 40.47 209 LEU C O 1
ATOM 2740 N N . ASP B 1 182 ? -31.303 24.433 31.441 1.00 54.83 210 ASP C N 1
ATOM 2741 C CA . ASP B 1 182 ? -32.008 25.405 32.305 1.00 61.71 210 ASP C CA 1
ATOM 2742 C C . ASP B 1 182 ? -31.843 26.797 31.722 1.00 57.58 210 ASP C C 1
ATOM 2743 O O . ASP B 1 182 ? -30.717 27.321 31.646 1.00 58.49 210 ASP C O 1
ATOM 2748 N N . ARG B 1 183 ? -32.980 27.366 31.327 1.00 59.82 211 ARG C N 1
ATOM 2749 C CA . ARG B 1 183 ? -33.053 28.701 30.702 1.00 60.16 211 ARG C CA 1
ATOM 2750 C C . ARG B 1 183 ? -33.167 29.790 31.761 1.00 58.72 211 ARG C C 1
ATOM 2751 O O . ARG B 1 183 ? -33.247 30.967 31.429 1.00 56.88 211 ARG C O 1
ATOM 2759 N N . GLY B 1 184 ? -33.196 29.398 33.026 1.00 59.72 212 GLY C N 1
ATOM 2760 C CA . GLY B 1 184 ? -33.302 30.352 34.121 1.00 65.35 212 GLY C CA 1
ATOM 2761 C C . GLY B 1 184 ? -34.701 30.466 34.695 1.00 70.62 212 GLY C C 1
ATOM 2762 O O . GLY B 1 184 ? -35.707 30.119 34.043 1.00 61.84 212 GLY C O 1
ATOM 2763 N N . SER B 1 185 ? -34.755 30.992 35.919 1.00 71.78 213 SER C N 1
ATOM 2764 C CA . SER B 1 185 ? -35.933 30.879 36.771 1.00 71.91 213 SER C CA 1
ATOM 2765 C C . SER B 1 185 ? -36.133 29.377 37.086 1.00 70.27 213 SER C C 1
ATOM 2766 O O . SER B 1 185 ? -35.174 28.699 37.416 1.00 70.28 213 SER C O 1
ATOM 2769 N N . GLY B 1 186 ? -37.361 28.872 37.001 1.00 77.70 214 GLY C N 1
ATOM 2770 C CA . GLY B 1 186 ? -37.646 27.434 37.140 1.00 74.60 214 GLY C CA 1
ATOM 2771 C C . GLY B 1 186 ? -38.115 26.908 35.790 1.00 72.87 214 GLY C C 1
ATOM 2772 O O . GLY B 1 186 ? -39.047 26.089 35.697 1.00 65.27 214 GLY C O 1
ATOM 2773 N N . ASN B 1 187 ? -37.470 27.432 34.745 1.00 69.50 215 ASN C N 1
ATOM 2774 C CA . ASN B 1 187 ? -37.734 27.041 33.376 1.00 75.68 215 ASN C CA 1
ATOM 2775 C C . ASN B 1 187 ? -36.642 26.118 32.828 1.00 70.37 215 ASN C C 1
ATOM 2776 O O . ASN B 1 187 ? -35.457 26.497 32.726 1.00 65.46 215 ASN C O 1
ATOM 2781 N N . SER B 1 188 ? -37.053 24.919 32.436 1.00 65.49 216 SER C N 1
ATOM 2782 C CA . SER B 1 188 ? -36.112 23.973 31.889 1.00 54.76 216 SER C CA 1
ATOM 2783 C C . SER B 1 188 ? -36.796 22.950 30.996 1.00 56.03 216 SER C C 1
ATOM 2784 O O . SER B 1 188 ? -37.990 22.679 31.114 1.00 53.77 216 SER C O 1
ATOM 2787 N N . VAL B 1 189 ? -36.006 22.374 30.101 1.00 55.23 217 VAL C N 1
ATOM 2788 C CA . VAL B 1 189 ? -36.486 21.329 29.209 1.00 49.76 217 VAL C CA 1
ATOM 2789 C C . VAL B 1 189 ? -35.664 20.098 29.533 1.00 43.14 217 VAL C C 1
ATOM 2790 O O . VAL B 1 189 ? -34.444 20.205 29.659 1.00 36.72 217 VAL C O 1
ATOM 2794 N N . GLN B 1 190 ? -36.336 18.972 29.710 1.00 40.30 218 GLN C N 1
ATOM 2795 C CA . GLN B 1 190 ? -35.631 17.748 29.999 1.00 40.20 218 GLN C CA 1
ATOM 2796 C C . GLN B 1 190 ? -36.027 16.626 29.048 1.00 37.30 218 GLN C C 1
ATOM 2797 O O . GLN B 1 190 ? -37.167 16.504 28.632 1.00 33.76 218 GLN C O 1
ATOM 2803 N N . MET B 1 191 ? -35.046 15.843 28.667 1.00 33.97 219 MET C N 1
ATOM 2804 C CA . MET B 1 191 ? -35.307 14.697 27.869 1.00 31.66 219 MET C CA 1
ATOM 2805 C C . MET B 1 191 ? -34.750 13.456 28.540 1.00 28.13 219 MET C C 1
ATOM 2806 O O . MET B 1 191 ? -33.622 13.484 28.954 1.00 26.63 219 MET C O 1
ATOM 2811 N N . THR B 1 192 ? -35.553 12.413 28.594 1.00 25.86 220 THR C N 1
ATOM 2812 C CA . THR B 1 192 ? -35.187 11.141 29.126 1.00 28.71 220 THR C CA 1
ATOM 2813 C C . THR B 1 192 ? -35.186 10.085 28.005 1.00 26.38 220 THR C C 1
ATOM 2814 O O . THR B 1 192 ? -36.177 9.950 27.279 1.00 25.62 220 THR C O 1
ATOM 2818 N N . LEU B 1 193 ? -34.112 9.318 27.902 1.00 26.39 221 LEU C N 1
ATOM 2819 C CA . LEU B 1 193 ? -33.943 8.337 26.805 1.00 26.98 221 LEU C CA 1
ATOM 2820 C C . LEU B 1 193 ? -33.988 6.953 27.351 1.00 26.35 221 LEU C C 1
ATOM 2821 O O . LEU B 1 193 ? -33.554 6.716 28.521 1.00 25.76 221 LEU C O 1
ATOM 2826 N N . SER B 1 194 ? -34.508 6.059 26.542 1.00 23.29 222 SER C N 1
ATOM 2827 C CA . SER B 1 194 ? -34.584 4.664 26.911 1.00 26.37 222 SER C CA 1
ATOM 2828 C C . SER B 1 194 ? -34.658 3.782 25.710 1.00 26.86 222 SER C C 1
ATOM 2829 O O . SER B 1 194 ? -34.776 4.255 24.601 1.00 25.62 222 SER C O 1
ATOM 2832 N N . LYS B 1 195 ? -34.601 2.464 25.941 1.00 28.70 223 LYS C N 1
ATOM 2833 C CA . LYS B 1 195 ? -34.791 1.497 24.870 1.00 30.56 223 LYS C CA 1
ATOM 2834 C C . LYS B 1 195 ? -33.870 1.672 23.674 1.00 28.78 223 LYS C C 1
ATOM 2835 O O . LYS B 1 195 ? -34.278 1.439 22.531 1.00 29.57 223 LYS C O 1
ATOM 2841 N N . TRP B 1 196 ? -32.625 2.017 23.961 1.00 27.40 224 TRP C N 1
ATOM 2842 C CA . TRP B 1 196 ? -31.616 2.243 22.944 1.00 27.30 224 TRP C CA 1
ATOM 2843 C C . TRP B 1 196 ? -31.481 0.998 22.063 1.00 33.39 224 TRP C C 1
ATOM 2844 O O . TRP B 1 196 ? -31.405 -0.117 22.567 1.00 30.27 224 TRP C O 1
ATOM 2855 N N . GLY B 1 197 ? -31.538 1.194 20.761 1.00 31.58 225 GLY C N 1
ATOM 2856 C CA . GLY B 1 197 ? -31.576 0.089 19.775 1.00 38.36 225 GLY C CA 1
ATOM 2857 C C . GLY B 1 197 ? -32.876 -0.691 19.622 1.00 38.19 225 GLY C C 1
ATOM 2858 O O . GLY B 1 197 ? -32.900 -1.699 18.902 1.00 43.99 225 GLY C O 1
ATOM 2859 N N . GLU B 1 198 ? -33.968 -0.266 20.252 1.00 38.70 226 GLU C N 1
ATOM 2860 C CA . GLU B 1 198 ? -35.273 -0.850 19.989 1.00 40.02 226 GLU C CA 1
ATOM 2861 C C . GLU B 1 198 ? -35.631 -0.803 18.526 1.00 41.84 226 GLU C C 1
ATOM 2862 O O . GLU B 1 198 ? -35.166 0.058 17.768 1.00 41.09 226 GLU C O 1
ATOM 2868 N N . LYS B 1 199 ? -36.572 -1.661 18.158 1.00 46.36 227 LYS C N 1
ATOM 2869 C CA . LYS B 1 199 ? -37.015 -1.757 16.761 1.00 53.27 227 LYS C CA 1
ATOM 2870 C C . LYS B 1 199 ? -38.086 -0.739 16.385 1.00 50.36 227 LYS C C 1
ATOM 2871 O O . LYS B 1 199 ? -39.160 -0.769 16.986 1.00 54.30 227 LYS C O 1
#

Nearest PDB structures (foldseek):
  3mh9-assembly2_C  TM=9.933E-01  e=1.487E-36  Mycobacterium tuberculosis H37Rv
  3mha-assembly2_B  TM=9.842E-01  e=1.670E-35  Mycobacterium tuberculosis H37Rv
  3mh8-assembly2_B  TM=9.816E-01  e=1.424E-34  Mycobacterium tuberculosis H37Rv
  4qa8-assembly1_A  TM=8.900E-01  e=2.857E-18  Mycobacterium tuberculosis variant bovis AF2122/97
  8orn-assembly2_D  TM=3.766E-01  e=1.797E-03  Xanthomonas campestris pv. campestris str. B100

Sequence (390 aa):
GPLPDAKPLVEEATAQTKALKSAHMVLTVNGKIPGLSLKTLSGDLTTNPTAATGNVKLTLGGSDIDADFVVFDGILYATLTPNQWSDFGPAADIYDPAQVLNPDTGLANVLANFADAKAEGRDTINGQNTIRISGKVSAQAVNQIAPPFNATQPVPATVWIQETGDHQLAQAQLDRGSGNSVQMTLSKWGEKVQVTHHGPLPDAKPLVEEATAQTKALKSAHMVLTVNGKIPGLSLKTLSGDLTTNPTAATGNVKLTLGGSDIDADFVVFDGILYATLTPNQWSDFGPAADIYDPAQVLNPDTGLANVLANFADAKAEGRDTINGQNTIRISGKVSAQAVNQIAPPFNATQPVPATVWIQETGDHQLAQAQLDRGSGNSVQMTLSKWGEK

Organism: Mycobacterium tuberculosis (strain ATCC 25618 / H37Rv) (NCBI:txid83332)

GO terms:
  GO:0051861 glycolipid binding (F, IDA)
  GO:0005886 plasma membrane (C, HDA)
  GO:0097691 bacterial extracellular vesicle (C, IDA)
  GO:0035091 phosphatidylinositol binding (F, IDA)
  GO:0005576 extracellular region (C, EXP)
  GO:0005886 plasma membrane (C, EXP)
  GO:0009986 cell surface (C, EXP)
  GO:0005829 cytosol (C, TAS)
  GO:0009274 peptidoglycan-based cell wall (C, TAS)